Protein AF-A0A7X6YWR0-F1 (afdb_monomer_lite)

Sequence (730 aa):
GVQENVLQISALLGLGELLVSGHAAADTFVFDRAGDTIVHRQIATKSVRLEAGEGSIEEREVTTNEAGQAAITDQEVRQLARAGAELEALFGGPQDIEWAMDRDRRLVILQCRPLGVAIKPAEPVPEPQTAPLLRGGLCASQGMGAGSVHPVDERTALATVPDHAVVVARTAAPRYAEIMGRISGLITEVGSTTCHLASVAREFGVPMAVNLAGAIEALAPGEEVTLFVQEHPAVYPGILIDHHPVKRRIMDSSVHRTLRAVLDRVSPLQLTDPNDPSFQPENCASLHDIIRFAHEQSVREMFSLSAGAEEAAATVRLATHLPLVLNLIDLGGGLKSGLSTCDRVTADDFTSAPIQALWRGFTHPGINWSGTVQFDGSRFLTRLAASATSEFGPEPGGDSYALIGTDYLNLSAKFGYHFATLDTFCGDDPDHNYLSLHFSGGAGSLFGKTLRLQFLSKVLGELGCGVQIQGDLLEASLNRHSRADMLARLDQIGRLLASSRLLDMAIADQEDVDTLTSEFLAGNYDLLNRKDRIPLPGFYTHLGHWQHIEDQGAVCWLADGSRSLGTLSTGVSQLMSMTLGRSYQEMLDTIGAYYSFPLAIDKNGAVGDATLSLKVKPMSGCIDQAGGLVFGLRDTGNYWVLRINALEDNAVLFAFVDNKRVERARADLPITRGQWYTLEVAIKADTAACRVNGVTLFEHRAASSYHGHVGLWTKADSVTLFTGLTIENG

Secondary structure (DSSP, 8-state):
--GGGEEEEEE-SS-THHHHTT-S--EEEEEETTTTEEEEEE-----EEEEE-SSSEEEEEPPHHHHTS-SS-HHHHHHHHHHHHHHHHHHTS-EEEEEEE-TT--EEEEEEEE----------PPPPSSPPSEE-SEEEE-EEEEEEEEEE-TTS-GGGSPTT-EEEEEE--GGGGGGTTT-SEEEEEE--TTSHHHHHHHHHT--EEES-TTHHHHS-TT-EEEEEESSS-EEEES--S-------TTTT-HHHHHHHHHHHHHS------TTSTT-SGGG--SHHHHHHHHHHHHHHHHHHHHHHTTSSS--EEE--SSS--EEEEEEESSBSTT-TTSSEE-GGGB--HHHHHHHHHHT-TT----------HHHHHHHHHHHTTS---SPS---EEEEEESSEEEEEEEETTEEEEEEEE--S-GGG-EEEEEEEE-SS-HHHHHHHHHHHHHHHHHTT-EEEEETTEEEEEEES--HHHHHHHHHHHHHHHHHTTTHHHH--SHHHHHHHHHHHHTT----SSTTT----TTEEEESSEEEEEEETTEEEEEEEGGGG--S--HHHHHHHTTT-SSTHHHHHTT-TTTT---EEEETT--BSSEEEEEEEEEEE-SS--EEEEEEEEEETTEEEEEEEETTTTEEEEEEEETTEEEEEEEEE----TT--EEEEEEEETTEEEEEETTEEEEEEE-SS---BEEEEE--TT-EEEEEEEEEEE-

pLDDT: mean 79.75, std 17.45, range [24.31, 98.25]

Foldseek 3Di:
DPDPQKDKDWADAADCPCAQQFNWATWIWIAGNVVRDGPDTDFAQTQWYWYDDDVDIDIDGDDPVCRRDHRDDSVVVSVVVVVQVVLCVVVVHHKDWDWDQDPVRDIDTDDIDHPPDPPPPPDDDDDDPADFLFKAFAWLAADKAKDFEDEDDPPDDLVPDAFQYAYEYAGLGPVCLVCLQGYQAYEYLTGDSSYPSSSSNNLQRHTYGHNRHCCVVSHDGRFIWMWGGDGMTTIHGHDPDDHDNRPPPPPPDPVNVVVVVQCQQAPDAPLDDCPDPCLDPVNNRHVVSVVVSVVVVVVVVVVVCVVVPPDDAQWEWEDDLAPATETEGEPEQQFDPPRNNPNYDYLVGGRALLVVLLVCLQQPALFDRPPPPPPPVVVVVVVVVVCVPDDDDDAFDDHKYWYGYNQWIWTFTRPGFKTKTKTWGQDQFLQPTKIKIKIFGDDADLVLLVLLLVLVVLLLVVLVWDWDDDRRIIMTMDGRDGSVSSSNSSSLVSNSVRLSPCSSHQQDDNVLSVVLSVCSVVVNRNSRCVVVDDDDPQWNKDDFDWDWDADPNDTKIKGALQVVDDDPDPVVLVVVVPDDPPCVVVVVVPRPLQLTKIWIWGPPFFAFFKKKKKKKAQADDDNWRKKWKWFLDSHPQFTWIFMDTQVQQKTWIWTRDSNDTDTDDIDRHHDDHGDIKMWIWGFDWQKIFTDIPNHTPDIDGHPGTRGGTMTMIDGRRIIMIMDDTDIGHD

Structure (mmCIF, N/CA/C/O backbone):
data_AF-A0A7X6YWR0-F1
#
_entry.id   AF-A0A7X6YWR0-F1
#
loop_
_atom_site.group_PDB
_atom_site.id
_atom_site.type_symbol
_atom_site.label_atom_id
_atom_site.label_alt_id
_atom_site.label_comp_id
_atom_site.label_asym_id
_atom_site.label_entity_id
_atom_site.label_seq_id
_atom_site.pdbx_PDB_ins_code
_atom_site.Cartn_x
_atom_site.Cartn_y
_atom_site.Cartn_z
_atom_site.occupancy
_atom_site.B_iso_or_equiv
_atom_site.auth_seq_id
_atom_site.auth_comp_id
_atom_site.auth_asym_id
_atom_site.auth_atom_id
_atom_site.pdbx_PDB_model_num
ATOM 1 N N . GLY A 1 1 ? 43.210 -17.371 -53.431 1.00 28.88 1 GLY A N 1
ATOM 2 C CA . GLY A 1 1 ? 43.256 -17.050 -54.870 1.00 28.88 1 GLY A CA 1
ATOM 3 C C . GLY A 1 1 ? 42.926 -15.588 -55.036 1.00 28.88 1 GLY A C 1
ATOM 4 O O . GLY A 1 1 ? 41.933 -15.188 -54.461 1.00 28.88 1 GLY A O 1
ATOM 5 N N . VAL A 1 2 ? 43.785 -14.831 -55.726 1.00 34.12 2 VAL A N 1
ATOM 6 C CA . VAL A 1 2 ? 43.659 -13.458 -56.284 1.00 34.12 2 VAL A CA 1
ATOM 7 C C . VAL A 1 2 ? 43.055 -12.316 -55.422 1.00 34.12 2 VAL A C 1
ATOM 9 O O . VAL A 1 2 ? 43.563 -11.208 -55.506 1.00 34.12 2 VAL A O 1
ATOM 12 N N . GLN A 1 3 ? 42.060 -12.519 -54.554 1.00 48.38 3 GLN A N 1
ATOM 13 C CA . GLN A 1 3 ? 41.314 -11.439 -53.885 1.00 48.38 3 GLN A CA 1
ATOM 14 C C . GLN A 1 3 ? 41.963 -10.810 -52.632 1.00 48.38 3 GLN A C 1
ATOM 16 O O . GLN A 1 3 ? 41.531 -9.735 -52.236 1.00 48.38 3 GLN A O 1
ATOM 21 N N . GLU A 1 4 ? 43.001 -11.392 -52.017 1.00 55.00 4 GLU A N 1
ATOM 22 C CA . GLU A 1 4 ? 43.630 -10.809 -50.802 1.00 55.00 4 GLU A CA 1
ATOM 23 C C . GLU A 1 4 ? 44.585 -9.629 -51.095 1.00 55.00 4 GLU A C 1
ATOM 25 O O . GLU A 1 4 ? 44.851 -8.799 -50.226 1.00 55.00 4 GLU A O 1
ATOM 30 N N . ASN A 1 5 ? 45.080 -9.499 -52.331 1.00 69.94 5 ASN A N 1
ATOM 31 C CA . ASN A 1 5 ? 46.092 -8.494 -52.696 1.00 69.94 5 ASN A CA 1
ATOM 32 C C . ASN A 1 5 ? 45.565 -7.347 -53.560 1.00 69.94 5 ASN A C 1
ATOM 34 O O . ASN A 1 5 ? 46.352 -6.548 -54.065 1.00 69.94 5 ASN A O 1
ATOM 38 N N . VAL A 1 6 ? 44.252 -7.228 -53.707 1.00 80.75 6 VAL A N 1
ATOM 39 C CA . VAL A 1 6 ? 43.644 -6.295 -54.651 1.00 80.75 6 VAL A CA 1
ATOM 40 C C . VAL A 1 6 ? 42.995 -5.124 -53.921 1.00 80.75 6 VAL A C 1
ATOM 42 O O . VAL A 1 6 ? 42.237 -5.321 -52.976 1.00 80.75 6 VAL A O 1
ATOM 45 N N . LEU A 1 7 ? 43.266 -3.904 -54.386 1.00 84.44 7 LEU A N 1
ATOM 46 C CA . LEU A 1 7 ? 42.570 -2.695 -53.956 1.00 84.44 7 LEU A CA 1
ATOM 47 C C . LEU A 1 7 ? 41.601 -2.241 -55.047 1.00 84.44 7 LEU A C 1
ATOM 49 O O . LEU A 1 7 ? 41.994 -2.067 -56.201 1.00 84.44 7 LEU A O 1
ATOM 53 N N . GLN A 1 8 ? 40.348 -2.001 -54.673 1.00 86.75 8 GLN A N 1
ATOM 54 C CA . GLN A 1 8 ? 39.364 -1.397 -55.562 1.00 86.75 8 GLN A CA 1
ATOM 55 C C . GLN A 1 8 ? 39.228 0.100 -55.263 1.00 86.75 8 GLN A C 1
ATOM 57 O O . GLN A 1 8 ? 38.969 0.492 -54.129 1.00 86.75 8 GLN A O 1
ATOM 62 N N . ILE A 1 9 ? 39.371 0.933 -56.292 1.00 90.19 9 ILE A N 1
ATOM 63 C CA . ILE A 1 9 ? 39.263 2.392 -56.216 1.00 90.19 9 ILE A CA 1
ATOM 64 C C . ILE A 1 9 ? 38.104 2.836 -57.103 1.00 90.19 9 ILE A C 1
ATOM 66 O O . ILE A 1 9 ? 38.067 2.499 -58.288 1.00 90.19 9 ILE A O 1
ATOM 70 N N . SER A 1 10 ? 37.181 3.611 -56.530 1.00 89.25 10 SER A N 1
ATOM 71 C CA . SER A 1 10 ? 36.079 4.240 -57.265 1.00 89.25 10 SER A CA 1
ATOM 72 C C . SER A 1 10 ? 36.277 5.755 -57.321 1.00 89.25 10 SER A C 1
ATOM 74 O O . SER A 1 10 ? 36.621 6.348 -56.300 1.00 89.25 10 SER A O 1
ATOM 76 N N . ALA A 1 11 ? 36.082 6.380 -58.486 1.00 89.94 11 ALA A N 1
ATOM 77 C CA . ALA A 1 11 ? 36.324 7.813 -58.686 1.00 89.94 11 ALA A CA 1
ATOM 78 C C . ALA A 1 11 ? 35.251 8.486 -59.561 1.00 89.94 11 ALA A C 1
ATOM 80 O O . ALA A 1 11 ? 34.803 7.927 -60.561 1.00 89.94 11 ALA A O 1
ATOM 81 N N . LEU A 1 12 ? 34.878 9.720 -59.214 1.00 89.06 12 LEU A N 1
ATOM 82 C CA . LEU A 1 12 ? 34.001 10.583 -60.012 1.00 89.06 12 LEU A CA 1
ATOM 83 C C . LEU A 1 12 ? 34.554 12.012 -60.085 1.00 89.06 12 LEU A C 1
ATOM 85 O O . LEU A 1 12 ? 35.507 12.349 -59.384 1.00 89.06 12 LEU A O 1
ATOM 89 N N . LEU A 1 13 ? 33.974 12.842 -60.953 1.00 86.88 13 LEU A N 1
ATOM 90 C CA . LEU A 1 13 ? 34.300 14.268 -61.037 1.00 86.88 13 LEU A CA 1
ATOM 91 C C . LEU A 1 13 ? 33.439 15.050 -60.034 1.00 86.88 13 LEU A C 1
ATOM 93 O O . LEU A 1 13 ? 32.227 14.863 -60.004 1.00 86.88 13 LEU A O 1
ATOM 97 N N . GLY A 1 14 ? 34.045 15.956 -59.264 1.00 87.56 14 GLY A N 1
ATOM 98 C CA . GLY A 1 14 ? 33.342 16.759 -58.255 1.00 87.56 14 GLY A CA 1
ATOM 99 C C . GLY A 1 14 ? 33.298 16.112 -56.866 1.00 87.56 14 GLY A C 1
ATOM 100 O O . GLY A 1 14 ? 34.103 15.237 -56.552 1.00 87.56 14 GLY A O 1
ATOM 101 N N . LEU A 1 15 ? 32.390 16.583 -56.006 1.00 86.75 15 LEU A N 1
ATOM 102 C CA . LEU A 1 15 ? 32.237 16.086 -54.633 1.00 86.75 15 LEU A CA 1
ATOM 103 C C . LEU A 1 15 ? 31.672 14.655 -54.607 1.00 86.75 15 LEU A C 1
ATOM 105 O O . LEU A 1 15 ? 30.738 14.326 -55.336 1.00 86.75 15 LEU A O 1
ATOM 109 N N . GLY A 1 16 ? 32.215 13.815 -53.720 1.00 81.69 16 GLY A N 1
ATOM 110 C CA . GLY A 1 16 ? 31.952 12.369 -53.663 1.00 81.69 16 GLY A CA 1
ATOM 111 C C . GLY A 1 16 ? 30.562 11.939 -53.173 1.00 81.69 16 GLY A C 1
ATOM 112 O O . GLY A 1 16 ? 30.272 10.744 -53.169 1.00 81.69 16 GLY A O 1
ATOM 113 N N . GLU A 1 17 ? 29.682 12.866 -52.789 1.00 81.00 17 GLU A N 1
ATOM 114 C CA . GLU A 1 17 ? 28.353 12.564 -52.234 1.00 81.00 17 GLU A CA 1
ATOM 115 C C . GLU A 1 17 ? 27.483 11.719 -53.185 1.00 81.00 17 GLU A C 1
ATOM 117 O O . GLU A 1 17 ? 26.789 10.794 -52.751 1.00 81.00 17 GLU A O 1
ATOM 122 N N . LEU A 1 18 ? 27.580 11.946 -54.500 1.00 77.00 18 LEU A N 1
ATOM 123 C CA . LEU A 1 18 ? 26.864 11.141 -55.500 1.00 77.00 18 LEU A CA 1
ATOM 124 C C . LEU A 1 18 ? 27.373 9.692 -55.590 1.00 77.00 18 LEU A C 1
ATOM 126 O O . LEU A 1 18 ? 26.611 8.800 -55.970 1.00 77.00 18 LEU A O 1
ATOM 130 N N . LEU A 1 19 ? 28.635 9.441 -55.218 1.00 76.31 19 LEU A N 1
ATOM 131 C CA . LEU A 1 19 ? 29.218 8.095 -55.163 1.00 76.31 19 LEU A CA 1
ATOM 132 C C . LEU A 1 19 ? 28.678 7.328 -53.957 1.00 76.31 19 LEU A C 1
ATOM 134 O O . LEU A 1 19 ? 28.256 6.178 -54.082 1.00 76.31 19 LEU A O 1
ATOM 138 N N . VAL A 1 20 ? 28.675 7.987 -52.795 1.00 68.31 20 VAL A N 1
ATOM 139 C CA . VAL A 1 20 ? 28.231 7.412 -51.517 1.00 68.31 20 VAL A CA 1
ATOM 140 C C . VAL A 1 20 ? 26.730 7.127 -51.543 1.00 68.31 20 VAL A C 1
ATOM 142 O O . VAL A 1 20 ? 26.290 6.058 -51.112 1.00 68.31 20 VAL A O 1
ATOM 145 N N . SER A 1 21 ? 25.949 8.053 -52.106 1.00 63.56 21 SER A N 1
ATOM 146 C CA . SER A 1 21 ? 24.496 7.925 -52.249 1.00 63.56 21 SER A CA 1
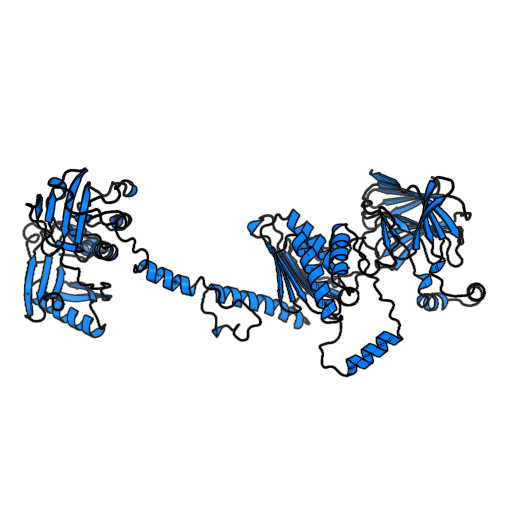ATOM 147 C C . SER A 1 21 ? 24.058 7.010 -53.402 1.00 63.56 21 SER A C 1
ATOM 149 O O . SER A 1 21 ? 22.885 6.652 -53.464 1.00 63.56 21 SER A O 1
ATOM 151 N N . GLY A 1 22 ? 24.977 6.613 -54.295 1.00 63.22 22 GLY A N 1
ATOM 152 C CA . GLY A 1 22 ? 24.704 5.691 -55.402 1.00 63.22 22 GLY A CA 1
ATOM 153 C C . GLY A 1 22 ? 23.950 6.300 -56.592 1.00 63.22 22 GLY A C 1
ATOM 154 O O . GLY A 1 22 ? 23.360 5.552 -57.374 1.00 63.22 22 GLY A O 1
ATOM 155 N N . HIS A 1 23 ? 23.957 7.630 -56.731 1.00 67.06 23 HIS A N 1
ATOM 156 C CA . HIS A 1 23 ? 23.238 8.365 -57.783 1.00 67.06 23 HIS A CA 1
ATOM 157 C C . HIS A 1 23 ? 24.081 8.652 -59.035 1.00 67.06 23 HIS A C 1
ATOM 159 O O . HIS A 1 23 ? 23.516 9.012 -60.065 1.00 67.06 23 HIS A O 1
ATOM 165 N N . ALA A 1 24 ? 25.405 8.462 -58.989 1.00 73.62 24 ALA A N 1
ATOM 166 C CA . ALA A 1 24 ? 26.287 8.640 -60.145 1.00 73.62 24 ALA A CA 1
ATOM 167 C C . ALA A 1 24 ? 27.085 7.373 -60.474 1.00 73.62 24 ALA A C 1
ATOM 169 O O . ALA A 1 24 ? 27.531 6.641 -59.588 1.00 73.62 24 ALA A O 1
ATOM 170 N N . ALA A 1 25 ? 27.307 7.148 -61.770 1.00 72.62 25 ALA A N 1
ATOM 171 C CA . ALA A 1 25 ? 28.220 6.121 -62.248 1.00 72.62 25 ALA A CA 1
ATOM 172 C C . ALA A 1 25 ? 29.673 6.594 -62.059 1.00 72.62 25 ALA A C 1
ATOM 174 O O . ALA A 1 25 ? 30.029 7.711 -62.442 1.00 72.62 25 ALA A O 1
ATOM 175 N N . ALA A 1 26 ? 30.508 5.745 -61.461 1.00 83.06 26 ALA A N 1
ATOM 176 C CA . ALA A 1 26 ? 31.891 6.060 -61.117 1.00 83.06 26 ALA A CA 1
ATOM 177 C C . ALA A 1 26 ? 32.875 5.192 -61.906 1.00 83.06 26 ALA A C 1
ATOM 179 O O . ALA A 1 26 ? 32.591 4.037 -62.232 1.00 83.06 26 ALA A O 1
ATOM 180 N N . ASP A 1 27 ? 34.060 5.737 -62.170 1.00 88.12 27 ASP A N 1
ATOM 181 C CA . ASP A 1 27 ? 35.167 4.944 -62.688 1.00 88.12 27 ASP A CA 1
ATOM 182 C C . ASP A 1 27 ? 35.602 3.939 -61.640 1.00 88.12 27 ASP A C 1
ATOM 184 O O . ASP A 1 27 ? 35.696 4.275 -60.462 1.00 88.12 27 ASP A O 1
ATOM 188 N N . THR A 1 28 ? 35.897 2.721 -62.077 1.00 84.56 28 THR A N 1
ATOM 189 C CA . THR A 1 28 ? 36.378 1.651 -61.208 1.00 84.56 28 THR A CA 1
ATOM 190 C C . THR A 1 28 ? 37.747 1.184 -61.675 1.00 84.56 28 THR A C 1
ATOM 192 O O . THR A 1 28 ? 37.921 0.755 -62.820 1.00 84.56 28 THR A O 1
ATOM 195 N N . PHE A 1 29 ? 38.711 1.225 -60.762 1.00 86.94 29 PHE A N 1
ATOM 196 C CA . PHE A 1 29 ? 40.059 0.707 -60.948 1.00 86.94 29 PHE A CA 1
ATOM 197 C C . PHE A 1 29 ? 40.298 -0.421 -59.955 1.00 86.94 29 PHE A C 1
ATOM 199 O O . PHE A 1 29 ? 40.045 -0.275 -58.761 1.00 86.94 29 PHE A O 1
ATOM 206 N N . VAL A 1 30 ? 40.802 -1.542 -60.451 1.00 86.12 30 VAL A N 1
ATOM 207 C CA . VAL A 1 30 ? 41.215 -2.682 -59.635 1.00 86.12 30 VAL A CA 1
ATOM 208 C C . VAL A 1 30 ? 42.729 -2.766 -59.728 1.00 86.12 30 VAL A C 1
ATOM 210 O O . VAL A 1 30 ? 43.280 -2.957 -60.814 1.00 86.12 30 VAL A O 1
ATOM 213 N N . PHE A 1 31 ? 43.395 -2.561 -58.601 1.00 88.25 31 PHE A N 1
ATOM 214 C CA . PHE A 1 31 ? 44.842 -2.476 -58.502 1.00 88.25 31 PHE A CA 1
ATOM 215 C C . PHE A 1 31 ? 45.393 -3.707 -57.785 1.00 88.25 31 PHE A C 1
ATOM 217 O O . PHE A 1 31 ? 45.058 -3.947 -56.626 1.00 88.25 31 PHE A O 1
ATOM 224 N N . ASP A 1 32 ? 46.235 -4.482 -58.465 1.00 86.88 32 ASP A N 1
ATOM 225 C CA . ASP A 1 32 ? 46.983 -5.571 -57.843 1.00 86.88 32 ASP A CA 1
ATOM 226 C C . ASP A 1 32 ? 48.220 -5.002 -57.146 1.00 86.88 32 ASP A C 1
ATOM 228 O O . ASP A 1 32 ? 49.147 -4.500 -57.789 1.00 86.88 32 ASP A O 1
ATOM 232 N N . ARG A 1 33 ? 48.236 -5.098 -55.813 1.00 79.81 33 ARG A N 1
ATOM 233 C CA . ARG A 1 33 ? 49.341 -4.610 -54.982 1.00 79.81 33 ARG A CA 1
ATOM 234 C C . ARG A 1 33 ? 50.609 -5.437 -55.155 1.00 79.81 33 ARG A C 1
ATOM 236 O O . ARG A 1 33 ? 51.695 -4.892 -54.996 1.00 79.81 33 ARG A O 1
ATOM 243 N N . ALA A 1 34 ? 50.490 -6.729 -55.470 1.00 79.38 34 ALA A N 1
ATOM 244 C CA . ALA A 1 34 ? 51.652 -7.594 -55.660 1.00 79.38 34 ALA A CA 1
ATOM 245 C C . ALA A 1 34 ? 52.348 -7.305 -56.995 1.00 79.38 34 ALA A C 1
ATOM 247 O O . ALA A 1 34 ? 53.577 -7.293 -57.065 1.00 79.38 34 ALA A O 1
ATOM 248 N N . GLY A 1 35 ? 51.560 -7.050 -58.041 1.00 78.31 35 GLY A N 1
ATOM 249 C CA . GLY A 1 35 ? 52.051 -6.704 -59.371 1.00 78.31 35 GLY A CA 1
ATOM 250 C C . GLY A 1 35 ? 52.312 -5.213 -59.614 1.00 78.31 35 GLY A C 1
ATOM 251 O O . GLY A 1 35 ? 52.810 -4.891 -60.686 1.00 78.31 35 GLY A O 1
ATOM 252 N N . ASP A 1 36 ? 51.953 -4.312 -58.688 1.00 83.62 36 ASP A N 1
ATOM 253 C CA . ASP A 1 36 ? 51.975 -2.838 -58.852 1.00 83.62 36 ASP A CA 1
ATOM 254 C C . ASP A 1 36 ? 51.279 -2.362 -60.151 1.00 83.62 36 ASP A C 1
ATOM 256 O O . ASP A 1 36 ? 51.721 -1.437 -60.844 1.00 83.62 36 ASP A O 1
ATOM 260 N N . THR A 1 37 ? 50.181 -3.029 -60.525 1.00 88.75 37 THR A N 1
ATOM 261 C CA . THR A 1 37 ? 49.508 -2.842 -61.821 1.00 88.75 37 THR A CA 1
ATOM 262 C C . THR A 1 37 ? 47.993 -2.724 -61.690 1.00 88.75 37 THR A C 1
ATOM 264 O O . THR A 1 37 ? 47.361 -3.303 -60.810 1.00 88.75 37 THR A O 1
ATOM 267 N N . ILE A 1 38 ? 47.386 -1.965 -62.608 1.00 88.12 38 ILE A N 1
ATOM 268 C CA . ILE A 1 38 ? 45.928 -1.905 -62.759 1.00 88.12 38 ILE A CA 1
ATOM 269 C C . ILE A 1 38 ? 45.506 -3.120 -63.586 1.00 88.12 38 ILE A C 1
ATOM 271 O O . ILE A 1 38 ? 45.791 -3.177 -64.781 1.00 88.12 38 ILE A O 1
ATOM 275 N N . VAL A 1 39 ? 44.832 -4.078 -62.953 1.00 85.56 39 VAL A N 1
ATOM 276 C CA . VAL A 1 39 ? 44.393 -5.333 -63.588 1.00 85.56 39 VAL A CA 1
ATOM 277 C C . VAL A 1 39 ? 43.013 -5.217 -64.230 1.00 85.56 39 VAL A C 1
ATOM 279 O O . VAL A 1 39 ? 42.701 -5.959 -65.156 1.00 85.56 39 VAL A O 1
ATOM 282 N N . HIS A 1 40 ? 42.196 -4.261 -63.783 1.00 82.81 40 HIS A N 1
ATOM 283 C CA . HIS A 1 40 ? 40.913 -3.953 -64.406 1.00 82.81 40 HIS A CA 1
ATOM 284 C C . HIS A 1 40 ? 40.616 -2.453 -64.335 1.00 82.81 40 HIS A C 1
ATOM 286 O O . HIS A 1 40 ? 40.852 -1.801 -63.314 1.00 82.81 40 HIS A O 1
ATOM 292 N N . ARG A 1 41 ? 40.085 -1.910 -65.435 1.00 86.50 41 ARG A N 1
ATOM 293 C CA . ARG A 1 41 ? 39.654 -0.516 -65.565 1.00 86.50 41 ARG A CA 1
ATOM 294 C C . ARG A 1 41 ? 38.298 -0.476 -66.248 1.00 86.50 41 ARG A C 1
ATOM 296 O O . ARG A 1 41 ? 38.163 -0.953 -67.370 1.00 86.50 41 ARG A O 1
ATOM 303 N N . GLN A 1 42 ? 37.346 0.185 -65.608 1.00 82.88 42 GLN A N 1
ATOM 304 C CA . GLN A 1 42 ? 36.064 0.528 -66.204 1.00 82.88 42 GLN A CA 1
ATOM 305 C C . GLN A 1 42 ? 35.841 2.027 -66.060 1.00 82.88 42 GLN A C 1
ATOM 307 O O . GLN A 1 42 ? 35.797 2.541 -64.944 1.00 82.88 42 GLN A O 1
ATOM 312 N N . ILE A 1 43 ? 35.723 2.716 -67.194 1.00 86.25 43 ILE A N 1
ATOM 313 C CA . ILE A 1 43 ? 35.438 4.149 -67.230 1.00 86.25 43 ILE A CA 1
ATOM 314 C C . ILE A 1 43 ? 33.943 4.327 -67.450 1.00 86.25 43 ILE A C 1
ATOM 316 O O . ILE A 1 43 ? 33.407 3.897 -68.471 1.00 86.25 43 ILE A O 1
ATOM 320 N N . ALA A 1 44 ? 33.278 4.919 -66.466 1.00 80.19 44 ALA A N 1
ATOM 321 C CA . ALA A 1 44 ? 31.855 5.192 -66.528 1.00 80.19 44 ALA A CA 1
ATOM 322 C C . ALA A 1 44 ? 31.598 6.535 -67.216 1.00 80.19 44 ALA A C 1
ATOM 324 O O . ALA A 1 44 ? 32.360 7.494 -67.048 1.00 80.19 44 ALA A O 1
ATOM 325 N N . THR A 1 45 ? 30.493 6.616 -67.957 1.00 80.56 45 THR A N 1
ATOM 326 C CA . THR A 1 45 ? 29.997 7.886 -68.488 1.00 80.56 45 THR A CA 1
ATOM 327 C C . THR A 1 45 ? 29.420 8.716 -67.347 1.00 80.56 45 THR A C 1
ATOM 329 O O . THR A 1 45 ? 28.395 8.362 -66.768 1.00 80.56 45 THR A O 1
ATOM 332 N N . LYS A 1 46 ? 30.088 9.820 -67.015 1.00 84.81 46 LYS A N 1
ATOM 333 C CA . LYS A 1 46 ? 29.690 10.724 -65.928 1.00 84.81 46 LYS A CA 1
ATOM 334 C C . LYS A 1 46 ? 28.778 11.796 -66.506 1.00 84.81 46 LYS A C 1
ATOM 336 O O . LYS A 1 46 ? 29.240 12.598 -67.309 1.00 84.81 46 LYS A O 1
ATOM 341 N N . SER A 1 47 ? 27.500 11.794 -66.141 1.00 78.19 47 SER A N 1
ATOM 342 C CA . SER A 1 47 ? 26.520 12.779 -66.623 1.00 78.19 47 SER A CA 1
ATOM 343 C C . SER A 1 47 ? 26.502 14.058 -65.785 1.00 78.19 47 SER A C 1
ATOM 345 O O . SER A 1 47 ? 26.269 15.137 -66.322 1.00 78.19 47 SER A O 1
ATOM 347 N N . VAL A 1 48 ? 26.776 13.946 -64.484 1.00 81.81 48 VAL A N 1
ATOM 348 C CA . VAL A 1 48 ? 26.655 15.034 -63.505 1.00 81.81 48 VAL A CA 1
ATOM 349 C C . VAL A 1 48 ? 27.857 15.070 -62.561 1.00 81.81 48 VAL A C 1
ATOM 351 O O . VAL A 1 48 ? 28.493 14.043 -62.307 1.00 81.81 48 VAL A O 1
ATOM 354 N N . ARG A 1 49 ? 28.174 16.260 -62.048 1.00 86.31 49 ARG A N 1
ATOM 355 C CA . ARG A 1 49 ? 29.166 16.487 -60.991 1.00 86.31 49 ARG A CA 1
ATOM 356 C C . ARG A 1 49 ? 28.651 17.500 -59.976 1.00 86.31 49 ARG A C 1
ATOM 358 O O . ARG A 1 49 ? 27.985 18.460 -60.353 1.00 86.31 49 ARG A O 1
ATOM 365 N N . LEU A 1 50 ? 29.003 17.311 -58.706 1.00 87.88 50 LEU A N 1
ATOM 366 C CA . LEU A 1 50 ? 28.729 18.288 -57.652 1.00 87.88 50 LEU A CA 1
ATOM 367 C C . LEU A 1 50 ? 29.918 19.232 -57.477 1.00 87.88 50 LEU A C 1
ATOM 369 O O . LEU A 1 50 ? 31.054 18.783 -57.301 1.00 87.88 50 LEU A O 1
ATOM 373 N N . GLU A 1 51 ? 29.655 20.533 -57.486 1.00 86.06 51 GLU A N 1
ATOM 374 C CA . GLU A 1 51 ? 30.642 21.583 -57.246 1.00 86.06 51 GLU A CA 1
ATOM 375 C C . GLU A 1 51 ? 30.256 22.416 -56.021 1.00 86.06 51 GLU A C 1
ATOM 377 O O . GLU A 1 51 ? 29.090 22.738 -55.805 1.00 86.06 51 GLU A O 1
ATOM 382 N N . ALA A 1 52 ? 31.249 22.796 -55.216 1.00 79.50 52 ALA A N 1
ATOM 383 C CA . ALA A 1 52 ? 31.046 23.750 -54.131 1.00 79.50 52 ALA A CA 1
ATOM 384 C C . ALA A 1 52 ? 30.982 25.185 -54.692 1.00 79.50 52 ALA A C 1
ATOM 386 O O . ALA A 1 52 ? 31.962 25.664 -55.273 1.00 79.50 52 ALA A O 1
ATOM 387 N N . GLY A 1 53 ? 29.844 25.856 -54.504 1.00 75.88 53 GLY A N 1
ATOM 388 C CA . GLY A 1 53 ? 29.624 27.282 -54.763 1.00 75.88 53 GLY A CA 1
ATOM 389 C C . GLY A 1 53 ? 29.787 28.146 -53.503 1.00 75.88 53 GLY A C 1
ATOM 390 O O . GLY A 1 53 ? 30.228 27.671 -52.455 1.00 75.88 53 GLY A O 1
ATOM 391 N N . GLU A 1 54 ? 29.423 29.432 -53.577 1.00 69.38 54 GLU A N 1
ATOM 392 C CA . GLU A 1 54 ? 29.407 30.326 -52.406 1.00 69.38 54 GLU A CA 1
ATOM 393 C C . GLU A 1 54 ? 28.279 29.923 -51.439 1.00 69.38 54 GLU A C 1
ATOM 395 O O . GLU A 1 54 ? 27.144 30.379 -51.540 1.00 69.38 54 GLU A O 1
ATOM 400 N N . GLY A 1 55 ? 28.593 29.022 -50.505 1.00 67.12 55 GLY A N 1
ATOM 401 C CA . GLY A 1 55 ? 27.676 28.585 -49.447 1.00 67.12 55 GLY A CA 1
ATOM 402 C C . GLY A 1 55 ? 26.636 27.540 -49.866 1.00 67.12 55 GLY A C 1
ATOM 403 O O . GLY A 1 55 ? 25.732 27.252 -49.087 1.00 67.12 55 GLY A O 1
ATOM 404 N N . SER A 1 56 ? 26.754 26.955 -51.061 1.00 77.19 56 SER A N 1
ATOM 405 C CA . SER A 1 56 ? 25.882 25.871 -51.531 1.00 77.19 56 SER A CA 1
ATOM 406 C C . SER A 1 56 ? 26.658 24.828 -52.338 1.00 77.19 56 SER A C 1
ATOM 408 O O . SER A 1 56 ? 27.782 25.076 -52.777 1.00 77.19 56 SER A O 1
ATOM 410 N N . ILE A 1 57 ? 26.070 23.644 -52.499 1.00 84.94 57 ILE A N 1
ATOM 411 C CA . ILE A 1 57 ? 26.552 22.608 -53.414 1.00 84.94 57 ILE A CA 1
ATOM 412 C C . ILE A 1 57 ? 25.633 22.641 -54.634 1.00 84.94 57 ILE A C 1
ATOM 414 O O . ILE A 1 57 ? 24.419 22.507 -54.494 1.00 84.94 57 ILE A O 1
ATOM 418 N N . GLU A 1 58 ? 26.208 22.847 -55.815 1.00 84.62 58 GLU A N 1
ATOM 419 C CA . GLU A 1 58 ? 25.479 22.896 -57.083 1.00 84.62 58 GLU A CA 1
ATOM 420 C C . GLU A 1 58 ? 25.767 21.639 -57.907 1.00 84.62 58 GLU A C 1
ATOM 422 O O . GLU A 1 58 ? 26.922 21.242 -58.080 1.00 84.62 58 GLU A O 1
ATOM 427 N N . GLU A 1 59 ? 24.718 21.036 -58.461 1.00 86.44 59 GLU A N 1
ATOM 428 C CA . GLU A 1 59 ? 24.842 19.976 -59.459 1.00 86.44 59 GLU A CA 1
ATOM 429 C C . GLU A 1 59 ? 25.008 20.583 -60.854 1.00 86.44 59 GLU A C 1
ATOM 431 O O . GLU A 1 59 ? 24.255 21.473 -61.254 1.00 86.44 59 GLU A O 1
ATOM 436 N N . ARG A 1 60 ? 26.011 20.115 -61.600 1.00 84.62 60 ARG A N 1
ATOM 437 C CA . ARG A 1 60 ? 26.301 20.571 -62.963 1.00 84.62 60 ARG A CA 1
ATOM 438 C C . ARG A 1 60 ? 26.452 19.398 -63.914 1.00 84.62 60 ARG A C 1
ATOM 440 O O . ARG A 1 60 ? 27.075 18.391 -63.579 1.00 84.62 60 ARG A O 1
ATOM 447 N N . GLU A 1 61 ? 25.933 19.562 -65.126 1.00 84.38 61 GLU A N 1
ATOM 448 C CA . GLU A 1 61 ? 26.145 18.603 -66.206 1.00 84.38 61 GLU A CA 1
ATOM 449 C C . GLU A 1 61 ? 27.623 18.567 -66.615 1.00 84.38 61 GLU A C 1
ATOM 451 O O . GLU A 1 61 ? 28.288 19.598 -66.757 1.00 84.38 61 GLU A O 1
ATOM 456 N N . VAL A 1 62 ? 28.146 17.360 -66.809 1.00 81.94 62 VAL A N 1
ATOM 457 C CA . VAL A 1 62 ? 29.515 17.148 -67.285 1.00 81.94 62 VAL A CA 1
ATOM 458 C C . VAL A 1 62 ? 29.531 17.278 -68.806 1.00 81.94 62 VAL A C 1
ATOM 460 O O . VAL A 1 62 ? 28.699 16.699 -69.504 1.00 81.94 62 VAL A O 1
ATOM 463 N N . THR A 1 63 ? 30.497 18.025 -69.345 1.00 77.56 63 THR A N 1
ATOM 464 C CA . THR A 1 63 ? 30.614 18.197 -70.798 1.00 77.56 63 THR A CA 1
ATOM 465 C C . THR A 1 63 ? 30.873 16.854 -71.492 1.00 77.56 63 THR A C 1
ATOM 467 O O . THR A 1 63 ? 31.575 15.990 -70.964 1.00 77.56 63 THR A O 1
ATOM 470 N N . THR A 1 64 ? 30.355 16.667 -72.710 1.00 68.25 64 THR A N 1
ATOM 471 C CA . THR A 1 64 ? 30.463 15.394 -73.455 1.00 68.25 64 THR A CA 1
ATOM 472 C C . THR A 1 64 ? 31.901 14.907 -73.650 1.00 68.25 64 THR A C 1
ATOM 474 O O . THR A 1 64 ? 32.130 13.705 -73.755 1.00 68.25 64 THR A O 1
ATOM 477 N N . ASN A 1 65 ? 32.877 15.819 -73.665 1.00 73.06 65 ASN A N 1
ATOM 478 C CA . ASN A 1 65 ? 34.292 15.485 -73.811 1.00 73.06 65 ASN A CA 1
ATOM 479 C C . ASN A 1 65 ? 34.923 14.965 -72.504 1.00 73.06 65 ASN A C 1
ATOM 481 O O . ASN A 1 65 ? 35.825 14.134 -72.549 1.00 73.06 65 ASN A O 1
ATOM 485 N N . GLU A 1 66 ? 34.448 15.427 -71.344 1.00 74.75 66 GLU A N 1
ATOM 486 C CA . GLU A 1 66 ? 34.918 15.002 -70.016 1.00 74.75 66 GLU A CA 1
ATOM 487 C C . GLU A 1 66 ? 34.172 13.755 -69.514 1.00 74.75 66 GLU A C 1
ATOM 489 O O . GLU A 1 66 ? 34.748 12.935 -68.800 1.00 74.75 66 GLU A O 1
ATOM 494 N N . ALA A 1 67 ? 32.913 13.572 -69.926 1.00 77.75 67 ALA A N 1
ATOM 495 C CA . ALA A 1 67 ? 32.037 12.497 -69.458 1.00 77.75 67 ALA A CA 1
ATOM 496 C C . ALA A 1 67 ? 32.622 11.088 -69.670 1.00 77.75 67 ALA A C 1
ATOM 498 O O . ALA A 1 67 ? 32.401 10.204 -68.844 1.00 77.75 67 ALA A O 1
ATOM 499 N N . GLY A 1 68 ? 33.372 10.881 -70.759 1.00 80.00 68 GLY A N 1
ATOM 500 C CA . GLY A 1 68 ? 34.016 9.607 -71.104 1.00 80.00 68 GLY A CA 1
ATOM 501 C C . GLY A 1 68 ? 35.479 9.475 -70.667 1.00 80.00 68 GLY A C 1
ATOM 502 O O . GLY A 1 68 ? 36.114 8.476 -71.000 1.00 80.00 68 GLY A O 1
ATOM 503 N N . GLN A 1 69 ? 36.041 10.465 -69.967 1.00 85.75 69 GLN A N 1
ATOM 504 C CA . GLN A 1 69 ? 37.432 10.430 -69.510 1.00 85.75 69 GLN A CA 1
ATOM 505 C C . GLN A 1 69 ? 37.544 9.865 -68.092 1.00 85.75 69 GLN A C 1
ATOM 507 O O . GLN A 1 69 ? 36.604 9.936 -67.297 1.00 85.75 69 GLN A O 1
ATOM 512 N N . ALA A 1 70 ? 38.714 9.308 -67.775 1.00 87.75 70 ALA A N 1
ATOM 513 C CA . ALA A 1 70 ? 39.029 8.845 -66.430 1.00 87.75 70 ALA A CA 1
ATOM 514 C C . ALA A 1 70 ? 39.116 10.033 -65.453 1.00 87.75 70 ALA A C 1
ATOM 516 O O . ALA A 1 70 ? 39.832 10.996 -65.720 1.00 87.75 70 ALA A O 1
ATOM 517 N N . ALA A 1 71 ? 38.427 9.951 -64.312 1.00 89.25 71 ALA A N 1
ATOM 518 C CA . ALA A 1 71 ? 38.435 10.979 -63.268 1.00 89.25 71 ALA A CA 1
ATOM 519 C C . ALA A 1 71 ? 39.817 11.146 -62.615 1.00 89.25 71 ALA A C 1
ATOM 521 O O . ALA A 1 71 ? 40.173 12.239 -62.177 1.00 89.25 71 ALA A O 1
ATOM 522 N N . ILE A 1 72 ? 40.598 10.065 -62.572 1.00 92.56 72 ILE A N 1
ATOM 523 C CA . ILE A 1 72 ? 41.954 10.035 -62.023 1.00 92.56 72 ILE A CA 1
ATOM 524 C C . ILE A 1 72 ? 42.923 9.337 -62.974 1.00 92.56 72 ILE A C 1
ATOM 526 O O . ILE A 1 72 ? 42.547 8.502 -63.797 1.00 92.56 72 ILE A O 1
ATOM 530 N N . THR A 1 73 ? 44.192 9.696 -62.842 1.00 92.81 73 THR A N 1
ATOM 531 C CA . THR A 1 73 ? 45.316 9.159 -63.605 1.00 92.81 73 THR A CA 1
ATOM 532 C C . THR A 1 73 ? 45.880 7.893 -62.965 1.00 92.81 73 THR A C 1
ATOM 534 O O . THR A 1 73 ? 45.761 7.656 -61.764 1.00 92.81 73 THR A O 1
ATOM 537 N N . ASP A 1 74 ? 46.607 7.104 -63.751 1.00 92.19 74 ASP A N 1
ATOM 538 C CA . ASP A 1 74 ? 47.296 5.899 -63.281 1.00 92.19 74 ASP A CA 1
ATOM 539 C C . ASP A 1 74 ? 48.312 6.175 -62.158 1.00 92.19 74 ASP A C 1
ATOM 541 O O . ASP A 1 74 ? 48.602 5.297 -61.344 1.00 92.19 74 ASP A O 1
ATOM 545 N N . GLN A 1 75 ? 48.894 7.376 -62.110 1.00 90.94 75 GLN A N 1
ATOM 546 C CA . GLN A 1 75 ? 49.798 7.771 -61.028 1.00 90.94 75 GLN A CA 1
ATOM 547 C C . GLN A 1 75 ? 49.032 7.979 -59.716 1.00 90.94 75 GLN A C 1
ATOM 549 O O . GLN A 1 75 ? 49.503 7.564 -58.659 1.00 90.94 75 GLN A O 1
ATOM 554 N N . GLU A 1 76 ? 47.839 8.562 -59.783 1.00 93.31 76 GLU A N 1
ATOM 555 C CA . GLU A 1 76 ? 46.982 8.788 -58.615 1.00 93.31 76 GLU A CA 1
ATOM 556 C C . GLU A 1 76 ? 46.364 7.492 -58.104 1.00 93.31 76 GLU A C 1
ATOM 558 O O . GLU A 1 76 ? 46.288 7.294 -56.896 1.00 93.31 76 GLU A O 1
ATOM 563 N N . VAL A 1 77 ? 46.018 6.562 -59.000 1.00 93.31 77 VAL A N 1
ATOM 564 C CA . VAL A 1 77 ? 45.613 5.200 -58.616 1.00 93.31 77 VAL A CA 1
ATOM 565 C C . VAL A 1 77 ? 46.713 4.527 -57.784 1.00 93.31 77 VAL A C 1
ATOM 567 O O . VAL A 1 77 ? 46.428 3.960 -56.732 1.00 93.31 77 VAL A O 1
ATOM 570 N N . ARG A 1 78 ? 47.987 4.650 -58.191 1.00 92.25 78 ARG A N 1
ATOM 571 C CA . ARG A 1 78 ? 49.124 4.133 -57.405 1.00 92.25 78 ARG A CA 1
ATOM 572 C C . ARG A 1 78 ? 49.315 4.873 -56.081 1.00 92.25 78 ARG A C 1
ATOM 574 O O . ARG A 1 78 ? 49.656 4.247 -55.081 1.00 92.25 78 ARG A O 1
ATOM 581 N N . GLN A 1 79 ? 49.111 6.190 -56.054 1.00 92.56 79 GLN A N 1
ATOM 582 C CA . GLN A 1 79 ? 49.194 6.982 -54.822 1.00 92.56 79 GLN A CA 1
ATOM 583 C C . GLN A 1 79 ? 48.134 6.541 -53.804 1.00 92.56 79 GLN A C 1
ATOM 585 O O . GLN A 1 79 ? 48.459 6.325 -52.637 1.00 92.56 79 GLN A O 1
ATOM 590 N N . LEU A 1 80 ? 46.896 6.339 -54.259 1.00 93.50 80 LEU A N 1
ATOM 591 C CA . LEU A 1 80 ? 45.799 5.798 -53.458 1.00 93.50 80 LEU A CA 1
ATOM 592 C C . LEU A 1 80 ? 46.091 4.376 -52.978 1.00 93.50 80 LEU A C 1
ATOM 594 O O . LEU A 1 80 ? 45.829 4.062 -51.821 1.00 93.50 80 LEU A O 1
ATOM 598 N N . ALA A 1 81 ? 46.696 3.538 -53.825 1.00 91.38 81 ALA A N 1
ATOM 599 C CA . ALA A 1 81 ? 47.087 2.185 -53.443 1.00 91.38 81 ALA A CA 1
ATOM 600 C C . ALA A 1 81 ? 48.107 2.146 -52.301 1.00 91.38 81 ALA A C 1
ATOM 602 O O . ALA A 1 81 ? 47.970 1.340 -51.379 1.00 91.38 81 ALA A O 1
ATOM 603 N N . ARG A 1 82 ? 49.092 3.051 -52.322 1.00 90.56 82 ARG A N 1
ATOM 604 C CA . ARG A 1 82 ? 50.068 3.195 -51.232 1.00 90.56 82 ARG A CA 1
ATOM 605 C C . ARG A 1 82 ? 49.407 3.681 -49.946 1.00 90.56 82 ARG A C 1
ATOM 607 O O . ARG A 1 82 ? 49.575 3.043 -48.913 1.00 90.56 82 ARG A O 1
ATOM 614 N N . ALA A 1 83 ? 48.596 4.737 -50.029 1.00 91.69 83 ALA A N 1
ATOM 615 C CA . ALA A 1 83 ? 47.875 5.268 -48.874 1.00 91.69 83 ALA A CA 1
ATOM 616 C C . ALA A 1 83 ? 46.933 4.221 -48.248 1.00 91.69 83 ALA A C 1
ATOM 618 O O . ALA A 1 83 ? 46.890 4.076 -47.029 1.00 91.69 83 ALA A O 1
ATOM 619 N N . GLY A 1 84 ? 46.224 3.442 -49.071 1.00 90.69 84 GLY A N 1
ATOM 620 C CA . GLY A 1 84 ? 45.358 2.360 -48.603 1.00 90.69 84 GLY A CA 1
ATOM 621 C C . GLY A 1 84 ? 46.120 1.254 -47.870 1.00 90.69 84 GLY A C 1
ATOM 622 O O . GLY A 1 84 ? 45.671 0.803 -46.820 1.00 90.69 84 GLY A O 1
ATOM 623 N N . ALA A 1 85 ? 47.295 0.860 -48.372 1.00 88.19 85 ALA A N 1
ATOM 624 C CA . ALA A 1 85 ? 48.143 -0.136 -47.716 1.00 88.19 85 ALA A CA 1
ATOM 625 C C . ALA A 1 85 ? 48.719 0.365 -46.379 1.00 88.19 85 ALA A C 1
ATOM 627 O O . ALA A 1 85 ? 48.783 -0.397 -45.415 1.00 88.19 85 ALA A O 1
ATOM 628 N N . GLU A 1 86 ? 49.108 1.641 -46.299 1.00 91.00 86 GLU A N 1
ATOM 629 C CA . GLU A 1 86 ? 49.564 2.266 -45.051 1.00 91.00 86 GLU A CA 1
ATOM 630 C C . GLU A 1 86 ? 48.446 2.307 -43.999 1.00 91.00 86 GLU A C 1
ATOM 632 O O . GLU A 1 86 ? 48.677 1.955 -42.842 1.00 91.00 86 GLU A O 1
ATOM 637 N N . LEU A 1 87 ? 47.225 2.675 -44.401 1.00 90.62 87 LEU A N 1
ATOM 638 C CA . LEU A 1 87 ? 46.059 2.702 -43.516 1.00 90.62 87 LEU A CA 1
ATOM 639 C C . LEU A 1 87 ? 45.658 1.293 -43.051 1.00 90.62 87 LEU A C 1
ATOM 641 O O . LEU A 1 87 ? 45.395 1.091 -41.868 1.00 90.62 87 LEU A O 1
ATOM 645 N N . GLU A 1 88 ? 45.667 0.300 -43.940 1.00 87.06 88 GLU A N 1
ATOM 646 C CA . GLU A 1 88 ? 45.421 -1.103 -43.579 1.00 87.06 88 GLU A CA 1
ATOM 647 C C . GLU A 1 88 ? 46.447 -1.626 -42.564 1.00 87.06 88 GLU A C 1
ATOM 649 O O . GLU A 1 88 ? 46.068 -2.243 -41.566 1.00 87.06 88 GLU A O 1
ATOM 654 N N . ALA A 1 89 ? 47.736 -1.337 -42.774 1.00 86.81 89 ALA A N 1
ATOM 655 C CA . ALA A 1 89 ? 48.797 -1.723 -41.848 1.00 86.81 89 ALA A CA 1
ATOM 656 C C . ALA A 1 89 ? 48.660 -1.027 -40.484 1.00 86.81 89 ALA A C 1
ATOM 658 O O . ALA A 1 89 ? 48.870 -1.658 -39.449 1.00 86.81 89 ALA A O 1
ATOM 659 N N . LEU A 1 90 ? 48.278 0.254 -40.478 1.00 90.19 90 LEU A N 1
ATOM 660 C CA . LEU A 1 90 ? 48.078 1.037 -39.259 1.00 90.19 90 LEU A CA 1
ATOM 661 C C . LEU A 1 90 ? 46.920 0.501 -38.405 1.00 90.19 90 LEU A C 1
ATOM 663 O O . LEU A 1 90 ? 47.038 0.438 -37.183 1.00 90.19 90 LEU A O 1
ATOM 667 N N . PHE A 1 91 ? 45.810 0.117 -39.039 1.00 85.94 91 PHE A N 1
ATOM 668 C CA . PHE A 1 91 ? 44.593 -0.324 -38.349 1.00 85.94 91 PHE A CA 1
ATOM 669 C C . PHE A 1 91 ? 44.466 -1.850 -38.210 1.00 85.94 91 PHE A C 1
ATOM 671 O O . PHE A 1 91 ? 43.519 -2.330 -37.587 1.00 85.94 91 PHE A O 1
ATOM 678 N N . GLY A 1 92 ? 45.424 -2.617 -38.739 1.00 80.81 92 GLY A N 1
ATOM 679 C CA . GLY A 1 92 ? 45.531 -4.063 -38.529 1.00 80.81 92 GLY A CA 1
ATOM 680 C C . GLY A 1 92 ? 44.502 -4.904 -39.289 1.00 80.81 92 GLY A C 1
ATOM 681 O O . GLY A 1 92 ? 44.215 -6.028 -38.877 1.00 80.81 92 GLY A O 1
ATOM 682 N N . GLY A 1 93 ? 43.932 -4.383 -40.378 1.00 80.31 93 GLY A N 1
ATOM 683 C CA . GLY A 1 93 ? 42.961 -5.106 -41.204 1.00 80.31 93 GLY A CA 1
ATOM 684 C C . GLY A 1 93 ? 42.356 -4.256 -42.327 1.00 80.31 93 GLY A C 1
ATOM 685 O O . GLY A 1 93 ? 42.614 -3.051 -42.374 1.00 80.31 93 GLY A O 1
ATOM 686 N N . PRO A 1 94 ? 41.536 -4.849 -43.217 1.00 82.12 94 PRO A N 1
ATOM 687 C CA . PRO A 1 94 ? 41.000 -4.169 -44.397 1.00 82.12 94 PRO A CA 1
ATOM 688 C C . PRO A 1 94 ? 40.202 -2.906 -44.047 1.00 82.12 94 PRO A C 1
ATOM 690 O O . PRO A 1 94 ? 39.428 -2.904 -43.087 1.00 82.12 94 PRO A O 1
ATOM 693 N N . GLN A 1 95 ? 40.368 -1.838 -44.833 1.00 86.31 95 GLN A N 1
ATOM 694 C CA . GLN A 1 95 ? 39.756 -0.526 -44.583 1.00 86.31 95 GLN A CA 1
ATOM 695 C C . GLN A 1 95 ? 38.812 -0.097 -45.714 1.00 86.31 95 GLN A C 1
ATOM 697 O O . GLN A 1 95 ? 39.059 -0.371 -46.887 1.00 86.31 95 GLN A O 1
ATOM 702 N N . ASP A 1 96 ? 37.746 0.607 -45.341 1.00 85.19 96 ASP A N 1
ATOM 703 C CA . ASP A 1 96 ? 36.877 1.399 -46.213 1.00 85.19 96 ASP A CA 1
ATOM 704 C C . ASP A 1 96 ? 37.304 2.874 -46.099 1.00 85.19 96 ASP A C 1
ATOM 706 O O . ASP A 1 96 ? 37.295 3.437 -44.998 1.00 85.19 96 ASP A O 1
ATOM 710 N N . ILE A 1 97 ? 37.754 3.469 -47.211 1.00 89.38 97 ILE A N 1
ATOM 711 C CA . ILE A 1 97 ? 38.454 4.764 -47.235 1.00 89.38 97 ILE A CA 1
ATOM 712 C C . ILE A 1 97 ? 37.745 5.729 -48.186 1.00 89.38 97 ILE A C 1
ATOM 714 O O . ILE A 1 97 ? 37.659 5.484 -49.391 1.00 89.38 97 ILE A O 1
ATOM 718 N N . GLU A 1 98 ? 37.323 6.873 -47.652 1.00 91.44 98 GLU A N 1
ATOM 719 C CA . GLU A 1 98 ? 36.836 8.006 -48.437 1.00 91.44 98 GLU A CA 1
ATOM 720 C C . GLU A 1 98 ? 37.958 9.023 -48.625 1.00 91.44 98 GLU A C 1
ATOM 722 O O . GLU A 1 98 ? 38.673 9.385 -47.684 1.00 91.44 98 GLU A O 1
ATOM 727 N N . TRP A 1 99 ? 38.112 9.500 -49.854 1.00 93.75 99 TRP A N 1
ATOM 728 C CA . TRP A 1 99 ? 39.204 10.374 -50.247 1.00 93.75 99 TRP A CA 1
ATOM 729 C C . TRP A 1 99 ? 38.722 11.440 -51.227 1.00 93.75 99 TRP A C 1
ATOM 731 O O . TRP A 1 99 ? 37.715 11.274 -51.916 1.00 93.75 99 TRP A O 1
ATOM 741 N N . ALA A 1 100 ? 39.471 12.532 -51.301 1.00 92.50 100 ALA A N 1
ATOM 742 C CA . ALA A 1 100 ? 39.309 13.560 -52.313 1.00 92.50 100 ALA A CA 1
ATOM 743 C C . ALA A 1 100 ? 40.663 13.936 -52.911 1.00 92.50 100 ALA A C 1
ATOM 745 O O . ALA A 1 100 ? 41.708 13.821 -52.268 1.00 92.50 100 ALA A O 1
ATOM 746 N N . MET A 1 101 ? 40.620 14.405 -54.153 1.00 91.88 101 MET A N 1
ATOM 747 C CA . MET A 1 101 ? 41.743 15.058 -54.806 1.00 91.88 101 MET A CA 1
ATOM 748 C C . MET A 1 101 ? 41.442 16.554 -54.860 1.00 91.88 101 MET A C 1
ATOM 750 O O . MET A 1 101 ? 40.420 16.953 -55.422 1.00 91.88 101 MET A O 1
ATOM 754 N N . ASP A 1 102 ? 42.285 17.380 -54.240 1.00 88.50 102 ASP A N 1
ATOM 755 C CA . ASP A 1 102 ? 42.096 18.832 -54.288 1.00 88.50 102 ASP A CA 1
ATOM 756 C C . ASP A 1 102 ? 42.461 19.415 -55.671 1.00 88.50 102 ASP A C 1
ATOM 758 O O . ASP A 1 102 ? 42.917 18.714 -56.579 1.00 88.50 102 ASP A O 1
ATOM 762 N N . ARG A 1 103 ? 42.261 20.728 -55.850 1.00 85.00 103 ARG A N 1
ATOM 763 C CA . ARG A 1 103 ? 42.569 21.419 -57.118 1.00 85.00 103 ARG A CA 1
ATOM 764 C C . ARG A 1 103 ? 44.059 21.380 -57.485 1.00 85.00 103 ARG A C 1
ATOM 766 O O . ARG A 1 103 ? 44.380 21.480 -58.666 1.00 85.00 103 ARG A O 1
ATOM 773 N N . ASP A 1 104 ? 44.939 21.196 -56.502 1.00 88.50 104 ASP A N 1
ATOM 774 C CA . ASP A 1 104 ? 46.391 21.078 -56.676 1.00 88.50 104 ASP A CA 1
ATOM 775 C C . ASP A 1 104 ? 46.831 19.618 -56.918 1.00 88.50 104 ASP A C 1
ATOM 777 O O . ASP A 1 104 ? 48.026 19.319 -56.938 1.00 88.50 104 ASP A O 1
ATOM 781 N N . ARG A 1 105 ? 45.874 18.697 -57.103 1.00 88.06 105 ARG A N 1
ATOM 782 C CA . ARG A 1 105 ? 46.084 17.247 -57.221 1.00 88.06 105 ARG A CA 1
ATOM 783 C C . ARG A 1 105 ? 46.797 16.630 -56.016 1.00 88.06 105 ARG A C 1
ATOM 785 O O . ARG A 1 105 ? 47.614 15.718 -56.156 1.00 88.06 105 ARG A O 1
ATOM 792 N N . ARG A 1 106 ? 46.476 17.110 -54.813 1.00 91.50 106 ARG A N 1
ATOM 793 C CA . ARG A 1 106 ? 46.886 16.476 -53.556 1.00 91.50 106 ARG A CA 1
ATOM 794 C C . ARG A 1 106 ? 45.790 15.554 -53.043 1.00 91.50 106 ARG A C 1
ATOM 796 O O . ARG A 1 106 ? 44.629 15.947 -52.922 1.00 91.50 106 ARG A O 1
ATOM 803 N N . LEU A 1 107 ? 46.200 14.336 -52.696 1.00 92.81 107 LEU A N 1
ATOM 804 C CA . LEU A 1 107 ? 45.344 13.346 -52.059 1.00 92.81 107 LEU A CA 1
ATOM 805 C C . LEU A 1 107 ? 45.041 13.760 -50.615 1.00 92.81 107 LEU A C 1
ATOM 807 O O . LEU A 1 107 ? 45.958 13.946 -49.815 1.00 92.81 107 LEU A O 1
ATOM 811 N N . VAL A 1 108 ? 43.757 13.840 -50.281 1.00 93.38 108 VAL A N 1
ATOM 812 C CA . VAL A 1 108 ? 43.249 14.075 -48.929 1.00 93.38 108 VAL A CA 1
ATOM 813 C C . VAL A 1 108 ? 42.396 12.880 -48.517 1.00 93.38 108 VAL A C 1
ATOM 815 O O . VAL A 1 108 ? 41.449 12.522 -49.216 1.00 93.38 108 VAL A O 1
ATOM 818 N N . ILE A 1 109 ? 42.721 12.266 -47.379 1.00 94.06 109 ILE A N 1
ATOM 819 C CA . ILE A 1 109 ? 41.883 11.229 -46.767 1.00 94.06 109 ILE A CA 1
ATOM 820 C C . ILE A 1 109 ? 40.814 11.924 -45.927 1.00 94.06 109 ILE A C 1
ATOM 822 O O . ILE A 1 109 ? 41.140 12.711 -45.041 1.00 94.06 109 ILE A O 1
ATOM 826 N N . LEU A 1 110 ? 39.549 11.652 -46.230 1.00 91.00 110 LEU A N 1
ATOM 827 C CA . LEU A 1 110 ? 38.399 12.266 -45.569 1.00 91.00 110 LEU A CA 1
ATOM 828 C C . LEU A 1 110 ? 37.891 11.391 -44.422 1.00 91.00 110 LEU A C 1
ATOM 830 O O . LEU A 1 110 ? 37.612 11.891 -43.336 1.00 91.00 110 LEU A O 1
ATOM 834 N N . GLN A 1 111 ? 37.808 10.080 -44.657 1.00 89.12 111 GLN A N 1
ATOM 835 C CA . GLN A 1 111 ? 37.329 9.106 -43.682 1.00 89.12 111 GLN A CA 1
ATOM 836 C C . GLN A 1 111 ? 38.041 7.766 -43.880 1.00 89.12 111 GLN A C 1
ATOM 838 O O . GLN A 1 111 ? 38.342 7.374 -45.005 1.00 89.12 111 GLN A O 1
ATOM 843 N N . CYS A 1 112 ? 38.284 7.047 -42.788 1.00 87.31 112 CYS A N 1
ATOM 844 C CA . CYS A 1 112 ? 38.812 5.685 -42.800 1.00 87.31 112 CYS A CA 1
ATOM 845 C C . CYS A 1 112 ? 38.117 4.886 -41.696 1.00 87.31 112 CYS A C 1
ATOM 847 O O . CYS A 1 112 ? 38.025 5.360 -40.561 1.00 87.31 112 CYS A O 1
ATOM 849 N N . ARG A 1 113 ? 37.603 3.698 -42.020 1.00 84.62 113 ARG A N 1
ATOM 850 C CA . ARG A 1 113 ? 36.967 2.799 -41.046 1.00 84.62 113 ARG A CA 1
ATOM 851 C C . ARG A 1 113 ? 37.217 1.328 -41.397 1.00 84.62 113 ARG A C 1
ATOM 853 O O . ARG A 1 113 ? 37.379 1.022 -42.578 1.00 84.62 113 ARG A O 1
ATOM 860 N N . PRO A 1 114 ? 37.169 0.401 -40.419 1.00 78.44 114 PRO A N 1
ATOM 861 C CA . PRO A 1 114 ? 37.297 -1.025 -40.699 1.00 78.44 114 PRO A CA 1
ATOM 862 C C . PRO A 1 114 ? 36.243 -1.498 -41.704 1.00 78.44 114 PRO A C 1
ATOM 864 O O . PRO A 1 114 ? 35.044 -1.263 -41.527 1.00 78.44 114 PRO A O 1
ATOM 867 N N . LEU A 1 115 ? 36.685 -2.202 -42.742 1.00 72.56 115 LEU A N 1
ATOM 868 C CA . LEU A 1 115 ? 35.806 -2.831 -43.717 1.00 72.56 115 LEU A CA 1
ATOM 869 C C . LEU A 1 115 ? 35.121 -4.024 -43.029 1.00 72.56 115 LEU A C 1
ATOM 871 O O . LEU A 1 115 ? 35.721 -5.078 -42.840 1.00 72.56 115 LEU A O 1
ATOM 875 N N . GLY A 1 116 ? 33.863 -3.848 -42.614 1.00 56.09 116 GLY A N 1
ATOM 876 C CA . GLY A 1 116 ? 33.074 -4.811 -41.826 1.00 56.09 116 GLY A CA 1
ATOM 877 C C . GLY A 1 116 ? 32.660 -6.096 -42.558 1.00 56.09 116 GLY A C 1
ATOM 878 O O . GLY A 1 116 ? 31.592 -6.643 -42.286 1.00 56.09 116 GLY A O 1
ATOM 879 N N . VAL A 1 117 ? 33.470 -6.574 -43.501 1.00 55.03 117 VAL A N 1
ATOM 880 C CA . VAL A 1 117 ? 33.206 -7.779 -44.282 1.00 55.03 117 VAL A CA 1
ATOM 881 C C . VAL A 1 117 ? 33.804 -8.968 -43.537 1.00 55.03 117 VAL A C 1
ATOM 883 O O . VAL A 1 117 ? 35.013 -9.180 -43.531 1.00 55.03 117 VAL A O 1
ATOM 886 N N . ALA A 1 118 ? 32.950 -9.790 -42.929 1.00 41.88 118 ALA A N 1
ATOM 887 C CA . ALA A 1 118 ? 33.331 -11.166 -42.649 1.00 41.88 118 ALA A CA 1
ATOM 888 C C . ALA A 1 118 ? 33.491 -11.865 -44.007 1.00 41.88 118 ALA A C 1
ATOM 890 O O . ALA A 1 118 ? 32.502 -12.307 -44.594 1.00 41.88 118 ALA A O 1
ATOM 891 N N . ILE A 1 119 ? 34.718 -11.925 -44.531 1.00 43.16 119 ILE A N 1
ATOM 892 C CA . ILE A 1 119 ? 35.039 -12.705 -45.729 1.00 43.16 119 ILE A CA 1
ATOM 893 C C . ILE A 1 119 ? 34.927 -14.179 -45.328 1.00 43.16 119 ILE A C 1
ATOM 895 O O . ILE A 1 119 ? 35.905 -14.837 -44.987 1.00 43.16 119 ILE A O 1
ATOM 899 N N . LYS A 1 120 ? 33.706 -14.716 -45.317 1.00 38.16 120 LYS A N 1
ATOM 900 C CA . LYS A 1 120 ? 33.543 -16.144 -45.566 1.00 38.16 120 LYS A CA 1
ATOM 901 C C . LYS A 1 120 ? 33.738 -16.313 -47.069 1.00 38.16 120 LYS A C 1
ATOM 903 O O . LYS A 1 120 ? 32.964 -15.701 -47.804 1.00 38.16 120 LYS A O 1
ATOM 908 N N . PRO A 1 121 ? 34.727 -17.092 -47.540 1.00 39.94 121 PRO A N 1
ATOM 909 C CA . PRO A 1 121 ? 34.752 -17.477 -48.942 1.00 39.94 121 PRO A CA 1
ATOM 910 C C . PRO A 1 121 ? 33.406 -18.138 -49.240 1.00 39.94 121 PRO A C 1
ATOM 912 O O . PRO A 1 121 ? 33.045 -19.134 -48.607 1.00 39.94 121 PRO A O 1
ATOM 915 N N . ALA A 1 122 ? 32.614 -17.510 -50.109 1.00 48.47 122 ALA A N 1
ATOM 916 C CA . ALA A 1 122 ? 31.392 -18.119 -50.594 1.00 48.47 122 ALA A CA 1
ATOM 917 C C . ALA A 1 122 ? 31.788 -19.412 -51.313 1.00 48.47 122 ALA A C 1
ATOM 919 O O . ALA A 1 122 ? 32.761 -19.428 -52.071 1.00 48.47 122 ALA A O 1
ATOM 920 N N . GLU A 1 123 ? 31.068 -20.505 -51.057 1.00 48.66 123 GLU A N 1
ATOM 921 C CA . GLU A 1 123 ? 31.193 -21.676 -51.919 1.00 48.66 123 GLU A CA 1
ATOM 922 C C . GLU A 1 123 ? 30.861 -21.228 -53.350 1.00 48.66 123 GLU A C 1
ATOM 924 O O . GLU A 1 123 ? 29.853 -20.539 -53.542 1.00 48.66 123 GLU A O 1
ATOM 929 N N . PRO A 1 124 ? 31.714 -21.535 -54.344 1.00 55.16 124 PRO A N 1
ATOM 930 C CA . PRO A 1 124 ? 31.488 -21.103 -55.712 1.00 55.16 124 PRO A CA 1
ATOM 931 C C . PRO A 1 124 ? 30.174 -21.701 -56.201 1.00 55.16 124 PRO A C 1
ATOM 933 O O . PRO A 1 124 ? 30.048 -22.907 -56.411 1.00 55.16 124 PRO A O 1
ATOM 936 N N . VAL A 1 125 ? 29.181 -20.832 -56.355 1.00 64.50 125 VAL A N 1
ATOM 937 C CA . VAL A 1 125 ? 27.897 -21.190 -56.938 1.00 64.50 125 VAL A CA 1
ATOM 938 C C . VAL A 1 125 ? 28.133 -21.423 -58.433 1.00 64.50 125 VAL A C 1
ATOM 940 O O . VAL A 1 125 ? 28.634 -20.511 -59.096 1.00 64.50 125 VAL A O 1
ATOM 943 N N . PRO A 1 126 ? 27.822 -22.610 -58.978 1.00 75.38 126 PRO A N 1
ATOM 944 C CA . PRO A 1 126 ? 28.012 -22.870 -60.397 1.00 75.38 126 PRO A CA 1
ATOM 945 C C . PRO A 1 126 ? 27.105 -21.953 -61.222 1.00 75.38 126 PRO A C 1
ATOM 947 O O . PRO A 1 126 ? 25.912 -21.832 -60.945 1.00 75.38 126 PRO A O 1
ATOM 950 N N . GLU A 1 127 ? 27.683 -21.306 -62.233 1.00 80.75 127 GLU A N 1
ATOM 951 C CA . GLU A 1 127 ? 26.926 -20.474 -63.163 1.00 80.75 127 GLU A CA 1
ATOM 952 C C . GLU A 1 127 ? 25.919 -21.338 -63.947 1.00 80.75 127 GLU A C 1
ATOM 954 O O . GLU A 1 127 ? 26.267 -22.444 -64.386 1.00 80.75 127 GLU A O 1
ATOM 959 N N . PRO A 1 128 ? 24.675 -20.867 -64.142 1.00 84.31 128 PRO A N 1
ATOM 960 C CA . PRO A 1 128 ? 23.709 -21.574 -64.969 1.00 84.31 128 PRO A CA 1
ATOM 961 C C . PRO A 1 128 ? 24.213 -21.816 -66.399 1.00 84.31 128 PRO A C 1
ATOM 963 O O . PRO A 1 128 ? 24.786 -20.935 -67.030 1.00 84.31 128 PRO A O 1
ATOM 966 N N . GLN A 1 129 ? 23.937 -23.003 -66.950 1.00 81.81 129 GLN A N 1
ATOM 967 C CA . GLN A 1 129 ? 24.322 -23.373 -68.325 1.00 81.81 129 GLN A CA 1
ATOM 968 C C . GLN A 1 129 ? 23.376 -22.812 -69.409 1.00 81.81 129 GLN A C 1
ATOM 970 O O . GLN A 1 129 ? 23.558 -23.079 -70.597 1.00 81.81 129 GLN A O 1
ATOM 975 N N . THR A 1 130 ? 22.351 -22.057 -69.014 1.00 85.38 130 THR A N 1
ATOM 976 C CA . THR A 1 130 ? 21.373 -21.421 -69.912 1.00 85.38 130 THR A CA 1
ATOM 977 C C . THR A 1 130 ? 21.929 -20.106 -70.468 1.00 85.38 130 THR A C 1
ATOM 979 O O . THR A 1 130 ? 22.804 -19.498 -69.866 1.00 85.38 130 THR A O 1
ATOM 982 N N . ALA A 1 131 ? 21.429 -19.623 -71.609 1.00 89.50 131 ALA A N 1
ATOM 983 C CA . ALA A 1 131 ? 21.796 -18.294 -72.104 1.00 89.50 131 ALA A CA 1
ATOM 984 C C . ALA A 1 131 ? 21.184 -17.181 -71.216 1.00 89.50 131 ALA A C 1
ATOM 986 O O . ALA A 1 131 ? 19.997 -17.267 -70.892 1.00 89.50 131 ALA A O 1
ATOM 987 N N . PRO A 1 132 ? 21.949 -16.143 -70.820 1.00 92.25 132 PRO A N 1
ATOM 988 C CA . PRO A 1 132 ? 21.424 -15.037 -70.020 1.00 92.25 132 PRO A CA 1
ATOM 989 C C . PRO A 1 132 ? 20.564 -14.079 -70.861 1.00 92.25 132 PRO A C 1
ATOM 991 O O . PRO A 1 132 ? 20.872 -13.827 -72.025 1.00 92.25 132 PRO A O 1
ATOM 994 N N . LEU A 1 133 ? 19.527 -13.505 -70.243 1.00 91.81 133 LEU A N 1
ATOM 995 C CA . LEU A 1 133 ? 18.740 -12.382 -70.771 1.00 91.81 133 LEU A CA 1
ATOM 996 C C . LEU A 1 133 ? 19.579 -11.105 -70.842 1.00 91.81 133 LEU A C 1
ATOM 998 O O . LEU A 1 133 ? 19.507 -10.350 -71.807 1.00 91.81 133 LEU A O 1
ATOM 1002 N N . LEU A 1 134 ? 20.388 -10.876 -69.807 1.00 92.69 134 LEU A N 1
ATOM 1003 C CA . LEU A 1 134 ? 21.239 -9.702 -69.680 1.00 92.69 134 LEU A CA 1
ATOM 1004 C C . LEU A 1 134 ? 22.537 -10.087 -68.973 1.00 92.69 134 LEU A C 1
ATOM 1006 O O . LEU A 1 134 ? 22.525 -10.887 -68.038 1.00 92.69 134 LEU A O 1
ATOM 1010 N N . ARG A 1 135 ? 23.661 -9.518 -69.409 1.00 91.62 135 ARG A N 1
ATOM 1011 C CA . ARG A 1 135 ? 24.973 -9.707 -68.781 1.00 91.62 135 ARG A CA 1
ATOM 1012 C C . ARG A 1 135 ? 25.737 -8.393 -68.779 1.00 91.62 135 ARG A C 1
ATOM 1014 O O . ARG A 1 135 ? 25.737 -7.681 -69.779 1.00 91.62 135 ARG A O 1
ATOM 1021 N N . GLY A 1 136 ? 26.417 -8.104 -67.676 1.00 84.88 136 GLY A N 1
ATOM 1022 C CA . GLY A 1 136 ? 27.230 -6.903 -67.521 1.00 84.88 136 GLY A CA 1
ATOM 1023 C C . GLY A 1 136 ? 27.201 -6.382 -66.090 1.00 84.88 136 GLY A C 1
ATOM 1024 O O . GLY A 1 136 ? 26.870 -7.109 -65.158 1.00 84.88 136 GLY A O 1
ATOM 1025 N N . GLY A 1 137 ? 27.532 -5.106 -65.920 1.00 86.38 137 GLY A N 1
ATOM 1026 C CA . GLY A 1 137 ? 27.557 -4.470 -64.607 1.00 86.38 137 GLY A CA 1
ATOM 1027 C C . GLY A 1 137 ? 28.654 -4.995 -63.682 1.00 86.38 137 GLY A C 1
ATOM 1028 O O . GLY A 1 137 ? 29.621 -5.625 -64.106 1.00 86.38 137 GLY A O 1
ATOM 1029 N N . LEU A 1 138 ? 28.507 -4.672 -62.403 1.00 83.06 138 LEU A N 1
ATOM 1030 C CA . LEU A 1 138 ? 29.472 -4.914 -61.342 1.00 83.06 138 LEU A CA 1
ATOM 1031 C C . LEU A 1 138 ? 28.819 -5.657 -60.177 1.00 83.06 138 LEU A C 1
ATOM 1033 O O . LEU A 1 138 ? 27.667 -5.410 -59.811 1.00 83.06 138 LEU A O 1
ATOM 1037 N N . CYS A 1 139 ? 29.595 -6.538 -59.552 1.00 85.94 139 CYS A N 1
ATOM 1038 C CA . CYS A 1 139 ? 29.191 -7.255 -58.352 1.00 85.94 139 CYS A CA 1
ATOM 1039 C C . CYS A 1 139 ? 29.278 -6.358 -57.115 1.00 85.94 139 CYS A C 1
ATOM 1041 O O . CYS A 1 139 ? 30.368 -6.079 -56.614 1.00 85.94 139 CYS A O 1
ATOM 1043 N N . ALA A 1 140 ? 28.128 -5.958 -56.575 1.00 85.69 140 ALA A N 1
ATOM 1044 C CA . ALA A 1 140 ? 28.061 -5.297 -55.276 1.00 85.69 140 ALA A CA 1
ATOM 1045 C C . ALA A 1 140 ? 27.971 -6.322 -54.134 1.00 85.69 140 ALA A C 1
ATOM 1047 O O . ALA A 1 140 ? 28.707 -6.204 -53.154 1.00 85.69 140 ALA A O 1
ATOM 1048 N N . SER A 1 141 ? 27.139 -7.356 -54.281 1.00 87.25 141 SER A N 1
ATOM 1049 C CA . SER A 1 141 ? 26.985 -8.453 -53.317 1.00 87.25 141 SER A CA 1
ATOM 1050 C C . SER A 1 141 ? 26.844 -9.779 -54.061 1.00 87.25 141 SER A C 1
ATOM 1052 O O . SER A 1 141 ? 25.976 -9.908 -54.923 1.00 87.25 141 SER A O 1
ATOM 1054 N N . GLN A 1 142 ? 27.723 -10.737 -53.761 1.00 87.31 142 GLN A N 1
ATOM 1055 C CA . GLN A 1 142 ? 27.774 -12.023 -54.456 1.00 87.31 142 GLN A CA 1
ATOM 1056 C C . GLN A 1 142 ? 26.607 -12.926 -54.059 1.00 87.31 142 GLN A C 1
ATOM 1058 O O . GLN A 1 142 ? 26.162 -12.918 -52.912 1.00 87.31 142 GLN A O 1
ATOM 1063 N N . GLY A 1 143 ? 26.172 -13.768 -54.992 1.00 87.50 143 GLY A N 1
ATOM 1064 C CA . GLY A 1 143 ? 25.209 -14.828 -54.726 1.00 87.50 143 GLY A CA 1
ATOM 1065 C C . GLY A 1 143 ? 24.294 -15.095 -55.909 1.00 87.50 143 GLY A C 1
ATOM 1066 O O . GLY A 1 143 ? 24.509 -14.603 -57.016 1.00 87.50 143 GLY A O 1
ATOM 1067 N N . MET A 1 144 ? 23.260 -15.889 -55.663 1.00 88.94 144 MET A N 1
ATOM 1068 C CA . MET A 1 144 ? 22.254 -16.228 -56.657 1.00 88.94 144 MET A CA 1
ATOM 1069 C C . MET A 1 144 ? 20.871 -16.135 -56.023 1.00 88.94 144 MET A C 1
ATOM 1071 O O . MET A 1 144 ? 20.677 -16.596 -54.898 1.00 88.94 144 MET A O 1
ATOM 1075 N N . GLY A 1 145 ? 19.937 -15.500 -56.720 1.00 90.44 145 GLY A N 1
ATOM 1076 C CA . GLY A 1 145 ? 18.605 -15.196 -56.215 1.00 90.44 145 GLY A CA 1
ATOM 1077 C C . GLY A 1 145 ? 17.574 -15.282 -57.326 1.00 90.44 145 GLY A C 1
ATOM 1078 O O . GLY A 1 145 ? 17.852 -14.857 -58.443 1.00 90.44 145 GLY A O 1
ATOM 1079 N N . ALA A 1 146 ? 16.396 -15.830 -57.039 1.00 92.12 146 ALA A N 1
ATOM 1080 C CA . ALA A 1 146 ? 15.336 -15.979 -58.029 1.00 92.12 146 ALA A CA 1
ATOM 1081 C C . ALA A 1 146 ? 13.987 -15.486 -57.511 1.00 92.12 146 ALA A C 1
ATOM 1083 O O . ALA A 1 146 ? 13.668 -15.626 -56.324 1.00 92.12 146 ALA A O 1
ATOM 1084 N N . GLY A 1 147 ? 13.204 -14.917 -58.424 1.00 93.12 147 GLY A N 1
ATOM 1085 C CA . GLY A 1 147 ? 11.883 -14.375 -58.142 1.00 93.12 147 GLY A CA 1
ATOM 1086 C C . GLY A 1 147 ? 11.323 -13.546 -59.290 1.00 93.12 147 GLY A C 1
ATOM 1087 O O . GLY A 1 147 ? 11.972 -13.358 -60.319 1.00 93.12 147 GLY A O 1
ATOM 1088 N N . SER A 1 148 ? 10.109 -13.034 -59.095 1.00 94.75 148 SER A N 1
ATOM 1089 C CA . SER A 1 148 ? 9.459 -12.146 -60.058 1.00 94.75 148 SER A CA 1
ATOM 1090 C C . SER A 1 148 ? 10.142 -10.777 -60.091 1.00 94.75 148 SER A C 1
ATOM 1092 O O . SER A 1 148 ? 10.355 -10.170 -59.035 1.00 94.75 148 SER A O 1
ATOM 1094 N N . VAL A 1 149 ? 10.421 -10.266 -61.287 1.00 96.50 149 VAL A N 1
ATOM 1095 C CA . VAL A 1 149 ? 10.946 -8.918 -61.519 1.00 96.50 149 VAL A CA 1
ATOM 1096 C C . VAL A 1 149 ? 9.952 -7.883 -61.005 1.00 96.50 149 VAL A C 1
ATOM 1098 O O . VAL A 1 149 ? 8.787 -7.867 -61.402 1.00 96.50 149 VAL A O 1
ATOM 1101 N N . HIS A 1 150 ? 10.412 -6.991 -60.135 1.00 96.44 150 HIS A N 1
ATOM 1102 C CA . HIS A 1 150 ? 9.600 -5.897 -59.615 1.00 96.44 150 HIS A CA 1
ATOM 1103 C C . HIS A 1 150 ? 10.343 -4.567 -59.782 1.00 96.44 150 HIS A C 1
ATOM 1105 O O . HIS A 1 150 ? 11.232 -4.255 -58.980 1.00 96.44 150 HIS A O 1
ATOM 1111 N N . PRO A 1 151 ? 10.025 -3.784 -60.829 1.00 94.56 151 PRO A N 1
ATOM 1112 C CA . PRO A 1 151 ? 10.636 -2.480 -61.026 1.00 94.56 151 PRO A CA 1
ATOM 1113 C C . PRO A 1 151 ? 10.192 -1.502 -59.941 1.00 94.56 151 PRO A C 1
ATOM 1115 O O . PRO A 1 151 ? 9.010 -1.435 -59.607 1.00 94.56 151 PRO A O 1
ATOM 1118 N N . VAL A 1 152 ? 11.133 -0.729 -59.409 1.00 93.25 152 VAL A N 1
ATOM 1119 C CA . VAL A 1 152 ? 10.869 0.298 -58.400 1.00 93.25 152 VAL A CA 1
ATOM 1120 C C . VAL A 1 152 ? 11.486 1.630 -58.813 1.00 93.25 152 VAL A C 1
ATOM 1122 O O . VAL A 1 152 ? 12.600 1.704 -59.336 1.00 93.25 152 VAL A O 1
ATOM 1125 N N . ASP A 1 153 ? 10.757 2.703 -58.535 1.00 87.94 153 ASP A N 1
ATOM 1126 C CA . ASP A 1 153 ? 11.194 4.091 -58.684 1.00 87.94 153 ASP A CA 1
ATOM 1127 C C . ASP A 1 153 ? 11.010 4.859 -57.366 1.00 87.94 153 ASP A C 1
ATOM 1129 O O . ASP A 1 153 ? 10.553 4.294 -56.369 1.00 87.94 153 ASP A O 1
ATOM 1133 N N . GLU A 1 154 ? 11.351 6.149 -57.335 1.00 77.38 154 GLU A N 1
ATOM 1134 C CA . GLU A 1 154 ? 11.225 7.028 -56.156 1.00 77.38 154 GLU A CA 1
ATOM 1135 C C . GLU A 1 154 ? 9.803 7.125 -55.581 1.00 77.38 154 GLU A C 1
ATOM 1137 O O . GLU A 1 154 ? 9.644 7.384 -54.390 1.00 77.38 154 GLU A O 1
ATOM 1142 N N . ARG A 1 155 ? 8.769 6.889 -56.395 1.00 83.69 155 ARG A N 1
ATOM 1143 C CA . ARG A 1 155 ? 7.355 7.016 -56.004 1.00 83.69 155 ARG A CA 1
ATOM 1144 C C . ARG A 1 155 ? 6.748 5.693 -55.549 1.00 83.69 155 ARG A C 1
ATOM 1146 O O . ARG A 1 155 ? 5.668 5.680 -54.963 1.00 83.69 155 ARG A O 1
ATOM 1153 N N . THR A 1 156 ? 7.427 4.584 -55.816 1.00 87.00 156 THR A N 1
ATOM 1154 C CA . THR A 1 156 ? 6.943 3.245 -55.493 1.00 87.00 156 THR A CA 1
ATOM 1155 C C . THR A 1 156 ? 6.859 3.050 -53.976 1.00 87.00 156 THR A C 1
ATOM 1157 O O . THR A 1 156 ? 7.846 3.195 -53.251 1.00 87.00 156 THR A O 1
ATOM 1160 N N . ALA A 1 157 ? 5.683 2.685 -53.466 1.00 89.56 157 ALA A N 1
ATOM 1161 C CA . ALA A 1 157 ? 5.521 2.343 -52.057 1.00 89.56 157 ALA A CA 1
ATOM 1162 C C . ALA A 1 157 ? 6.213 1.000 -51.769 1.00 89.56 157 ALA A C 1
ATOM 1164 O O . ALA A 1 157 ? 5.713 -0.051 -52.163 1.00 89.56 157 ALA A O 1
ATOM 1165 N N . LEU A 1 158 ? 7.349 1.018 -51.065 1.00 89.00 158 LEU A N 1
ATOM 1166 C CA . LEU A 1 158 ? 8.188 -0.174 -50.849 1.00 89.00 158 LEU A CA 1
ATOM 1167 C C . LEU A 1 158 ? 7.463 -1.320 -50.123 1.00 89.00 158 LEU A C 1
ATOM 1169 O O . LEU A 1 158 ? 7.785 -2.488 -50.327 1.00 89.00 158 LEU A O 1
ATOM 1173 N N . ALA A 1 159 ? 6.430 -1.009 -49.338 1.00 87.06 159 ALA A N 1
ATOM 1174 C CA . ALA A 1 159 ? 5.566 -2.006 -48.709 1.00 87.06 159 ALA A CA 1
ATOM 1175 C C . ALA A 1 159 ? 4.846 -2.922 -49.720 1.00 87.06 159 ALA A C 1
ATOM 1177 O O . ALA A 1 159 ? 4.502 -4.048 -49.370 1.00 87.06 159 ALA A O 1
ATOM 1178 N N . THR A 1 160 ? 4.638 -2.459 -50.958 1.00 88.81 160 THR A N 1
ATOM 1179 C CA . THR A 1 160 ? 3.951 -3.210 -52.025 1.00 88.81 160 THR A CA 1
ATOM 1180 C C . THR A 1 160 ? 4.848 -4.207 -52.756 1.00 88.81 160 THR A C 1
ATOM 1182 O O . THR A 1 160 ? 4.335 -5.043 -53.497 1.00 88.81 160 THR A O 1
ATOM 1185 N N . VAL A 1 161 ? 6.166 -4.154 -52.531 1.00 92.25 161 VAL A N 1
ATOM 1186 C CA . VAL A 1 161 ? 7.113 -5.096 -53.133 1.00 92.25 161 VAL A CA 1
ATOM 1187 C C . VAL A 1 161 ? 6.832 -6.504 -52.582 1.00 92.25 161 VAL A C 1
ATOM 1189 O O . VAL A 1 161 ? 6.832 -6.678 -51.355 1.00 92.25 161 VAL A O 1
ATOM 1192 N N . PRO A 1 162 ? 6.580 -7.502 -53.452 1.00 89.38 162 PRO A N 1
ATOM 1193 C CA . PRO A 1 162 ? 6.367 -8.880 -53.030 1.00 89.38 162 PRO A CA 1
ATOM 1194 C C . PRO A 1 162 ? 7.604 -9.469 -52.351 1.00 89.38 162 PRO A C 1
ATOM 1196 O O . PRO A 1 162 ? 8.743 -9.165 -52.718 1.00 89.38 162 PRO A O 1
ATOM 1199 N N . ASP A 1 163 ? 7.376 -10.359 -51.389 1.00 89.06 163 ASP A N 1
ATOM 1200 C CA . ASP A 1 163 ? 8.455 -11.157 -50.813 1.00 89.06 163 ASP A CA 1
ATOM 1201 C C . ASP A 1 163 ? 9.096 -12.022 -51.910 1.00 89.06 163 ASP A C 1
ATOM 1203 O O . ASP A 1 163 ? 8.429 -12.492 -52.831 1.00 89.06 163 ASP A O 1
ATOM 1207 N N . HIS A 1 164 ? 10.407 -12.214 -51.808 1.00 89.50 164 HIS A N 1
ATOM 1208 C CA . HIS A 1 164 ? 11.245 -12.956 -52.746 1.00 89.50 164 HIS A CA 1
ATOM 1209 C C . HIS A 1 164 ? 11.336 -12.374 -54.168 1.00 89.50 164 HIS A C 1
ATOM 1211 O O . HIS A 1 164 ? 11.864 -13.040 -55.054 1.00 89.50 164 HIS A O 1
ATOM 1217 N N . ALA A 1 165 ? 10.893 -11.135 -54.403 1.00 93.69 165 ALA A N 1
ATOM 1218 C CA . ALA A 1 165 ? 11.042 -10.472 -55.699 1.00 93.69 165 ALA A CA 1
ATOM 1219 C C . ALA A 1 165 ? 12.514 -10.194 -56.066 1.00 93.69 165 ALA A C 1
ATOM 1221 O O . ALA A 1 165 ? 13.370 -10.026 -55.191 1.00 93.69 165 ALA A O 1
ATOM 1222 N N . VAL A 1 166 ? 12.793 -10.089 -57.369 1.00 95.62 166 VAL A N 1
ATOM 1223 C CA . VAL A 1 166 ? 14.036 -9.506 -57.897 1.00 95.62 166 VAL A CA 1
ATOM 1224 C C . VAL A 1 166 ? 13.747 -8.050 -58.236 1.00 95.62 166 VAL A C 1
ATOM 1226 O O . VAL A 1 166 ? 13.028 -7.745 -59.186 1.00 95.62 166 VAL A O 1
ATOM 1229 N N . VAL A 1 167 ? 14.260 -7.138 -57.417 1.00 96.62 167 VAL A N 1
ATOM 1230 C CA . VAL A 1 167 ? 13.976 -5.708 -57.548 1.00 96.62 167 VAL A CA 1
ATOM 1231 C C . VAL A 1 167 ? 14.885 -5.088 -58.598 1.00 96.62 167 VAL A C 1
ATOM 1233 O O . VAL A 1 167 ? 16.095 -5.305 -58.574 1.00 96.62 167 VAL A O 1
ATOM 1236 N N . VAL A 1 168 ? 14.309 -4.285 -59.492 1.00 96.44 168 VAL A N 1
ATOM 1237 C CA . VAL A 1 168 ? 15.050 -3.556 -60.532 1.00 96.44 168 VAL A CA 1
ATOM 1238 C C . VAL A 1 168 ? 14.827 -2.061 -60.342 1.00 96.44 168 VAL A C 1
ATOM 1240 O O . VAL A 1 168 ? 13.689 -1.602 -60.316 1.00 96.44 168 VAL A O 1
ATOM 1243 N N . ALA A 1 169 ? 15.897 -1.288 -60.192 1.00 94.00 169 ALA A N 1
ATOM 1244 C CA . ALA A 1 169 ? 15.825 0.151 -59.953 1.00 94.00 169 ALA A CA 1
ATOM 1245 C C . ALA A 1 169 ? 16.791 0.924 -60.856 1.00 94.00 169 ALA A C 1
ATOM 1247 O O . ALA A 1 169 ? 17.788 0.390 -61.339 1.00 94.00 169 ALA A O 1
ATOM 1248 N N . ARG A 1 170 ? 16.536 2.221 -61.058 1.00 88.38 170 ARG A N 1
ATOM 1249 C CA . ARG A 1 170 ? 17.462 3.075 -61.822 1.00 88.38 170 ARG A CA 1
ATOM 1250 C C . ARG A 1 170 ? 18.752 3.344 -61.046 1.00 88.38 170 ARG A C 1
ATOM 1252 O O . ARG A 1 170 ? 19.832 3.128 -61.579 1.00 88.38 170 ARG A O 1
ATOM 1259 N N . THR A 1 171 ? 18.638 3.791 -59.799 1.00 85.81 171 THR A N 1
ATOM 1260 C CA . THR A 1 171 ? 19.764 4.165 -58.925 1.00 85.81 171 THR A CA 1
ATOM 1261 C C . THR A 1 171 ? 19.799 3.296 -57.669 1.00 85.81 171 THR A C 1
ATOM 1263 O O . THR A 1 171 ? 18.790 2.704 -57.289 1.00 85.81 171 THR A O 1
ATOM 1266 N N . ALA A 1 172 ? 20.944 3.229 -56.987 1.00 83.25 172 ALA A N 1
ATOM 1267 C CA . ALA A 1 172 ? 21.102 2.497 -55.726 1.00 83.25 172 ALA A CA 1
ATOM 1268 C C . ALA A 1 172 ? 20.668 3.328 -54.497 1.00 83.25 172 ALA A C 1
ATOM 1270 O O . ALA A 1 172 ? 21.449 3.540 -53.571 1.00 83.25 172 ALA A O 1
ATOM 1271 N N . ALA A 1 173 ? 19.418 3.806 -54.486 1.00 82.81 173 ALA A N 1
ATOM 1272 C CA . ALA A 1 173 ? 18.912 4.716 -53.455 1.00 82.81 173 ALA A CA 1
ATOM 1273 C C . ALA A 1 173 ? 18.859 4.076 -52.040 1.00 82.81 173 ALA A C 1
ATOM 1275 O O . ALA A 1 173 ? 18.390 2.940 -51.900 1.00 82.81 173 ALA A O 1
ATOM 1276 N N . PRO A 1 174 ? 19.224 4.806 -50.961 1.00 76.69 174 PRO A N 1
ATOM 1277 C CA . PRO A 1 174 ? 19.277 4.265 -49.594 1.00 76.69 174 PRO A CA 1
ATOM 1278 C C . PRO A 1 174 ? 17.976 3.635 -49.078 1.00 76.69 174 PRO A C 1
ATOM 1280 O O . PRO A 1 174 ? 18.026 2.678 -48.308 1.00 76.69 174 PRO A O 1
ATOM 1283 N N . ARG A 1 175 ? 16.811 4.123 -49.529 1.00 83.25 175 ARG A N 1
ATOM 1284 C CA . ARG A 1 175 ? 15.488 3.623 -49.106 1.00 83.25 175 ARG A CA 1
ATOM 1285 C C . ARG A 1 175 ? 15.267 2.135 -49.377 1.00 83.25 175 ARG A C 1
ATOM 1287 O O . ARG A 1 175 ? 14.522 1.485 -48.654 1.00 83.25 175 ARG A O 1
ATOM 1294 N N . TYR A 1 176 ? 15.946 1.556 -50.368 1.00 89.00 176 TYR A N 1
ATOM 1295 C CA . TYR A 1 176 ? 15.813 0.126 -50.662 1.00 89.00 176 TYR A CA 1
ATOM 1296 C C . TYR A 1 176 ? 16.376 -0.777 -49.551 1.00 89.00 176 TYR A C 1
ATOM 1298 O O . TYR A 1 176 ? 16.091 -1.973 -49.539 1.00 89.00 176 TYR A O 1
ATOM 1306 N N . ALA A 1 177 ? 17.103 -0.223 -48.573 1.00 85.06 177 ALA A N 1
ATOM 1307 C CA . ALA A 1 177 ? 17.506 -0.951 -47.373 1.00 85.06 177 ALA A CA 1
ATOM 1308 C C . ALA A 1 177 ? 16.302 -1.508 -46.582 1.00 85.06 177 ALA A C 1
ATOM 1310 O O . ALA A 1 177 ? 16.414 -2.583 -45.996 1.00 85.06 177 ALA A O 1
ATOM 1311 N N . GLU A 1 178 ? 15.141 -0.840 -46.615 1.00 84.06 178 GLU A N 1
ATOM 1312 C CA . GLU A 1 178 ? 13.921 -1.258 -45.899 1.00 84.06 178 GLU A CA 1
ATOM 1313 C C . GLU A 1 178 ? 13.387 -2.626 -46.349 1.00 84.06 178 GLU A C 1
ATOM 1315 O O . GLU A 1 178 ? 12.793 -3.363 -45.561 1.00 84.06 178 GLU A O 1
ATOM 1320 N N . ILE A 1 179 ? 13.608 -2.983 -47.618 1.00 87.62 179 ILE A N 1
ATOM 1321 C CA . ILE A 1 179 ? 13.102 -4.223 -48.224 1.00 87.62 179 ILE A CA 1
ATOM 1322 C C . ILE A 1 179 ? 14.173 -5.306 -48.364 1.00 87.62 179 ILE A C 1
ATOM 1324 O O . ILE A 1 179 ? 13.854 -6.420 -48.777 1.00 87.62 179 ILE A O 1
ATOM 1328 N N . MET A 1 180 ? 15.425 -5.031 -47.979 1.00 86.69 180 MET A N 1
ATOM 1329 C CA . MET A 1 180 ? 16.544 -5.956 -48.194 1.00 86.69 180 MET A CA 1
ATOM 1330 C C . MET A 1 180 ? 16.315 -7.319 -47.525 1.00 86.69 180 MET A C 1
ATOM 1332 O O . MET A 1 180 ? 16.642 -8.357 -48.082 1.00 86.69 180 MET A O 1
ATOM 1336 N N . GLY A 1 181 ? 15.667 -7.345 -46.357 1.00 82.31 181 GLY A N 1
ATOM 1337 C CA . GLY A 1 181 ? 15.341 -8.592 -45.657 1.00 82.31 181 GLY A CA 1
ATOM 1338 C C . GLY A 1 181 ? 14.213 -9.427 -46.276 1.00 82.31 181 GLY A C 1
ATOM 1339 O O . GLY A 1 181 ? 13.876 -10.468 -45.712 1.00 82.31 181 GLY A O 1
ATOM 1340 N N . ARG A 1 182 ? 13.595 -8.964 -47.369 1.00 85.44 182 ARG A N 1
ATOM 1341 C CA . ARG A 1 182 ? 12.412 -9.579 -47.994 1.00 85.44 182 ARG A CA 1
ATOM 1342 C C . ARG A 1 182 ? 12.623 -9.968 -49.457 1.00 85.44 182 ARG A C 1
ATOM 1344 O O . ARG A 1 182 ? 11.875 -10.804 -49.943 1.00 85.44 182 ARG A O 1
ATOM 1351 N N . ILE A 1 183 ? 13.600 -9.393 -50.154 1.00 91.88 183 ILE A N 1
ATOM 1352 C CA . ILE A 1 183 ? 13.811 -9.590 -51.599 1.00 91.88 183 ILE A CA 1
ATOM 1353 C C . ILE A 1 183 ? 14.864 -10.664 -51.891 1.00 91.88 183 ILE A C 1
ATOM 1355 O O . ILE A 1 183 ? 15.760 -10.895 -51.086 1.00 91.88 183 ILE A O 1
ATOM 1359 N N . SER A 1 184 ? 14.789 -11.291 -53.064 1.00 91.88 184 SER A N 1
ATOM 1360 C CA . SER A 1 184 ? 15.750 -12.320 -53.492 1.00 91.88 184 SER A CA 1
ATOM 1361 C C . SER A 1 184 ? 16.940 -11.752 -54.264 1.00 91.88 184 SER A C 1
ATOM 1363 O O . SER A 1 184 ? 17.935 -12.448 -54.435 1.00 91.88 184 SER A O 1
ATOM 1365 N N . GLY A 1 185 ? 16.867 -10.510 -54.742 1.00 93.69 185 GLY A N 1
ATOM 1366 C CA . GLY A 1 185 ? 17.961 -9.868 -55.464 1.00 93.69 185 GLY A CA 1
ATOM 1367 C C . GLY A 1 185 ? 17.665 -8.412 -55.791 1.00 93.69 185 GLY A C 1
ATOM 1368 O O . GLY A 1 185 ? 16.503 -8.008 -55.835 1.00 93.69 185 GLY A O 1
ATOM 1369 N N . LEU A 1 186 ? 18.720 -7.634 -56.028 1.00 95.50 186 LEU A N 1
ATOM 1370 C CA . LEU A 1 186 ? 18.627 -6.225 -56.405 1.00 95.50 186 LEU A CA 1
ATOM 1371 C C . LEU A 1 186 ? 19.501 -5.925 -57.628 1.00 95.50 186 LEU A C 1
ATOM 1373 O O . LEU A 1 186 ? 20.691 -6.237 -57.652 1.00 95.50 186 LEU A O 1
ATOM 1377 N N . ILE A 1 187 ? 18.912 -5.281 -58.629 1.00 96.12 187 ILE A N 1
ATOM 1378 C CA . ILE A 1 187 ? 19.569 -4.855 -59.864 1.00 96.12 187 ILE A CA 1
ATOM 1379 C C . ILE A 1 187 ? 19.433 -3.339 -59.983 1.00 96.12 187 ILE A C 1
ATOM 1381 O O . ILE A 1 187 ? 18.319 -2.818 -59.903 1.00 96.12 187 ILE A O 1
ATOM 1385 N N . THR A 1 188 ? 20.542 -2.630 -60.207 1.00 93.81 188 THR A N 1
ATOM 1386 C CA . THR A 1 188 ? 20.509 -1.197 -60.525 1.00 93.81 188 THR A CA 1
ATOM 1387 C C . THR A 1 188 ? 21.251 -0.854 -61.814 1.00 93.81 188 THR A C 1
ATOM 1389 O O . THR A 1 188 ? 22.315 -1.410 -62.104 1.00 93.81 188 THR A O 1
ATOM 1392 N N . GLU A 1 189 ? 20.704 0.084 -62.594 1.00 87.38 189 GLU A N 1
ATOM 1393 C CA . GLU A 1 189 ? 21.356 0.593 -63.814 1.00 87.38 189 GLU A CA 1
ATOM 1394 C C . GLU A 1 189 ? 22.499 1.566 -63.507 1.00 87.38 189 GLU A C 1
ATOM 1396 O O . GLU A 1 189 ? 23.451 1.660 -64.276 1.00 87.38 189 GLU A O 1
ATOM 1401 N N . VAL A 1 190 ? 22.413 2.275 -62.379 1.00 81.50 190 VAL A N 1
ATOM 1402 C CA . VAL A 1 190 ? 23.415 3.219 -61.879 1.00 81.50 190 VAL A CA 1
ATOM 1403 C C . VAL A 1 190 ? 23.711 2.898 -60.415 1.00 81.50 190 VAL A C 1
ATOM 1405 O O . VAL A 1 190 ? 22.800 2.691 -59.607 1.00 81.50 190 VAL A O 1
ATOM 1408 N N . GLY A 1 191 ? 24.991 2.830 -60.061 1.00 78.69 191 GLY A N 1
ATOM 1409 C CA . GLY A 1 191 ? 25.426 2.672 -58.678 1.00 78.69 191 GLY A CA 1
ATOM 1410 C C . GLY A 1 191 ? 26.917 2.378 -58.531 1.00 78.69 191 GLY A C 1
ATOM 1411 O O . GLY A 1 191 ? 27.655 2.222 -59.502 1.00 78.69 191 GLY A O 1
ATOM 1412 N N . SER A 1 192 ? 27.359 2.274 -57.279 1.00 74.00 192 SER A N 1
ATOM 1413 C CA . SER A 1 192 ? 28.724 1.883 -56.919 1.00 74.00 192 SER A CA 1
ATOM 1414 C C . SER A 1 192 ? 28.706 0.616 -56.066 1.00 74.00 192 SER A C 1
ATOM 1416 O O . SER A 1 192 ? 27.815 0.430 -55.235 1.00 74.00 192 SER A O 1
ATOM 1418 N N . THR A 1 193 ? 29.721 -0.238 -56.199 1.00 74.25 193 THR A N 1
ATOM 1419 C CA . THR A 1 193 ? 29.912 -1.405 -55.319 1.00 74.25 193 THR A CA 1
ATOM 1420 C C . THR A 1 193 ? 30.327 -1.010 -53.897 1.00 74.25 193 THR A C 1
ATOM 1422 O O . THR A 1 193 ? 30.368 -1.866 -53.012 1.00 74.25 193 THR A O 1
ATOM 1425 N N . THR A 1 194 ? 30.652 0.265 -53.668 1.00 66.62 194 THR A N 1
ATOM 1426 C CA . THR A 1 194 ? 31.052 0.823 -52.366 1.00 66.62 194 THR A CA 1
ATOM 1427 C C . THR A 1 194 ? 29.953 1.643 -51.687 1.00 66.62 194 THR A C 1
ATOM 1429 O O . THR A 1 194 ? 30.169 2.152 -50.592 1.00 66.62 194 THR A O 1
ATOM 1432 N N . CYS A 1 195 ? 28.770 1.785 -52.297 1.00 70.44 195 CYS A N 1
ATOM 1433 C CA . CYS A 1 195 ? 27.675 2.537 -51.678 1.00 70.44 195 CYS A CA 1
ATOM 1434 C C . CYS A 1 195 ? 27.140 1.842 -50.410 1.00 70.44 195 CYS A C 1
ATOM 1436 O O . CYS A 1 195 ? 27.281 0.628 -50.236 1.00 70.44 195 CYS A O 1
ATOM 1438 N N . HIS A 1 196 ? 26.457 2.599 -49.542 1.00 74.00 196 HIS A N 1
ATOM 1439 C CA . HIS A 1 196 ? 25.870 2.060 -48.307 1.00 74.00 196 HIS A CA 1
ATOM 1440 C C . HIS A 1 196 ? 24.958 0.849 -48.573 1.00 74.00 196 HIS A C 1
ATOM 1442 O O . HIS A 1 196 ? 25.024 -0.155 -47.865 1.00 74.00 196 HIS A O 1
ATOM 1448 N N . LEU A 1 197 ? 24.162 0.905 -49.645 1.00 81.25 197 LEU A N 1
ATOM 1449 C CA . LEU A 1 197 ? 23.242 -0.167 -50.019 1.00 81.25 197 LEU A CA 1
ATOM 1450 C C . LEU A 1 197 ? 23.965 -1.476 -50.385 1.00 81.25 197 LEU A C 1
ATOM 1452 O O . LEU A 1 197 ? 23.457 -2.549 -50.070 1.00 81.25 197 LEU A O 1
ATOM 1456 N N . ALA A 1 198 ? 25.167 -1.404 -50.971 1.00 81.75 198 ALA A N 1
ATOM 1457 C CA . ALA A 1 198 ? 25.987 -2.578 -51.272 1.00 81.75 198 ALA A CA 1
ATOM 1458 C C . ALA A 1 198 ? 26.448 -3.295 -49.994 1.00 81.75 198 ALA A C 1
ATOM 1460 O O . ALA A 1 198 ? 26.429 -4.524 -49.925 1.00 81.75 198 ALA A O 1
ATOM 1461 N N . SER A 1 199 ? 26.814 -2.536 -48.958 1.00 75.81 199 SER A N 1
ATOM 1462 C CA . SER A 1 199 ? 27.158 -3.090 -47.643 1.00 75.81 199 SER A CA 1
ATOM 1463 C C . SER A 1 199 ? 25.954 -3.756 -46.977 1.00 75.81 199 SER A C 1
ATOM 1465 O O . SER A 1 199 ? 26.081 -4.875 -46.480 1.00 75.81 199 SER A O 1
ATOM 1467 N N . VAL A 1 200 ? 24.778 -3.123 -47.043 1.00 78.44 200 VAL A N 1
ATOM 1468 C CA . VAL A 1 200 ? 23.525 -3.705 -46.535 1.00 78.44 200 VAL A CA 1
ATOM 1469 C C . VAL A 1 200 ? 23.187 -4.997 -47.290 1.00 78.44 200 VAL A C 1
ATOM 1471 O O . VAL A 1 200 ? 22.905 -6.016 -46.669 1.00 78.44 200 VAL A O 1
ATOM 1474 N N . ALA A 1 201 ? 23.295 -5.024 -48.619 1.00 84.12 201 ALA A N 1
ATOM 1475 C CA . ALA A 1 201 ? 23.047 -6.238 -49.398 1.00 84.12 201 ALA A CA 1
ATOM 1476 C C . ALA A 1 201 ? 23.966 -7.405 -48.982 1.00 84.12 201 ALA A C 1
ATOM 1478 O O . ALA A 1 201 ? 23.488 -8.526 -48.800 1.00 84.12 201 ALA A O 1
ATOM 1479 N N . ARG A 1 202 ? 25.261 -7.146 -48.740 1.00 80.69 202 ARG A N 1
ATOM 1480 C CA . ARG A 1 202 ? 26.212 -8.161 -48.240 1.00 80.69 202 ARG A CA 1
ATOM 1481 C C . ARG A 1 202 ? 25.845 -8.675 -46.852 1.00 80.69 202 ARG A C 1
ATOM 1483 O O . ARG A 1 202 ? 25.960 -9.869 -46.591 1.00 80.69 202 ARG A O 1
ATOM 1490 N N . GLU A 1 203 ? 25.402 -7.787 -45.965 1.00 72.50 203 GLU A N 1
ATOM 1491 C CA . GLU A 1 203 ? 25.000 -8.130 -44.598 1.00 72.50 203 GLU A CA 1
ATOM 1492 C C . GLU A 1 203 ? 23.782 -9.063 -44.575 1.00 72.50 203 GLU A C 1
ATOM 1494 O O . GLU A 1 203 ? 23.762 -10.056 -43.841 1.00 72.50 203 GLU A O 1
ATOM 1499 N N . PHE A 1 204 ? 22.805 -8.790 -45.440 1.00 75.06 204 PHE A N 1
ATOM 1500 C CA . PHE A 1 204 ? 21.612 -9.618 -45.608 1.00 75.06 204 PHE A CA 1
ATOM 1501 C C . PHE A 1 204 ? 21.842 -10.843 -46.510 1.00 75.06 204 PHE A C 1
ATOM 1503 O O . PHE A 1 204 ? 20.981 -11.719 -46.583 1.00 75.06 204 PHE A O 1
ATOM 1510 N N . GLY A 1 205 ? 23.004 -10.943 -47.166 1.00 78.75 205 GLY A N 1
ATOM 1511 C CA . GLY A 1 205 ? 23.312 -12.008 -48.121 1.00 78.75 205 GLY A CA 1
ATOM 1512 C C . GLY A 1 205 ? 22.447 -11.959 -49.383 1.00 78.75 205 GLY A C 1
ATOM 1513 O O . GLY A 1 205 ? 22.207 -12.999 -49.992 1.00 78.75 205 GLY A O 1
ATOM 1514 N N . VAL A 1 206 ? 21.952 -10.775 -49.750 1.00 89.19 206 VAL A N 1
ATOM 1515 C CA . VAL A 1 206 ? 21.151 -10.562 -50.959 1.00 89.19 206 VAL A CA 1
ATOM 1516 C C . VAL A 1 206 ? 22.090 -10.304 -52.140 1.00 89.19 206 VAL A C 1
ATOM 1518 O O . VAL A 1 206 ? 22.926 -9.399 -52.048 1.00 89.19 206 VAL A O 1
ATOM 1521 N N . PRO A 1 207 ? 21.974 -11.050 -53.253 1.00 91.75 207 PRO A N 1
ATOM 1522 C CA . PRO A 1 207 ? 22.728 -10.788 -54.474 1.00 91.75 207 PRO A CA 1
ATOM 1523 C C . PRO A 1 207 ? 22.381 -9.413 -55.049 1.00 91.75 207 PRO A C 1
ATOM 1525 O O . PRO A 1 207 ? 21.207 -9.086 -55.236 1.00 91.75 207 PRO A O 1
ATOM 1528 N N . MET A 1 208 ? 23.401 -8.608 -55.345 1.00 93.62 208 MET A N 1
ATOM 1529 C CA . MET A 1 208 ? 23.217 -7.246 -55.845 1.00 93.62 208 MET A CA 1
ATOM 1530 C C . MET A 1 208 ? 24.148 -6.944 -57.017 1.00 93.62 208 MET A C 1
ATOM 1532 O O . MET A 1 208 ? 25.373 -6.958 -56.859 1.00 93.62 208 MET A O 1
ATOM 1536 N N . ALA A 1 209 ? 23.558 -6.616 -58.167 1.00 93.56 209 ALA A N 1
ATOM 1537 C CA . ALA A 1 209 ? 24.254 -6.144 -59.361 1.00 93.56 209 ALA A CA 1
ATOM 1538 C C . ALA A 1 209 ? 24.019 -4.638 -59.546 1.00 93.56 209 ALA A C 1
ATOM 1540 O O . ALA A 1 209 ? 22.882 -4.174 -59.484 1.00 93.56 209 ALA A O 1
ATOM 1541 N N . VAL A 1 210 ? 25.086 -3.880 -59.791 1.00 90.69 210 VAL A N 1
ATOM 1542 C CA . VAL A 1 210 ? 25.020 -2.435 -60.082 1.00 90.69 210 VAL A CA 1
ATOM 1543 C C . VAL A 1 210 ? 25.614 -2.145 -61.453 1.00 90.69 210 VAL A C 1
ATOM 1545 O O . VAL A 1 210 ? 26.414 -2.929 -61.957 1.00 90.69 210 VAL A O 1
ATOM 1548 N N . ASN A 1 211 ? 25.261 -1.016 -62.063 1.00 84.44 211 ASN A N 1
ATOM 1549 C CA . ASN A 1 211 ? 25.699 -0.643 -63.414 1.00 84.44 211 ASN A CA 1
ATOM 1550 C C . ASN A 1 211 ? 25.318 -1.667 -64.500 1.00 84.44 211 ASN A C 1
ATOM 1552 O O . ASN A 1 211 ? 26.015 -1.801 -65.509 1.00 84.44 211 ASN A O 1
ATOM 1556 N N . LEU A 1 212 ? 24.216 -2.399 -64.305 1.00 88.00 212 LEU A N 1
ATOM 1557 C CA . LEU A 1 212 ? 23.672 -3.310 -65.311 1.00 88.00 212 LEU A CA 1
ATOM 1558 C C . LEU A 1 212 ? 22.754 -2.522 -66.256 1.00 88.00 212 LEU A C 1
ATOM 1560 O O . LEU A 1 212 ? 21.537 -2.494 -66.091 1.00 88.00 212 LEU A O 1
ATOM 1564 N N . ALA A 1 213 ? 23.364 -1.812 -67.204 1.00 82.94 213 ALA A N 1
ATOM 1565 C CA . ALA A 1 213 ? 22.652 -0.926 -68.121 1.00 82.94 213 ALA A CA 1
ATOM 1566 C C . ALA A 1 213 ? 21.603 -1.678 -68.962 1.00 82.94 213 ALA A C 1
ATOM 1568 O O . ALA A 1 213 ? 21.879 -2.760 -69.483 1.00 82.94 213 ALA A O 1
ATOM 1569 N N . GLY A 1 214 ? 20.415 -1.084 -69.111 1.00 84.25 214 GLY A N 1
ATOM 1570 C CA . GLY A 1 214 ? 19.307 -1.650 -69.883 1.00 84.25 214 GLY A CA 1
ATOM 1571 C C . GLY A 1 214 ? 18.460 -2.665 -69.113 1.00 84.25 214 GLY A C 1
ATOM 1572 O O . GLY A 1 214 ? 17.556 -3.255 -69.696 1.00 84.25 214 GLY A O 1
ATOM 1573 N N . ALA A 1 215 ? 18.715 -2.878 -67.817 1.00 89.81 215 ALA A N 1
ATOM 1574 C CA . ALA A 1 215 ? 17.961 -3.831 -67.006 1.00 89.81 215 ALA A CA 1
ATOM 1575 C C . ALA A 1 215 ? 16.477 -3.472 -66.867 1.00 89.81 215 ALA A C 1
ATOM 1577 O O . ALA A 1 215 ? 15.645 -4.373 -66.840 1.00 89.81 215 ALA A O 1
ATOM 1578 N N . ILE A 1 216 ? 16.134 -2.181 -66.797 1.00 91.00 216 ILE A N 1
ATOM 1579 C CA . ILE A 1 216 ? 14.732 -1.752 -66.659 1.00 91.00 216 ILE A CA 1
ATOM 1580 C C . ILE A 1 216 ? 13.943 -2.029 -67.943 1.00 91.00 216 ILE A C 1
ATOM 1582 O O . ILE A 1 216 ? 12.767 -2.372 -67.883 1.00 91.00 216 ILE A O 1
ATOM 1586 N N . GLU A 1 217 ? 14.583 -1.871 -69.101 1.00 89.12 217 GLU A N 1
ATOM 1587 C CA . GLU A 1 217 ? 13.945 -2.076 -70.405 1.00 89.12 217 GLU A CA 1
ATOM 1588 C C . GLU A 1 217 ? 13.924 -3.554 -70.813 1.00 89.12 217 GLU A C 1
ATOM 1590 O O . GLU A 1 217 ? 12.976 -3.999 -71.458 1.00 89.12 217 GLU A O 1
ATOM 1595 N N . ALA A 1 218 ? 14.959 -4.313 -70.443 1.00 89.50 218 ALA A N 1
ATOM 1596 C CA . ALA A 1 218 ? 15.122 -5.709 -70.837 1.00 89.50 218 ALA A CA 1
ATOM 1597 C C . ALA A 1 218 ? 14.311 -6.701 -69.987 1.00 89.50 218 ALA A C 1
ATOM 1599 O O . ALA A 1 218 ? 14.049 -7.801 -70.465 1.00 89.50 218 ALA A O 1
ATOM 1600 N N . LEU A 1 219 ? 13.947 -6.347 -68.749 1.00 93.81 219 LEU A N 1
ATOM 1601 C CA . LEU A 1 219 ? 13.269 -7.244 -67.806 1.00 93.81 219 LEU A CA 1
ATOM 1602 C C . LEU A 1 219 ? 11.814 -6.813 -67.598 1.00 93.81 219 LEU A C 1
ATOM 1604 O O . LEU A 1 219 ? 11.546 -5.710 -67.115 1.00 93.81 219 LEU A O 1
ATOM 1608 N N . ALA A 1 220 ? 10.860 -7.682 -67.936 1.00 92.25 220 ALA A N 1
ATOM 1609 C CA . ALA A 1 220 ? 9.445 -7.335 -67.855 1.00 92.25 220 ALA A CA 1
ATOM 1610 C C . ALA A 1 220 ? 8.910 -7.432 -66.408 1.00 92.25 220 ALA A C 1
ATOM 1612 O O . ALA A 1 220 ? 9.246 -8.374 -65.690 1.00 92.25 220 ALA A O 1
ATOM 1613 N N . PRO A 1 221 ? 8.029 -6.516 -65.950 1.00 94.56 221 PRO A N 1
ATOM 1614 C CA . PRO A 1 221 ? 7.404 -6.629 -64.632 1.00 94.56 221 PRO A CA 1
ATOM 1615 C C . PRO A 1 221 ? 6.670 -7.968 -64.461 1.00 94.56 221 PRO A C 1
ATOM 1617 O O . PRO A 1 221 ? 5.845 -8.341 -65.294 1.00 94.56 221 PRO A O 1
ATOM 1620 N N . GLY A 1 222 ? 6.941 -8.672 -63.363 1.00 92.12 222 GLY A N 1
ATOM 1621 C CA . GLY A 1 222 ? 6.372 -9.986 -63.063 1.00 92.12 222 GLY A CA 1
ATOM 1622 C C . GLY A 1 222 ? 7.076 -11.163 -63.743 1.00 92.12 222 GLY A C 1
ATOM 1623 O O . GLY A 1 222 ? 6.745 -12.303 -63.428 1.00 92.12 222 GLY A O 1
ATOM 1624 N N . GLU A 1 223 ? 8.046 -10.920 -64.630 1.00 94.75 223 GLU A N 1
ATOM 1625 C CA . GLU A 1 223 ? 8.844 -11.978 -65.253 1.00 94.75 223 GLU A CA 1
ATOM 1626 C C . GLU A 1 223 ? 9.649 -12.731 -64.195 1.00 94.75 223 GLU A C 1
ATOM 1628 O O . GLU A 1 223 ? 10.303 -12.129 -63.346 1.00 94.75 223 GLU A O 1
ATOM 1633 N N . GLU A 1 224 ? 9.600 -14.057 -64.223 1.00 95.38 224 GLU A N 1
ATOM 1634 C CA . GLU A 1 224 ? 10.420 -14.873 -63.339 1.00 95.38 224 GLU A CA 1
ATOM 1635 C C . GLU A 1 224 ? 11.850 -14.938 -63.865 1.00 95.38 224 GLU A C 1
ATOM 1637 O O . GLU A 1 224 ? 12.091 -15.391 -64.986 1.00 95.38 224 GLU A O 1
ATOM 1642 N N . VAL A 1 225 ? 12.804 -14.508 -63.041 1.00 95.56 225 VAL A N 1
ATOM 1643 C CA . VAL A 1 225 ? 14.221 -14.484 -63.405 1.00 95.56 225 VAL A CA 1
ATOM 1644 C C . VAL A 1 225 ? 15.092 -15.037 -62.290 1.00 95.56 225 VAL A C 1
ATOM 1646 O O . VAL A 1 225 ? 14.729 -15.018 -61.111 1.00 95.56 225 VAL A O 1
ATOM 1649 N N . THR A 1 226 ? 16.289 -15.473 -62.672 1.00 94.38 226 THR A N 1
ATOM 1650 C CA . THR A 1 226 ? 17.367 -15.815 -61.746 1.00 94.38 226 THR A CA 1
ATOM 1651 C C . THR A 1 226 ? 18.517 -14.837 -61.932 1.00 94.38 226 THR A C 1
ATOM 1653 O O . THR A 1 226 ? 19.159 -14.801 -62.981 1.00 94.38 226 THR A O 1
ATOM 1656 N N . LEU A 1 227 ? 18.786 -14.042 -60.904 1.00 94.50 227 LEU A N 1
ATOM 1657 C CA . LEU A 1 227 ? 19.942 -13.165 -60.813 1.00 94.50 227 LEU A CA 1
ATOM 1658 C C . LEU A 1 227 ? 21.141 -13.962 -60.290 1.00 94.50 227 LEU A C 1
ATOM 1660 O O . LEU A 1 227 ? 21.100 -14.509 -59.190 1.00 94.50 227 LEU A O 1
ATOM 1664 N N . PHE A 1 228 ? 22.225 -13.982 -61.057 1.00 92.50 228 PHE A N 1
ATOM 1665 C CA . PHE A 1 228 ? 23.510 -14.553 -60.674 1.00 92.50 228 PHE A CA 1
ATOM 1666 C C . PHE A 1 228 ? 24.549 -13.436 -60.588 1.00 92.50 228 PHE A C 1
ATOM 1668 O O . PHE A 1 228 ? 24.816 -12.750 -61.576 1.00 92.50 228 PHE A O 1
ATOM 1675 N N . VAL A 1 229 ? 25.138 -13.242 -59.410 1.00 90.25 229 VAL A N 1
ATOM 1676 C CA . VAL A 1 229 ? 26.116 -12.180 -59.154 1.00 90.25 229 VAL A CA 1
ATOM 1677 C C . VAL A 1 229 ? 27.432 -12.792 -58.682 1.00 90.25 229 VAL A C 1
ATOM 1679 O O . VAL A 1 229 ? 27.579 -13.194 -57.528 1.00 90.25 229 VAL A O 1
ATOM 1682 N N . GLN A 1 230 ? 28.401 -12.830 -59.595 1.00 85.12 230 GLN A N 1
ATOM 1683 C CA . GLN A 1 230 ? 29.824 -13.076 -59.336 1.00 85.12 230 GLN A CA 1
ATOM 1684 C C . GLN A 1 230 ? 30.650 -12.061 -60.143 1.00 85.12 230 GLN A C 1
ATOM 1686 O O . GLN A 1 230 ? 30.194 -10.941 -60.331 1.00 85.12 230 GLN A O 1
ATOM 1691 N N . GLU A 1 231 ? 31.838 -12.416 -60.644 1.00 77.00 231 GLU A N 1
ATOM 1692 C CA . GLU A 1 231 ? 32.700 -11.511 -61.426 1.00 77.00 231 GLU A CA 1
ATOM 1693 C C . GLU A 1 231 ? 31.969 -10.845 -62.606 1.00 77.00 231 GLU A C 1
ATOM 1695 O O . GLU A 1 231 ? 32.198 -9.670 -62.891 1.00 77.00 231 GLU A O 1
ATOM 1700 N N . HIS A 1 232 ? 31.036 -11.562 -63.241 1.00 82.88 232 HIS A N 1
ATOM 1701 C CA . HIS A 1 232 ? 30.210 -11.054 -64.335 1.00 82.88 232 HIS A CA 1
ATOM 1702 C C . HIS A 1 232 ? 28.725 -11.276 -64.039 1.00 82.88 232 HIS A C 1
ATOM 1704 O O . HIS A 1 232 ? 28.205 -12.351 -64.354 1.00 82.88 232 HIS A O 1
ATOM 1710 N N . PRO A 1 233 ? 28.031 -10.288 -63.443 1.00 91.38 233 PRO A N 1
ATOM 1711 C CA . PRO A 1 233 ? 26.614 -10.413 -63.151 1.00 91.38 233 PRO A CA 1
ATOM 1712 C C . PRO A 1 233 ? 25.794 -10.713 -64.407 1.00 91.38 233 PRO A C 1
ATOM 1714 O O . PRO A 1 233 ? 26.017 -10.148 -65.485 1.00 91.38 233 PRO A O 1
ATOM 1717 N N . ALA A 1 234 ? 24.843 -11.626 -64.260 1.00 94.00 234 ALA A N 1
ATOM 1718 C CA . ALA A 1 234 ? 23.968 -12.055 -65.333 1.00 94.00 234 ALA A CA 1
ATOM 1719 C C . ALA A 1 234 ? 22.566 -12.356 -64.802 1.00 94.00 234 ALA A C 1
ATOM 1721 O O . ALA A 1 234 ? 22.389 -12.816 -63.673 1.00 94.00 234 ALA A O 1
ATOM 1722 N N . VAL A 1 235 ? 21.569 -12.101 -65.641 1.00 95.19 235 VAL A N 1
ATOM 1723 C CA . VAL A 1 235 ? 20.163 -12.406 -65.377 1.00 95.19 235 VAL A CA 1
ATOM 1724 C C . VAL A 1 235 ? 19.740 -13.501 -66.338 1.00 95.19 235 VAL A C 1
ATOM 1726 O O . VAL A 1 235 ? 19.936 -13.371 -67.544 1.00 95.19 235 VAL A O 1
ATOM 1729 N N . TYR A 1 236 ? 19.171 -14.577 -65.812 1.00 94.88 236 TYR A N 1
ATOM 1730 C CA . TYR A 1 236 ? 18.725 -15.739 -66.572 1.00 94.88 236 TYR A CA 1
ATOM 1731 C C . TYR A 1 236 ? 17.199 -15.837 -66.574 1.00 94.88 236 TYR A C 1
ATOM 1733 O O . TYR A 1 236 ? 16.573 -15.447 -65.585 1.00 94.88 236 TYR A O 1
ATOM 1741 N N . PRO A 1 237 ? 16.600 -16.381 -67.647 1.00 93.69 237 PRO A N 1
ATOM 1742 C CA . PRO A 1 237 ? 15.160 -16.584 -67.694 1.00 93.69 237 PRO A CA 1
ATOM 1743 C C . PRO A 1 237 ? 14.732 -17.716 -66.751 1.00 93.69 237 PRO A C 1
ATOM 1745 O O . PRO A 1 237 ? 15.377 -18.768 -66.699 1.00 93.69 237 PRO A O 1
ATOM 1748 N N . GLY A 1 238 ? 13.611 -17.515 -66.059 1.00 91.50 238 GLY A N 1
ATOM 1749 C CA . GLY A 1 238 ? 12.991 -18.486 -65.161 1.00 91.50 238 GLY A CA 1
ATOM 1750 C C . GLY A 1 238 ? 13.650 -18.594 -63.784 1.00 91.50 238 GLY A C 1
ATOM 1751 O O . GLY A 1 238 ? 14.690 -17.997 -63.496 1.00 91.50 238 GLY A O 1
ATOM 1752 N N . ILE A 1 239 ? 13.026 -19.399 -62.923 1.00 90.62 239 ILE A N 1
ATOM 1753 C CA . ILE A 1 239 ? 13.530 -19.764 -61.595 1.00 90.62 239 ILE A CA 1
ATOM 1754 C C . ILE A 1 239 ? 14.410 -21.010 -61.743 1.00 90.62 239 ILE A C 1
ATOM 1756 O O . ILE A 1 239 ? 13.912 -22.114 -61.946 1.00 90.62 239 ILE A O 1
ATOM 1760 N N . LEU A 1 240 ? 15.730 -20.833 -61.675 1.00 87.06 240 LEU A N 1
ATOM 1761 C CA . LEU A 1 240 ? 16.713 -21.914 -61.836 1.00 87.06 240 LEU A CA 1
ATOM 1762 C C . LEU A 1 240 ? 17.181 -22.493 -60.496 1.00 87.06 240 LEU A C 1
ATOM 1764 O O . LEU A 1 240 ? 18.003 -23.408 -60.471 1.00 87.06 240 LEU A O 1
ATOM 1768 N N . ILE A 1 241 ? 16.710 -21.918 -59.388 1.00 82.44 241 ILE A N 1
ATOM 1769 C CA . ILE A 1 241 ? 17.153 -22.221 -58.028 1.00 82.44 241 ILE A CA 1
ATOM 1770 C C . ILE A 1 241 ? 15.931 -22.268 -57.122 1.00 82.44 241 ILE A C 1
ATOM 1772 O O . ILE A 1 241 ? 15.005 -21.477 -57.302 1.00 82.44 241 ILE A O 1
ATOM 1776 N N . ASP A 1 242 ? 15.933 -23.149 -56.126 1.00 69.12 242 ASP A N 1
ATOM 1777 C CA . ASP A 1 242 ? 14.898 -23.106 -55.097 1.00 69.12 242 ASP A CA 1
ATOM 1778 C C . ASP A 1 242 ? 14.978 -21.766 -54.355 1.00 69.12 242 ASP A C 1
ATOM 1780 O O . ASP A 1 242 ? 16.074 -21.264 -54.080 1.00 69.12 242 ASP A O 1
ATOM 1784 N N . HIS A 1 243 ? 13.824 -21.175 -54.026 1.00 60.53 243 HIS A N 1
ATOM 1785 C CA . HIS A 1 243 ? 13.768 -19.944 -53.240 1.00 60.53 243 HIS A CA 1
ATOM 1786 C C . HIS A 1 243 ? 14.490 -20.160 -51.906 1.00 60.53 243 HIS A C 1
ATOM 1788 O O . HIS A 1 243 ? 13.944 -20.742 -50.967 1.00 60.53 243 HIS A O 1
ATOM 1794 N N . HIS A 1 244 ? 15.732 -19.693 -51.801 1.00 55.19 244 HIS A N 1
ATOM 1795 C CA . HIS A 1 244 ? 16.420 -19.698 -50.526 1.00 55.19 244 HIS A CA 1
ATOM 1796 C C . HIS A 1 244 ? 15.797 -18.611 -49.646 1.00 55.19 244 HIS A C 1
ATOM 1798 O O . HIS A 1 244 ? 15.790 -17.441 -50.040 1.00 55.19 244 HIS A O 1
ATOM 1804 N N . PRO A 1 245 ? 15.272 -18.950 -48.454 1.00 48.56 245 PRO A N 1
ATOM 1805 C CA . PRO A 1 245 ? 14.818 -17.930 -47.528 1.00 48.56 245 PRO A CA 1
ATOM 1806 C C . PRO A 1 245 ? 16.014 -17.039 -47.203 1.00 48.56 245 PRO A C 1
ATOM 1808 O O . PRO A 1 245 ? 17.036 -17.527 -46.706 1.00 48.56 245 PRO A O 1
ATOM 1811 N N . VAL A 1 246 ? 15.890 -15.739 -47.496 1.00 53.25 246 VAL A N 1
ATOM 1812 C CA . VAL A 1 246 ? 16.844 -14.723 -47.046 1.00 53.25 246 VAL A CA 1
ATOM 1813 C C . VAL A 1 246 ? 17.032 -14.964 -45.557 1.00 53.25 246 VAL A C 1
ATOM 1815 O O . VAL A 1 246 ? 16.070 -14.903 -44.783 1.00 53.25 246 VAL A O 1
ATOM 1818 N N . LYS A 1 247 ? 18.248 -15.332 -4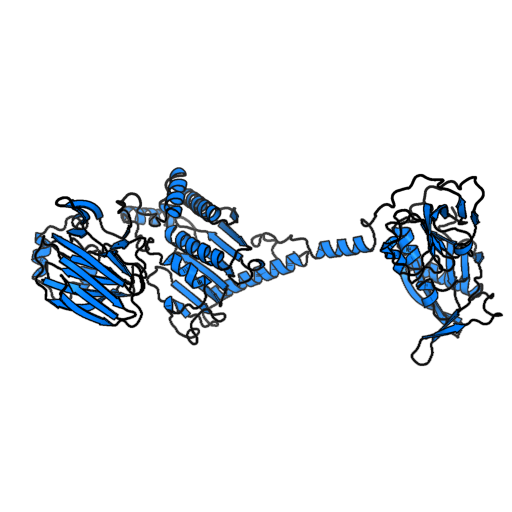5.139 1.00 51.03 247 LYS A N 1
ATOM 1819 C CA . LYS A 1 247 ? 18.526 -15.512 -43.715 1.00 51.03 247 LYS A CA 1
ATOM 1820 C C . LYS A 1 247 ? 18.235 -14.166 -43.071 1.00 51.03 247 LYS A C 1
ATOM 1822 O O . LYS A 1 247 ? 18.993 -13.225 -43.277 1.00 51.03 247 LYS A O 1
ATOM 1827 N N . ARG A 1 248 ? 17.158 -14.071 -42.280 1.00 50.94 248 ARG A N 1
ATOM 1828 C CA . ARG A 1 248 ? 16.914 -12.942 -41.375 1.00 50.94 248 ARG A CA 1
ATOM 1829 C C . ARG A 1 248 ? 18.032 -12.917 -40.335 1.00 50.94 248 ARG A C 1
ATOM 1831 O O . ARG A 1 248 ? 17.848 -13.308 -39.187 1.00 50.94 248 ARG A O 1
ATOM 1838 N N . ARG A 1 249 ? 19.211 -12.448 -40.727 1.00 52.00 249 ARG A N 1
ATOM 1839 C CA . ARG A 1 249 ? 20.284 -12.062 -39.820 1.00 52.00 249 ARG A CA 1
ATOM 1840 C C . ARG A 1 249 ? 19.996 -10.656 -39.314 1.00 52.00 249 ARG A C 1
ATOM 1842 O O . ARG A 1 249 ? 20.784 -9.741 -39.487 1.00 52.00 249 ARG A O 1
ATOM 1849 N N . ILE A 1 250 ? 18.834 -10.484 -38.676 1.00 52.34 250 ILE A N 1
ATOM 1850 C CA . ILE A 1 250 ? 18.728 -9.414 -37.680 1.00 52.34 250 ILE A CA 1
ATOM 1851 C C . ILE A 1 250 ? 19.736 -9.749 -36.583 1.00 52.34 250 ILE A C 1
ATOM 1853 O O . ILE A 1 250 ? 20.485 -8.887 -36.166 1.00 52.34 250 ILE A O 1
ATOM 1857 N N . MET A 1 251 ? 19.845 -11.023 -36.201 1.00 46.28 251 MET A N 1
ATOM 1858 C CA . MET A 1 251 ? 20.912 -11.492 -35.327 1.00 46.28 251 MET A CA 1
ATOM 1859 C C . MET A 1 251 ? 22.278 -11.415 -36.024 1.00 46.28 251 MET A C 1
ATOM 1861 O O . MET A 1 251 ? 22.452 -11.945 -37.120 1.00 46.28 251 MET A O 1
ATOM 1865 N N . ASP A 1 252 ? 23.217 -10.747 -35.351 1.00 49.69 252 ASP A N 1
ATOM 1866 C CA . ASP A 1 252 ? 24.616 -10.481 -35.735 1.00 49.69 252 ASP A CA 1
ATOM 1867 C C . ASP A 1 252 ? 24.868 -9.361 -36.762 1.00 49.69 252 ASP A C 1
ATOM 1869 O O . ASP A 1 252 ? 26.031 -9.088 -37.091 1.00 49.69 252 ASP A O 1
ATOM 1873 N N . SER A 1 253 ? 23.829 -8.632 -37.188 1.00 64.81 253 SER A N 1
ATOM 1874 C CA . SER A 1 253 ? 24.014 -7.389 -37.949 1.00 64.81 253 SER A CA 1
ATOM 1875 C C . SER A 1 253 ? 24.813 -6.357 -37.141 1.00 64.81 253 SER A C 1
ATOM 1877 O O . SER A 1 253 ? 24.872 -6.413 -35.911 1.00 64.81 253 SER A O 1
ATOM 1879 N N . SER A 1 254 ? 25.461 -5.411 -37.813 1.00 58.28 254 SER A N 1
ATOM 1880 C CA . SER A 1 254 ? 26.145 -4.272 -37.191 1.00 58.28 254 SER A CA 1
ATOM 1881 C C . SER A 1 254 ? 25.205 -3.511 -36.250 1.00 58.28 254 SER A C 1
ATOM 1883 O O . SER A 1 254 ? 25.555 -3.246 -35.103 1.00 58.28 254 SER A O 1
ATOM 1885 N N . VAL A 1 255 ? 23.968 -3.269 -36.689 1.00 65.12 255 VAL A N 1
ATOM 1886 C CA . VAL A 1 255 ? 22.923 -2.606 -35.901 1.00 65.12 255 VAL A CA 1
ATOM 1887 C C . VAL A 1 255 ? 22.493 -3.461 -34.712 1.00 65.12 255 VAL A C 1
ATOM 1889 O O . VAL A 1 255 ? 22.402 -2.946 -33.605 1.00 65.12 255 VAL A O 1
ATOM 1892 N N . HIS A 1 256 ? 22.284 -4.766 -34.886 1.00 69.69 256 HIS A N 1
ATOM 1893 C CA . HIS A 1 256 ? 21.926 -5.654 -33.780 1.00 69.69 256 HIS A CA 1
ATOM 1894 C C . HIS A 1 256 ? 23.062 -5.828 -32.779 1.00 69.69 256 HIS A C 1
ATOM 1896 O O . HIS A 1 256 ? 22.799 -5.890 -31.585 1.00 69.69 256 HIS A O 1
ATOM 1902 N N . ARG A 1 257 ? 24.320 -5.892 -33.225 1.00 71.12 257 ARG A N 1
ATOM 1903 C CA . ARG A 1 257 ? 25.483 -5.940 -32.329 1.00 71.12 257 ARG A CA 1
ATOM 1904 C C . ARG A 1 257 ? 25.600 -4.652 -31.524 1.00 71.12 257 ARG A C 1
ATOM 1906 O O . ARG A 1 257 ? 25.790 -4.734 -30.317 1.00 71.12 257 ARG A O 1
ATOM 1913 N N . THR A 1 258 ? 25.402 -3.495 -32.154 1.00 73.94 258 THR A N 1
ATOM 1914 C CA . THR A 1 258 ? 25.363 -2.203 -31.457 1.00 73.94 258 THR A CA 1
ATOM 1915 C C . THR A 1 258 ? 24.191 -2.129 -30.481 1.00 73.94 258 THR A C 1
ATOM 1917 O O . THR A 1 258 ? 24.394 -1.824 -29.313 1.00 73.94 258 THR A O 1
ATOM 1920 N N . LEU A 1 259 ? 22.975 -2.469 -30.915 1.00 74.50 259 LEU A N 1
ATOM 1921 C CA . LEU A 1 259 ? 21.787 -2.458 -30.059 1.00 74.50 259 LEU A CA 1
ATOM 1922 C C . LEU A 1 259 ? 21.899 -3.457 -28.910 1.00 74.50 259 LEU A C 1
ATOM 1924 O O . LEU A 1 259 ? 21.504 -3.128 -27.802 1.00 74.50 259 LEU A O 1
ATOM 1928 N N . ARG A 1 260 ? 22.460 -4.648 -29.141 1.00 75.81 260 ARG A N 1
ATOM 1929 C CA . ARG A 1 260 ? 22.712 -5.640 -28.091 1.00 75.81 260 ARG A CA 1
ATOM 1930 C C . ARG A 1 260 ? 23.772 -5.149 -27.111 1.00 75.81 260 ARG A C 1
ATOM 1932 O O . ARG A 1 260 ? 23.520 -5.192 -25.919 1.00 75.81 260 ARG A O 1
ATOM 1939 N N . ALA A 1 261 ? 24.883 -4.593 -27.593 1.00 79.94 261 ALA A N 1
ATOM 1940 C CA . ALA A 1 261 ? 25.908 -4.008 -26.730 1.00 79.94 261 ALA A CA 1
ATOM 1941 C C . ALA A 1 261 ? 25.367 -2.844 -25.882 1.00 79.94 261 ALA A C 1
ATOM 1943 O O . ALA A 1 261 ? 25.744 -2.704 -24.722 1.00 79.94 261 ALA A O 1
ATOM 1944 N N . VAL A 1 262 ? 24.466 -2.026 -26.436 1.00 84.31 262 VAL A N 1
ATOM 1945 C CA . VAL A 1 262 ? 23.767 -0.973 -25.686 1.00 84.31 262 VAL A CA 1
ATOM 1946 C C . VAL A 1 262 ? 22.777 -1.582 -24.694 1.00 84.31 262 VAL A C 1
ATOM 1948 O O . VAL A 1 262 ? 22.796 -1.216 -23.525 1.00 84.31 262 VAL A O 1
ATOM 1951 N N . LEU A 1 263 ? 21.948 -2.538 -25.121 1.00 80.75 263 LEU A N 1
ATOM 1952 C CA . LEU A 1 263 ? 20.972 -3.210 -24.260 1.00 80.75 263 LEU A CA 1
ATOM 1953 C C . LEU A 1 263 ? 21.641 -3.895 -23.069 1.00 80.75 263 LEU A C 1
ATOM 1955 O O . LEU A 1 263 ? 21.143 -3.740 -21.958 1.00 80.75 263 LEU A O 1
ATOM 1959 N N . ASP A 1 264 ? 22.787 -4.547 -23.264 1.00 81.19 264 ASP A N 1
ATOM 1960 C CA . ASP A 1 264 ? 23.575 -5.188 -22.203 1.00 81.19 264 ASP A CA 1
ATOM 1961 C C . ASP A 1 264 ? 24.094 -4.177 -21.162 1.00 81.19 264 ASP A C 1
ATOM 1963 O O . ASP A 1 264 ? 24.381 -4.549 -20.027 1.00 81.19 264 ASP A O 1
ATOM 1967 N N . ARG A 1 265 ? 24.188 -2.888 -21.515 1.00 86.38 265 ARG A N 1
ATOM 1968 C CA . ARG A 1 265 ? 24.558 -1.791 -20.602 1.00 86.38 265 ARG A CA 1
ATOM 1969 C C . ARG A 1 265 ? 23.369 -0.985 -20.094 1.00 86.38 265 ARG A C 1
ATOM 1971 O O . ARG A 1 265 ? 23.558 -0.087 -19.282 1.00 86.38 265 ARG A O 1
ATOM 1978 N N . VAL A 1 266 ? 22.154 -1.272 -20.551 1.00 82.12 266 VAL A N 1
ATOM 1979 C CA . VAL A 1 266 ? 20.953 -0.514 -20.178 1.00 82.12 266 VAL A CA 1
ATOM 1980 C C . VAL A 1 266 ? 19.996 -1.362 -19.355 1.00 82.12 266 VAL A C 1
ATOM 1982 O O . VAL A 1 266 ? 19.564 -0.911 -18.304 1.00 82.12 266 VAL A O 1
ATOM 1985 N N . SER A 1 267 ? 19.662 -2.568 -19.815 1.00 76.81 267 SER A N 1
ATOM 1986 C CA . SER A 1 267 ? 18.547 -3.358 -19.282 1.00 76.81 267 SER A CA 1
ATOM 1987 C C . SER A 1 267 ? 18.877 -4.308 -18.120 1.00 76.81 267 SER A C 1
ATOM 1989 O O . SER A 1 267 ? 17.993 -4.463 -17.270 1.00 76.81 267 SER A O 1
ATOM 1991 N N . PRO A 1 268 ? 20.036 -5.005 -18.076 1.00 80.81 268 PRO A N 1
ATOM 1992 C CA . PRO A 1 268 ? 20.295 -6.008 -17.043 1.00 80.81 268 PRO A CA 1
ATOM 1993 C C . PRO A 1 268 ? 20.239 -5.414 -15.640 1.00 80.81 268 PRO A C 1
ATOM 1995 O O . PRO A 1 268 ? 20.827 -4.369 -15.409 1.00 80.81 268 PRO A O 1
ATOM 1998 N N . LEU A 1 269 ? 19.564 -6.090 -14.713 1.00 76.69 269 LEU A N 1
ATOM 1999 C CA . LEU A 1 269 ? 19.554 -5.735 -13.296 1.00 76.69 269 LEU A CA 1
ATOM 2000 C C . LEU A 1 269 ? 20.381 -6.774 -12.538 1.00 76.69 269 LEU A C 1
ATOM 2002 O O . LEU A 1 269 ? 19.931 -7.904 -12.356 1.00 76.69 269 LEU A O 1
ATOM 2006 N N . GLN A 1 270 ? 21.603 -6.411 -12.171 1.00 77.25 270 GLN A N 1
ATOM 2007 C CA . GLN A 1 270 ? 22.540 -7.249 -11.422 1.00 77.25 270 GLN A CA 1
ATOM 2008 C C . GLN A 1 270 ? 22.554 -6.878 -9.936 1.00 77.25 270 GLN A C 1
ATOM 2010 O O . GLN A 1 270 ? 22.738 -7.746 -9.087 1.00 77.25 270 GLN A O 1
ATOM 2015 N N . LEU A 1 271 ? 22.291 -5.610 -9.614 1.00 76.88 271 LEU A N 1
ATOM 2016 C CA . LEU A 1 271 ? 22.162 -5.115 -8.246 1.00 76.88 271 LEU A CA 1
ATOM 2017 C C . LEU A 1 271 ? 20.747 -5.357 -7.709 1.00 76.88 271 LEU A C 1
ATOM 2019 O O . LEU A 1 271 ? 19.927 -4.444 -7.621 1.00 76.88 271 LEU A O 1
ATOM 2023 N N . THR A 1 272 ? 20.434 -6.610 -7.377 1.00 70.25 272 THR A N 1
ATOM 2024 C CA . THR A 1 272 ? 19.086 -7.000 -6.931 1.00 70.25 272 THR A CA 1
ATOM 2025 C C . THR A 1 272 ? 18.893 -6.918 -5.419 1.00 70.25 272 THR A C 1
ATOM 2027 O O . THR A 1 272 ? 17.829 -6.478 -4.987 1.00 70.25 272 THR A O 1
ATOM 2030 N N . ASP A 1 273 ? 19.902 -7.305 -4.630 1.00 70.12 273 ASP A N 1
ATOM 2031 C CA . ASP A 1 273 ? 19.848 -7.320 -3.161 1.00 70.12 273 ASP A CA 1
ATOM 2032 C C . ASP A 1 273 ? 20.636 -6.135 -2.572 1.00 70.12 273 ASP A C 1
ATOM 2034 O O . ASP A 1 273 ? 21.866 -6.116 -2.662 1.00 70.12 273 ASP A O 1
ATOM 2038 N N . PRO A 1 274 ? 19.961 -5.150 -1.954 1.00 63.91 274 PRO A N 1
ATOM 2039 C CA . PRO A 1 274 ? 20.609 -4.036 -1.271 1.00 63.91 274 PRO A CA 1
ATOM 2040 C C . PRO A 1 274 ? 21.590 -4.447 -0.170 1.00 63.91 274 PRO A C 1
ATOM 2042 O O . PRO A 1 274 ? 22.556 -3.730 0.093 1.00 63.91 274 PRO A O 1
ATOM 2045 N N . ASN A 1 275 ? 21.342 -5.563 0.513 1.00 64.44 275 ASN A N 1
ATOM 2046 C CA . ASN A 1 275 ? 22.136 -5.990 1.664 1.00 64.44 275 ASN A CA 1
ATOM 2047 C C . ASN A 1 275 ? 23.390 -6.776 1.262 1.00 64.44 275 ASN A C 1
ATOM 2049 O O . ASN A 1 275 ? 24.221 -7.082 2.122 1.00 64.44 275 ASN A O 1
ATOM 2053 N N . ASP A 1 276 ? 23.544 -7.098 -0.024 1.00 76.62 276 ASP A N 1
ATOM 2054 C CA . ASP A 1 276 ? 24.731 -7.773 -0.526 1.00 76.62 276 ASP A CA 1
ATOM 2055 C C . ASP A 1 276 ? 25.955 -6.835 -0.424 1.00 76.62 276 ASP A C 1
ATOM 2057 O O . ASP A 1 276 ? 25.876 -5.667 -0.814 1.00 76.62 276 ASP A O 1
ATOM 2061 N N . PRO A 1 277 ? 27.119 -7.308 0.063 1.00 75.56 277 PRO A N 1
ATOM 2062 C CA . PRO A 1 277 ? 28.348 -6.512 0.106 1.00 75.56 277 PRO A CA 1
ATOM 2063 C C . PRO A 1 277 ? 28.784 -5.953 -1.255 1.00 75.56 277 PRO A C 1
ATOM 2065 O O . PRO A 1 277 ? 29.541 -4.983 -1.302 1.00 75.56 277 PRO A O 1
ATOM 2068 N N . SER A 1 278 ? 28.332 -6.559 -2.354 1.00 78.44 278 SER A N 1
ATOM 2069 C CA . SER A 1 278 ? 28.543 -6.087 -3.719 1.00 78.44 278 SER A CA 1
ATOM 2070 C C . SER A 1 278 ? 27.603 -4.948 -4.134 1.00 78.44 278 SER A C 1
ATOM 2072 O O . SER A 1 278 ? 27.810 -4.378 -5.203 1.00 78.44 278 SER A O 1
ATOM 2074 N N . PHE A 1 279 ? 26.639 -4.535 -3.305 1.00 81.56 279 PHE A N 1
ATOM 2075 C CA . PHE A 1 279 ? 25.767 -3.389 -3.570 1.00 81.56 279 PHE A CA 1
ATOM 2076 C C . PHE A 1 279 ? 26.499 -2.051 -3.373 1.00 81.56 279 PHE A C 1
ATOM 2078 O O . PHE A 1 279 ? 26.268 -1.308 -2.419 1.00 81.56 279 PHE A O 1
ATOM 2085 N N . GLN A 1 280 ? 27.432 -1.759 -4.280 1.00 85.06 280 GLN A N 1
ATOM 2086 C CA . GLN A 1 280 ? 28.303 -0.584 -4.258 1.00 85.06 280 GLN A CA 1
ATOM 2087 C C . GLN A 1 280 ? 28.315 0.115 -5.629 1.00 85.06 280 GLN A C 1
ATOM 2089 O O . GLN A 1 280 ? 28.075 -0.549 -6.646 1.00 85.06 280 GLN A O 1
ATOM 2094 N N . PRO A 1 281 ? 28.605 1.432 -5.693 1.00 86.44 281 PRO A N 1
ATOM 2095 C CA . PRO A 1 281 ? 28.639 2.177 -6.953 1.00 86.44 281 PRO A CA 1
ATOM 2096 C C . PRO A 1 281 ? 29.551 1.534 -8.005 1.00 86.44 281 PRO A C 1
ATOM 2098 O O . PRO A 1 281 ? 29.237 1.534 -9.193 1.00 86.44 281 PRO A O 1
ATOM 2101 N N . GLU A 1 282 ? 30.665 0.947 -7.567 1.00 89.94 282 GLU A N 1
ATOM 2102 C CA . GLU A 1 282 ? 31.687 0.338 -8.420 1.00 89.94 282 GLU A CA 1
ATOM 2103 C C . GLU A 1 282 ? 31.188 -0.924 -9.134 1.00 89.94 282 GLU A C 1
ATOM 2105 O O . GLU A 1 282 ? 31.756 -1.318 -10.152 1.00 89.94 282 GLU A O 1
ATOM 2110 N N . ASN A 1 283 ? 30.110 -1.532 -8.631 1.00 89.31 283 ASN A N 1
ATOM 2111 C CA . ASN A 1 283 ? 29.514 -2.746 -9.181 1.00 89.31 283 ASN A CA 1
ATOM 2112 C C . ASN A 1 283 ? 28.276 -2.465 -10.052 1.00 89.31 283 ASN A C 1
ATOM 2114 O O . ASN A 1 283 ? 27.635 -3.402 -10.522 1.00 89.31 283 ASN A O 1
ATOM 2118 N N . CYS A 1 284 ? 27.941 -1.195 -10.311 1.00 89.56 284 CYS A N 1
ATOM 2119 C CA . CYS A 1 284 ? 26.891 -0.839 -11.265 1.00 89.56 284 CYS A CA 1
ATOM 2120 C C . CYS A 1 284 ? 27.352 -1.141 -12.701 1.00 89.56 284 CYS A C 1
ATOM 2122 O O . CYS A 1 284 ? 28.163 -0.407 -13.271 1.00 89.56 284 CYS A O 1
ATOM 2124 N N . ALA A 1 285 ? 26.824 -2.207 -13.308 1.00 87.06 285 ALA A N 1
ATOM 2125 C CA . ALA A 1 285 ? 27.219 -2.642 -14.650 1.00 87.06 285 ALA A CA 1
ATOM 2126 C C . ALA A 1 285 ? 26.288 -2.120 -15.761 1.00 87.06 285 ALA A C 1
ATOM 2128 O O . ALA A 1 285 ? 26.658 -2.140 -16.943 1.00 87.06 285 ALA A O 1
ATOM 2129 N N . SER A 1 286 ? 25.097 -1.638 -15.392 1.00 90.38 286 SER A N 1
ATOM 2130 C CA . SER A 1 286 ? 24.082 -1.138 -16.317 1.00 90.38 286 SER A CA 1
ATOM 2131 C C . SER A 1 286 ? 23.414 0.163 -15.851 1.00 90.38 286 SER A C 1
ATOM 2133 O O . SER A 1 286 ? 23.515 0.578 -14.698 1.00 90.38 286 SER A O 1
ATOM 2135 N N . LEU A 1 287 ? 22.667 0.805 -16.750 1.00 82.06 287 LEU A N 1
ATOM 2136 C CA . LEU A 1 287 ? 21.837 1.964 -16.424 1.00 82.06 287 LEU A CA 1
ATOM 2137 C C . LEU A 1 287 ? 20.711 1.611 -15.433 1.00 82.06 287 LEU A C 1
ATOM 2139 O O . LEU A 1 287 ? 20.381 2.418 -14.569 1.00 82.06 287 LEU A O 1
ATOM 2143 N N . HIS A 1 288 ? 20.153 0.400 -15.522 1.00 78.00 288 HIS A N 1
ATOM 2144 C CA . HIS A 1 288 ? 19.155 -0.107 -14.579 1.00 78.00 288 HIS A CA 1
ATOM 2145 C C . HIS A 1 288 ? 19.753 -0.329 -13.181 1.00 78.00 288 HIS A C 1
ATOM 2147 O O . HIS A 1 288 ? 19.114 0.021 -12.191 1.00 78.00 288 HIS A O 1
ATOM 2153 N N . ASP A 1 289 ? 21.000 -0.804 -13.101 1.00 86.69 289 ASP A N 1
ATOM 2154 C CA . ASP A 1 289 ? 21.761 -0.915 -11.852 1.00 86.69 289 ASP A CA 1
ATOM 2155 C C . ASP A 1 289 ? 22.018 0.459 -11.230 1.00 86.69 289 ASP A C 1
ATOM 2157 O O . ASP A 1 289 ? 21.813 0.629 -10.034 1.00 86.69 289 ASP A O 1
ATOM 2161 N N . ILE A 1 290 ? 22.389 1.463 -12.034 1.00 88.31 290 ILE A N 1
ATOM 2162 C CA . ILE A 1 290 ? 22.576 2.844 -11.558 1.00 88.31 290 ILE A CA 1
ATOM 2163 C C . ILE A 1 290 ? 21.267 3.403 -10.997 1.00 88.31 290 ILE A C 1
ATOM 2165 O O . ILE A 1 290 ? 21.268 3.995 -9.921 1.00 88.31 290 ILE A O 1
ATOM 2169 N N . ILE A 1 291 ? 20.146 3.212 -11.701 1.00 77.06 291 ILE A N 1
ATOM 2170 C CA . ILE A 1 291 ? 18.827 3.656 -11.228 1.00 77.06 291 ILE A CA 1
ATOM 2171 C C . ILE A 1 291 ? 18.465 2.942 -9.923 1.00 77.06 291 ILE A C 1
ATOM 2173 O O . ILE A 1 291 ? 18.044 3.597 -8.972 1.00 77.06 291 ILE A O 1
ATOM 2177 N N . ARG A 1 292 ? 18.659 1.619 -9.849 1.00 78.88 292 ARG A N 1
ATOM 2178 C CA . ARG A 1 292 ? 18.369 0.821 -8.652 1.00 78.88 292 ARG A CA 1
ATOM 2179 C C . ARG A 1 292 ? 19.251 1.220 -7.474 1.00 78.88 292 ARG A C 1
ATOM 2181 O O . ARG A 1 292 ? 18.737 1.384 -6.372 1.00 78.88 292 ARG A O 1
ATOM 2188 N N . PHE A 1 293 ? 20.545 1.417 -7.706 1.00 84.50 293 PHE A N 1
ATOM 2189 C CA . PHE A 1 293 ? 21.496 1.865 -6.699 1.00 84.50 293 PHE A CA 1
ATOM 2190 C C . PHE A 1 293 ? 21.159 3.275 -6.213 1.00 84.50 293 PHE A C 1
ATOM 2192 O O . PHE A 1 293 ? 21.064 3.491 -5.012 1.00 84.50 293 PHE A O 1
ATOM 2199 N N . ALA A 1 294 ? 20.914 4.226 -7.117 1.00 80.19 294 ALA A N 1
ATOM 2200 C CA . ALA A 1 294 ? 20.535 5.590 -6.756 1.00 80.19 294 ALA A CA 1
ATOM 2201 C C . ALA A 1 294 ? 19.203 5.638 -5.995 1.00 80.19 294 ALA A C 1
ATOM 2203 O O . ALA A 1 294 ? 19.083 6.380 -5.022 1.00 80.19 294 ALA A O 1
ATOM 2204 N N . HIS A 1 295 ? 18.222 4.828 -6.400 1.00 69.75 295 HIS A N 1
ATOM 2205 C CA . HIS A 1 295 ? 16.963 4.663 -5.679 1.00 69.75 295 HIS A CA 1
ATOM 2206 C C . HIS A 1 295 ? 17.207 4.133 -4.262 1.00 69.75 295 HIS A C 1
ATOM 2208 O O . HIS A 1 295 ? 16.777 4.760 -3.301 1.00 69.75 295 HIS A O 1
ATOM 2214 N N . GLU A 1 296 ? 17.972 3.050 -4.120 1.00 74.62 296 GLU A N 1
ATOM 2215 C CA . GLU A 1 296 ? 18.302 2.464 -2.819 1.00 74.62 296 GLU A CA 1
ATOM 2216 C C . GLU A 1 296 ? 19.115 3.421 -1.933 1.00 74.62 296 GLU A C 1
ATOM 2218 O O . GLU A 1 296 ? 18.831 3.537 -0.748 1.00 74.62 296 GLU A O 1
ATOM 2223 N N . GLN A 1 297 ? 20.084 4.164 -2.479 1.00 77.56 297 GLN A N 1
ATOM 2224 C CA . GLN A 1 297 ? 20.803 5.188 -1.714 1.00 77.56 297 GLN A CA 1
ATOM 2225 C C . GLN A 1 297 ? 19.895 6.352 -1.324 1.00 77.56 297 GLN A C 1
ATOM 2227 O O . GLN A 1 297 ? 20.034 6.872 -0.227 1.00 77.56 297 GLN A O 1
ATOM 2232 N N . SER A 1 298 ? 18.941 6.746 -2.171 1.00 67.44 298 SER A N 1
ATOM 2233 C CA . SER A 1 298 ? 17.961 7.785 -1.822 1.00 67.44 298 SER A CA 1
ATOM 2234 C C . SER A 1 298 ? 17.044 7.317 -0.695 1.00 67.44 298 SER A C 1
ATOM 2236 O O . SER A 1 298 ? 16.750 8.079 0.219 1.00 67.44 298 SER A O 1
ATOM 2238 N N . VAL A 1 299 ? 16.635 6.049 -0.732 1.00 54.75 299 VAL A N 1
ATOM 2239 C CA . VAL A 1 299 ? 15.851 5.377 0.311 1.00 54.75 299 VAL A CA 1
ATOM 2240 C C . VAL A 1 299 ? 16.660 5.284 1.611 1.00 54.75 299 VAL A C 1
ATOM 2242 O O . VAL A 1 299 ? 16.182 5.699 2.664 1.00 54.75 299 VAL A O 1
ATOM 2245 N N . ARG A 1 300 ? 17.921 4.842 1.550 1.00 61.06 300 ARG A N 1
ATOM 2246 C CA . ARG A 1 300 ? 18.837 4.807 2.703 1.00 61.06 300 ARG A CA 1
ATOM 2247 C C . ARG A 1 300 ? 19.124 6.179 3.270 1.00 61.06 300 ARG A C 1
ATOM 2249 O O . ARG A 1 300 ? 19.150 6.309 4.485 1.00 61.06 300 ARG A O 1
ATOM 2256 N N . GLU A 1 301 ? 19.326 7.184 2.429 1.00 61.84 301 GLU A N 1
ATOM 2257 C CA . GLU A 1 301 ? 19.584 8.550 2.870 1.00 61.84 301 GLU A CA 1
ATOM 2258 C C . GLU A 1 301 ? 18.324 9.167 3.474 1.00 61.84 301 GLU A C 1
ATOM 2260 O O . GLU A 1 301 ? 18.395 9.789 4.522 1.00 61.84 301 GLU A O 1
ATOM 2265 N N . MET A 1 302 ? 17.145 8.908 2.908 1.00 50.31 302 MET A N 1
ATOM 2266 C CA . MET A 1 302 ? 15.863 9.245 3.534 1.00 50.31 302 MET A CA 1
ATOM 2267 C C . MET A 1 302 ? 15.734 8.618 4.937 1.00 50.31 302 MET A C 1
ATOM 2269 O O . MET A 1 302 ? 15.245 9.269 5.861 1.00 50.31 302 MET A O 1
ATOM 2273 N N . PHE A 1 303 ? 16.238 7.394 5.133 1.00 47.22 303 PHE A N 1
ATOM 2274 C CA . PHE A 1 303 ? 16.301 6.746 6.448 1.00 47.22 303 PHE A CA 1
ATOM 2275 C C . PHE A 1 303 ? 17.457 7.258 7.339 1.00 47.22 303 PHE A C 1
ATOM 2277 O O . PHE A 1 303 ? 17.278 7.376 8.549 1.00 47.22 303 PHE A O 1
ATOM 2284 N N . SER A 1 304 ? 18.605 7.639 6.779 1.00 46.78 304 SER A N 1
ATOM 2285 C CA . SER A 1 304 ? 19.741 8.286 7.464 1.00 46.78 304 SER A CA 1
ATOM 2286 C C . SER A 1 304 ? 19.356 9.667 7.993 1.00 46.78 304 SER A C 1
ATOM 2288 O O . SER A 1 304 ? 19.605 9.988 9.153 1.00 46.78 304 SER A O 1
ATOM 2290 N N . LEU A 1 305 ? 18.626 10.441 7.189 1.00 46.38 305 LEU A N 1
ATOM 2291 C CA . LEU A 1 305 ? 18.012 11.704 7.577 1.00 46.38 305 LEU A CA 1
ATOM 2292 C C . LEU A 1 305 ? 17.069 11.507 8.765 1.00 46.38 305 LEU A C 1
ATOM 2294 O O . LEU A 1 305 ? 17.073 12.343 9.653 1.00 46.38 305 LEU A O 1
ATOM 2298 N N . SER A 1 306 ? 16.338 10.389 8.863 1.00 40.00 306 SER A N 1
ATOM 2299 C CA . SER A 1 306 ? 15.521 10.091 10.054 1.00 40.00 306 SER A CA 1
ATOM 2300 C C . SER A 1 306 ? 16.340 9.766 11.317 1.00 40.00 306 SER A C 1
ATOM 2302 O O . SER A 1 306 ? 15.839 9.937 12.424 1.00 40.00 306 SER A O 1
ATOM 2304 N N . ALA A 1 307 ? 17.603 9.345 11.170 1.00 40.94 307 ALA A N 1
ATOM 2305 C CA . ALA A 1 307 ? 18.540 9.114 12.275 1.00 40.94 307 ALA A CA 1
ATOM 2306 C C . ALA A 1 307 ? 19.382 10.359 12.633 1.00 40.94 307 ALA A C 1
ATOM 2308 O O . ALA A 1 307 ? 19.848 10.466 13.764 1.00 40.94 307 ALA A O 1
ATOM 2309 N N . GLY A 1 308 ? 19.566 11.292 11.690 1.00 43.38 308 GLY A N 1
ATOM 2310 C CA . GLY A 1 308 ? 20.259 12.577 11.865 1.00 43.38 308 GLY A CA 1
ATOM 2311 C C . GLY A 1 308 ? 19.337 13.794 12.035 1.00 43.38 308 GLY A C 1
ATOM 2312 O O . GLY A 1 308 ? 19.827 14.913 12.189 1.00 43.38 308 GLY A O 1
ATOM 2313 N N . ALA A 1 309 ? 18.012 13.610 12.008 1.00 43.97 309 ALA A N 1
ATOM 2314 C CA . ALA A 1 309 ? 17.003 14.665 12.152 1.00 43.97 309 ALA A CA 1
ATOM 2315 C C . ALA A 1 309 ? 16.833 15.139 13.604 1.00 43.97 309 ALA A C 1
ATOM 2317 O O . ALA A 1 309 ? 15.712 15.262 14.094 1.00 43.97 309 ALA A O 1
ATOM 2318 N N . GLU A 1 310 ? 17.934 15.457 14.283 1.00 43.06 310 GLU A N 1
ATOM 2319 C CA . GLU A 1 310 ? 17.859 16.327 15.456 1.00 43.06 310 GLU A CA 1
ATOM 2320 C C . GLU A 1 310 ? 17.791 17.820 15.063 1.00 43.06 310 GLU A C 1
ATOM 2322 O O . GLU A 1 310 ? 17.335 18.606 15.887 1.00 43.06 310 GLU A O 1
ATOM 2327 N N . GLU A 1 311 ? 18.138 18.248 13.827 1.00 41.84 311 GLU A N 1
ATOM 2328 C CA . GLU A 1 311 ? 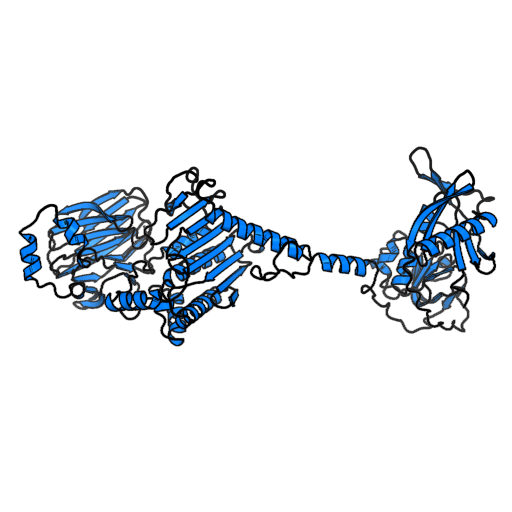18.293 19.704 13.566 1.00 41.84 311 GLU A CA 1
ATOM 2329 C C . GLU A 1 311 ? 17.813 20.336 12.229 1.00 41.84 311 GLU A C 1
ATOM 2331 O O . GLU A 1 311 ? 17.947 21.552 12.108 1.00 41.84 311 GLU A O 1
ATOM 2336 N N . ALA A 1 312 ? 17.219 19.648 11.233 1.00 41.41 312 ALA A N 1
ATOM 2337 C CA . ALA A 1 312 ? 16.994 20.312 9.918 1.00 41.41 312 ALA A CA 1
ATOM 2338 C C . ALA A 1 312 ? 15.627 20.183 9.210 1.00 41.41 312 ALA A C 1
ATOM 2340 O O . ALA A 1 312 ? 15.368 20.964 8.294 1.00 41.41 312 ALA A O 1
ATOM 2341 N N . ALA A 1 313 ? 14.725 19.281 9.607 1.00 49.59 313 ALA A N 1
ATOM 2342 C CA . ALA A 1 313 ? 13.364 19.235 9.057 1.00 49.59 313 ALA A CA 1
ATOM 2343 C C . ALA A 1 313 ? 12.361 19.625 10.148 1.00 49.59 313 ALA A C 1
ATOM 2345 O O . ALA A 1 313 ? 12.441 19.107 11.257 1.00 49.59 313 ALA A O 1
ATOM 2346 N N . ALA A 1 314 ? 11.419 20.527 9.853 1.00 60.97 314 ALA A N 1
ATOM 2347 C CA . ALA A 1 314 ? 10.318 20.831 10.764 1.00 60.97 314 ALA A CA 1
ATOM 2348 C C . ALA A 1 314 ? 9.412 19.593 10.878 1.00 60.97 314 ALA A C 1
ATOM 2350 O O . ALA A 1 314 ? 8.492 19.401 10.087 1.00 60.97 314 ALA A O 1
ATOM 2351 N N . THR A 1 315 ? 9.732 18.700 11.813 1.00 71.06 315 THR A N 1
ATOM 2352 C CA . THR A 1 315 ? 8.914 17.531 12.129 1.00 71.06 315 THR A CA 1
ATOM 2353 C C . THR A 1 315 ? 7.786 17.944 13.057 1.00 71.06 315 THR A C 1
ATOM 2355 O O . THR A 1 315 ? 8.025 18.608 14.066 1.00 71.06 315 THR A O 1
ATOM 2358 N N . VAL A 1 316 ? 6.572 17.495 12.766 1.00 83.06 316 VAL A N 1
ATOM 2359 C CA . VAL A 1 316 ? 5.394 17.770 13.589 1.00 83.06 316 VAL A CA 1
ATOM 2360 C C . VAL A 1 316 ? 4.988 16.502 14.328 1.00 83.06 316 VAL A C 1
ATOM 2362 O O . VAL A 1 316 ? 4.803 15.454 13.710 1.00 83.06 316 VAL A O 1
ATOM 2365 N N . ARG A 1 317 ? 4.815 16.563 15.651 1.00 84.00 317 ARG A N 1
ATOM 2366 C CA . ARG A 1 317 ? 4.462 15.369 16.430 1.00 84.00 317 ARG A CA 1
ATOM 2367 C C . ARG A 1 317 ? 2.960 15.096 16.394 1.00 84.00 317 ARG A C 1
ATOM 2369 O O . ARG A 1 317 ? 2.150 15.959 16.735 1.00 84.00 317 ARG A O 1
ATOM 2376 N N . LEU A 1 318 ? 2.566 13.868 16.071 1.00 85.50 318 LEU A N 1
ATOM 2377 C CA . LEU A 1 318 ? 1.167 13.461 16.139 1.00 85.50 318 LEU A CA 1
ATOM 2378 C C . LEU A 1 318 ? 0.741 13.243 17.597 1.00 85.50 318 LEU A C 1
ATOM 2380 O O . LEU A 1 318 ? 1.318 12.440 18.333 1.00 85.50 318 LEU A O 1
ATOM 2384 N N . ALA A 1 319 ? -0.294 13.958 18.025 1.00 81.62 319 ALA A N 1
ATOM 2385 C CA . ALA A 1 319 ? -0.995 13.690 19.268 1.00 81.62 319 ALA A CA 1
ATOM 2386 C C . ALA A 1 319 ? -1.953 12.511 19.057 1.00 81.62 319 ALA A C 1
ATOM 2388 O O . ALA A 1 319 ? -2.891 12.593 18.267 1.00 81.62 319 ALA A O 1
ATOM 2389 N N . THR A 1 320 ? -1.692 11.407 19.755 1.00 76.12 320 THR A N 1
ATOM 2390 C CA . THR A 1 320 ? -2.493 10.187 19.678 1.00 76.12 320 THR A CA 1
ATOM 2391 C C . THR A 1 320 ? -2.513 9.466 21.023 1.00 76.12 320 THR A C 1
ATOM 2393 O O . THR A 1 320 ? -1.555 9.542 21.794 1.00 76.12 320 THR A O 1
ATOM 2396 N N . HIS A 1 321 ? -3.610 8.760 21.292 1.00 69.19 321 HIS A N 1
ATOM 2397 C CA . HIS A 1 321 ? -3.767 7.860 22.433 1.00 69.19 321 HIS A CA 1
ATOM 2398 C C . HIS A 1 321 ? -3.143 6.476 22.181 1.00 69.19 321 HIS A C 1
ATOM 2400 O O . HIS A 1 321 ? -3.048 5.664 23.104 1.00 69.19 321 HIS A O 1
ATOM 2406 N N . LEU A 1 322 ? -2.743 6.191 20.937 1.00 75.06 322 LEU A N 1
ATOM 2407 C CA . LEU A 1 322 ? -2.065 4.953 20.582 1.00 75.06 322 LEU A CA 1
ATOM 2408 C C . LEU A 1 322 ? -0.673 4.913 21.234 1.00 75.06 322 LEU A C 1
ATOM 2410 O O . LEU A 1 322 ? -0.012 5.949 21.315 1.00 75.06 322 LEU A O 1
ATOM 2414 N N . PRO A 1 323 ? -0.180 3.735 21.658 1.00 71.00 323 PRO A N 1
ATOM 2415 C CA . PRO A 1 323 ? 1.175 3.559 22.181 1.00 71.00 323 PRO A CA 1
ATOM 2416 C C . PRO A 1 323 ? 2.220 3.596 21.045 1.00 71.00 323 PRO A C 1
ATOM 2418 O O . PRO A 1 323 ? 2.999 2.663 20.865 1.00 71.00 323 PRO A O 1
ATOM 2421 N N . LEU A 1 324 ? 2.196 4.664 20.248 1.00 74.81 324 LEU A N 1
ATOM 2422 C CA . LEU A 1 324 ? 3.035 4.915 19.083 1.00 74.81 324 LEU A CA 1
ATOM 2423 C C . LEU A 1 324 ? 3.444 6.390 19.097 1.00 74.81 324 LEU A C 1
ATOM 2425 O O . LEU A 1 324 ? 2.591 7.277 19.065 1.00 74.81 324 LEU A O 1
ATOM 2429 N N . VAL A 1 325 ? 4.749 6.658 19.114 1.00 77.50 325 VAL A N 1
ATOM 2430 C CA . VAL A 1 325 ? 5.273 8.010 18.891 1.00 77.50 325 VAL A CA 1
ATOM 2431 C C . VAL A 1 325 ? 5.495 8.181 17.397 1.00 77.50 325 VAL A C 1
ATOM 2433 O O . VAL A 1 325 ? 6.368 7.518 16.847 1.00 77.50 325 VAL A O 1
ATOM 2436 N N . LEU A 1 326 ? 4.701 9.041 16.754 1.00 83.06 326 LEU A N 1
ATOM 2437 C CA . LEU A 1 326 ? 4.782 9.305 15.318 1.00 83.06 326 LEU A CA 1
ATOM 2438 C C . LEU A 1 326 ? 5.073 10.786 15.048 1.00 83.06 326 LEU A C 1
ATOM 2440 O O . LEU A 1 326 ? 4.289 11.659 15.425 1.00 83.06 326 LEU A O 1
ATOM 2444 N N . ASN A 1 327 ? 6.188 11.048 14.375 1.00 85.12 327 ASN A N 1
ATOM 2445 C CA . ASN A 1 327 ? 6.583 12.355 13.867 1.00 85.12 327 ASN A CA 1
ATOM 2446 C C . ASN A 1 327 ? 6.271 12.434 12.367 1.00 85.12 327 ASN A C 1
ATOM 2448 O O . ASN A 1 327 ? 6.474 11.472 11.629 1.00 85.12 327 ASN A O 1
ATOM 2452 N N . LEU A 1 328 ? 5.762 13.572 11.909 1.00 87.19 328 LEU A N 1
ATOM 2453 C CA . LEU A 1 328 ? 5.281 13.772 10.546 1.00 87.19 328 LEU A CA 1
ATOM 2454 C C . LEU A 1 328 ? 6.147 14.792 9.812 1.00 87.19 328 LEU A C 1
ATOM 2456 O O . LEU A 1 328 ? 6.506 15.825 10.378 1.00 87.19 328 LEU A O 1
ATOM 2460 N N . ILE A 1 329 ? 6.426 14.514 8.543 1.00 85.69 329 ILE A N 1
ATOM 2461 C CA . ILE A 1 329 ? 7.084 15.422 7.603 1.00 85.69 329 ILE A CA 1
ATOM 2462 C C . ILE A 1 329 ? 6.124 15.624 6.428 1.00 85.69 329 ILE A C 1
ATOM 2464 O O . ILE A 1 329 ? 5.866 14.692 5.665 1.00 85.69 329 ILE A O 1
ATOM 2468 N N . ASP A 1 330 ? 5.566 16.828 6.298 1.00 83.94 330 ASP A N 1
ATOM 2469 C CA . ASP A 1 330 ? 4.635 17.162 5.215 1.00 83.94 330 ASP A CA 1
ATOM 2470 C C . ASP A 1 330 ? 5.396 17.636 3.969 1.00 83.94 330 ASP A C 1
ATOM 2472 O O . ASP A 1 330 ? 6.062 18.671 3.986 1.00 83.94 330 ASP A O 1
ATOM 2476 N N . LEU A 1 331 ? 5.281 16.871 2.884 1.00 80.69 331 LEU A N 1
ATOM 2477 C CA . LEU A 1 331 ? 5.840 17.174 1.564 1.00 80.69 331 LEU A CA 1
ATOM 2478 C C . LEU A 1 331 ? 4.942 18.122 0.750 1.00 80.69 331 LEU A C 1
ATOM 2480 O O . LEU A 1 331 ? 5.344 18.587 -0.316 1.00 80.69 331 LEU A O 1
ATOM 2484 N N . GLY A 1 332 ? 3.728 18.398 1.234 1.00 75.38 332 GLY A N 1
ATOM 2485 C CA . GLY A 1 332 ? 2.733 19.240 0.583 1.00 75.38 332 GLY A CA 1
ATOM 2486 C C . GLY A 1 332 ? 1.383 18.538 0.436 1.00 75.38 332 GLY A C 1
ATOM 2487 O O . GLY A 1 332 ? 1.252 17.493 -0.214 1.00 75.38 332 GLY A O 1
ATOM 2488 N N . GLY A 1 333 ? 0.349 19.154 1.014 1.00 81.62 333 GLY A N 1
ATOM 2489 C CA . GLY A 1 333 ? -1.025 18.647 0.982 1.00 81.62 333 GLY A CA 1
ATOM 2490 C C . GLY A 1 333 ? -1.257 17.417 1.868 1.00 81.62 333 GLY A C 1
ATOM 2491 O O . GLY A 1 333 ? -2.320 16.799 1.776 1.00 81.62 333 GLY A O 1
ATOM 2492 N N . GLY A 1 334 ? -0.295 17.063 2.729 1.00 85.50 334 GLY A N 1
ATOM 2493 C CA . GLY A 1 334 ? -0.437 16.032 3.752 1.00 85.50 334 GLY A CA 1
ATOM 2494 C C . GLY A 1 334 ? -1.276 16.481 4.948 1.00 85.50 334 GLY A C 1
ATOM 2495 O O . GLY A 1 334 ? -2.111 15.710 5.434 1.00 85.50 334 GLY A O 1
ATOM 2496 N N . LEU A 1 335 ? -1.085 17.731 5.382 1.00 89.06 335 LEU A N 1
ATOM 2497 C CA . LEU A 1 335 ? -1.803 18.375 6.483 1.00 89.06 335 LEU A CA 1
ATOM 2498 C C . LEU A 1 335 ? -2.618 19.586 6.007 1.00 89.06 335 LEU A C 1
ATOM 2500 O O . LEU A 1 335 ? -2.340 20.190 4.967 1.00 89.06 335 LEU A O 1
ATOM 2504 N N . LYS A 1 336 ? -3.602 20.006 6.816 1.00 88.50 336 LYS A N 1
ATOM 2505 C CA . LYS A 1 336 ? -4.291 21.291 6.604 1.00 88.50 336 LYS A CA 1
ATOM 2506 C C . LYS A 1 336 ? -3.282 22.449 6.574 1.00 88.50 336 LYS A C 1
ATOM 2508 O O . LYS A 1 336 ? -2.289 22.466 7.303 1.00 88.50 336 LYS A O 1
ATOM 2513 N N . SER A 1 337 ? -3.583 23.456 5.753 1.00 81.75 337 SER A N 1
ATOM 2514 C CA . SER A 1 337 ? -2.712 24.614 5.520 1.00 81.75 337 SER A CA 1
ATOM 2515 C C . SER A 1 337 ? -2.267 25.296 6.821 1.00 81.75 337 SER A C 1
ATOM 2517 O O . SER A 1 337 ? -3.101 25.685 7.637 1.00 81.75 337 SER A O 1
ATOM 2519 N N . GLY A 1 338 ? -0.955 25.505 6.967 1.00 75.19 338 GLY A N 1
ATOM 2520 C CA . GLY A 1 338 ? -0.343 26.202 8.104 1.00 75.19 338 GLY A CA 1
ATOM 2521 C C . GLY A 1 338 ? 0.012 25.321 9.307 1.00 75.19 338 GLY A C 1
ATOM 2522 O O . GLY A 1 338 ? 0.518 25.852 10.289 1.00 75.19 338 GLY A O 1
ATOM 2523 N N . LEU A 1 339 ? -0.223 24.004 9.243 1.00 81.06 339 LEU A N 1
ATOM 2524 C CA . LEU A 1 339 ? 0.069 23.074 10.345 1.00 81.06 339 LEU A CA 1
ATOM 2525 C C . LEU A 1 339 ? 1.410 22.336 10.222 1.00 81.06 339 LEU A C 1
ATOM 2527 O O . LEU A 1 339 ? 1.817 21.661 11.162 1.00 81.06 339 LEU A O 1
ATOM 2531 N N . SER A 1 340 ? 2.122 22.492 9.104 1.00 68.88 340 SER A N 1
ATOM 2532 C CA . SER A 1 340 ? 3.425 21.857 8.849 1.00 68.88 340 SER A CA 1
ATOM 2533 C C . SER A 1 340 ? 4.578 22.417 9.695 1.00 68.88 340 SER A C 1
ATOM 2535 O O . SER A 1 340 ? 5.672 21.866 9.676 1.00 68.88 340 SER A O 1
ATOM 2537 N N . THR A 1 341 ? 4.347 23.497 10.447 1.00 65.50 341 THR A N 1
ATOM 2538 C CA . THR A 1 341 ? 5.337 24.135 11.334 1.00 65.50 341 THR A CA 1
ATOM 2539 C C . THR A 1 341 ? 4.882 24.191 12.795 1.00 65.50 341 THR A C 1
ATOM 2541 O O . THR A 1 341 ? 5.462 24.928 13.588 1.00 65.50 341 THR A O 1
ATOM 2544 N N . CYS A 1 342 ? 3.799 23.497 13.151 1.00 72.25 342 CYS A N 1
ATOM 2545 C CA . CYS A 1 342 ? 3.301 23.442 14.525 1.00 72.25 342 CYS A CA 1
ATOM 2546 C C . CYS A 1 342 ? 4.023 22.353 15.329 1.00 72.25 342 CYS A C 1
ATOM 2548 O O . CYS A 1 342 ? 4.485 21.370 14.766 1.00 72.25 342 CYS A O 1
ATOM 2550 N N . ASP A 1 343 ? 4.055 22.467 16.659 1.00 72.25 343 ASP A N 1
ATOM 2551 C CA . ASP A 1 343 ? 4.696 21.440 17.497 1.00 72.25 343 ASP A CA 1
ATOM 2552 C C . ASP A 1 343 ? 3.913 20.117 17.499 1.00 72.25 343 ASP A C 1
ATOM 2554 O O . ASP A 1 343 ? 4.485 19.032 17.644 1.00 72.25 343 ASP A O 1
ATOM 2558 N N . ARG A 1 344 ? 2.577 20.200 17.392 1.00 81.31 344 ARG A N 1
ATOM 2559 C CA . ARG A 1 344 ? 1.670 19.050 17.485 1.00 81.31 344 ARG A CA 1
ATOM 2560 C C . ARG A 1 344 ? 0.464 19.175 16.560 1.00 81.31 344 ARG A C 1
ATOM 2562 O O . ARG A 1 344 ? -0.116 20.253 16.459 1.00 81.31 344 ARG A O 1
ATOM 2569 N N . VAL A 1 345 ? 0.043 18.051 15.980 1.00 87.44 345 VAL A N 1
ATOM 2570 C CA . VAL A 1 345 ? -1.201 17.910 15.189 1.00 87.44 345 VAL A CA 1
ATOM 2571 C C . VAL A 1 345 ? -2.007 16.698 15.634 1.00 87.44 345 VAL A C 1
ATOM 2573 O O . VAL A 1 345 ? -1.502 15.850 16.369 1.00 87.44 345 VAL A O 1
ATOM 2576 N N . THR A 1 346 ? -3.261 16.609 15.200 1.00 85.69 346 THR A N 1
ATOM 2577 C CA . THR A 1 346 ? -4.149 15.464 15.445 1.00 85.69 346 THR A CA 1
ATOM 2578 C C . THR A 1 346 ? -4.480 14.739 14.141 1.00 85.69 346 THR A C 1
ATOM 2580 O O . THR A 1 346 ? -4.240 15.257 13.053 1.00 85.69 346 THR A O 1
ATOM 2583 N N . ALA A 1 347 ? -5.065 13.543 14.225 1.00 85.44 347 ALA A N 1
ATOM 2584 C CA . ALA A 1 347 ? -5.483 12.806 13.030 1.00 85.44 347 ALA A CA 1
ATOM 2585 C C . ALA A 1 347 ? -6.569 13.536 12.212 1.00 85.44 347 ALA A C 1
ATOM 2587 O O . ALA A 1 347 ? -6.642 13.364 10.997 1.00 85.44 347 ALA A O 1
ATOM 2588 N N . ASP A 1 348 ? -7.365 14.403 12.852 1.00 84.44 348 ASP A N 1
ATOM 2589 C CA . ASP A 1 348 ? -8.358 15.249 12.175 1.00 84.44 348 ASP A CA 1
ATOM 2590 C C . ASP A 1 348 ? -7.704 16.284 11.240 1.00 84.44 348 ASP A C 1
ATOM 2592 O O . ASP A 1 348 ? -8.393 16.905 10.428 1.00 84.44 348 ASP A O 1
ATOM 2596 N N . ASP A 1 349 ? -6.394 16.512 11.365 1.00 89.31 349 ASP A N 1
ATOM 2597 C CA . ASP A 1 349 ? -5.634 17.489 10.582 1.00 89.31 349 ASP A CA 1
ATOM 2598 C C . ASP A 1 349 ? -5.027 16.916 9.304 1.00 89.31 349 ASP A C 1
ATOM 2600 O O . ASP A 1 349 ? -4.483 17.670 8.494 1.00 89.31 349 ASP A O 1
ATOM 2604 N N . PHE A 1 350 ? -5.163 15.608 9.085 1.00 93.06 350 PHE A N 1
ATOM 2605 C CA . PHE A 1 350 ? -4.743 14.961 7.852 1.00 93.06 350 PHE A CA 1
ATOM 2606 C C . PHE A 1 350 ? -5.632 15.385 6.686 1.00 93.06 350 PHE A C 1
ATOM 2608 O O . PHE A 1 350 ? -6.860 15.353 6.780 1.00 93.06 350 PHE A O 1
ATOM 2615 N N . THR A 1 351 ? -5.009 15.715 5.560 1.00 93.31 351 THR A N 1
ATOM 2616 C CA . THR A 1 351 ? -5.681 15.936 4.269 1.00 93.31 351 THR A CA 1
ATOM 2617 C C . THR A 1 351 ? -5.328 14.860 3.247 1.00 93.31 351 THR A C 1
ATOM 2619 O O . THR A 1 351 ? -6.115 14.608 2.339 1.00 93.31 351 THR A O 1
ATOM 2622 N N . SER A 1 352 ? -4.184 14.195 3.420 1.00 94.56 352 SER A N 1
ATOM 2623 C CA . SER A 1 352 ? -3.741 13.088 2.571 1.00 94.56 352 SER A CA 1
ATOM 2624 C C . SER A 1 352 ? -4.622 11.850 2.747 1.00 94.56 352 SER A C 1
ATOM 2626 O O . SER A 1 352 ? -4.796 11.336 3.857 1.00 94.56 352 SER A O 1
ATOM 2628 N N . ALA A 1 353 ? -5.170 11.349 1.639 1.00 95.88 353 ALA A N 1
ATOM 2629 C CA . ALA A 1 353 ? -6.048 10.182 1.658 1.00 95.88 353 ALA A CA 1
ATOM 2630 C C . ALA A 1 353 ? -5.332 8.892 2.123 1.00 95.88 353 ALA A C 1
ATOM 2632 O O . ALA A 1 353 ? -5.925 8.159 2.922 1.00 95.88 353 ALA A O 1
ATOM 2633 N N . PRO A 1 354 ? -4.076 8.605 1.711 1.00 97.00 354 PRO A N 1
ATOM 2634 C CA . PRO A 1 354 ? -3.329 7.449 2.208 1.00 97.00 354 PRO A CA 1
ATOM 2635 C C . PRO A 1 354 ? -3.197 7.381 3.733 1.00 97.00 354 PRO A C 1
ATOM 2637 O O . PRO A 1 354 ? -3.579 6.378 4.339 1.00 97.00 354 PRO A O 1
ATOM 2640 N N . ILE A 1 355 ? -2.706 8.443 4.387 1.00 95.75 355 ILE A N 1
ATOM 2641 C CA . ILE A 1 355 ? -2.527 8.409 5.848 1.00 95.75 355 ILE A CA 1
ATOM 2642 C C . ILE A 1 355 ? -3.868 8.319 6.572 1.00 95.75 355 ILE A C 1
ATOM 2644 O O . ILE A 1 355 ? -3.973 7.573 7.540 1.00 95.75 355 ILE A O 1
ATOM 2648 N N . GLN A 1 356 ? -4.917 8.984 6.076 1.00 95.44 356 GLN A N 1
ATOM 2649 C CA . GLN A 1 356 ? -6.265 8.830 6.624 1.00 95.44 356 GLN A CA 1
ATOM 2650 C C . GLN A 1 356 ? -6.742 7.376 6.539 1.00 95.44 356 GLN A C 1
ATOM 2652 O O . GLN A 1 356 ? -7.283 6.851 7.510 1.00 95.44 356 GLN A O 1
ATOM 2657 N N . ALA A 1 357 ? -6.535 6.710 5.400 1.00 96.44 357 ALA A N 1
ATOM 2658 C CA . ALA A 1 357 ? -6.928 5.319 5.222 1.00 96.44 357 ALA A CA 1
ATOM 2659 C C . ALA A 1 357 ? -6.181 4.382 6.173 1.00 96.44 357 ALA A C 1
ATOM 2661 O O . ALA A 1 357 ? -6.826 3.596 6.865 1.00 96.44 357 ALA A O 1
ATOM 2662 N N . LEU A 1 358 ? -4.857 4.516 6.272 1.00 95.44 358 LEU A N 1
ATOM 2663 C CA . LEU A 1 358 ? -4.062 3.728 7.211 1.00 95.44 358 LEU A CA 1
ATOM 2664 C C . LEU A 1 358 ? -4.486 3.982 8.664 1.00 95.44 358 LEU A C 1
ATOM 2666 O O . LEU A 1 358 ? -4.632 3.045 9.451 1.00 95.44 358 LEU A O 1
ATOM 2670 N N . TRP A 1 359 ? -4.710 5.251 9.014 1.00 93.00 359 TRP A N 1
ATOM 2671 C CA . TRP A 1 359 ? -5.068 5.656 10.367 1.00 93.00 359 TRP A CA 1
ATOM 2672 C C . TRP A 1 359 ? -6.442 5.130 10.781 1.00 93.00 359 TRP A C 1
ATOM 2674 O O . TRP A 1 359 ? -6.570 4.627 11.894 1.00 93.00 359 TRP A O 1
ATOM 2684 N N . ARG A 1 360 ? -7.433 5.128 9.872 1.00 91.56 360 ARG A N 1
ATOM 2685 C CA . ARG A 1 360 ? -8.726 4.443 10.085 1.00 91.56 360 ARG A CA 1
ATOM 2686 C C . ARG A 1 360 ? -8.535 2.974 10.457 1.00 91.56 360 ARG A C 1
ATOM 2688 O O . ARG A 1 360 ? -9.260 2.470 11.311 1.00 91.56 360 ARG A O 1
ATOM 2695 N N . GLY A 1 361 ? -7.549 2.316 9.850 1.00 91.38 361 GLY A N 1
ATOM 2696 C CA . GLY A 1 361 ? -7.185 0.947 10.181 1.00 91.38 361 GLY A CA 1
ATOM 2697 C C . GLY A 1 361 ? -6.605 0.813 11.587 1.00 91.38 361 GLY A C 1
ATOM 2698 O O . GLY A 1 361 ? -7.053 -0.038 12.347 1.00 91.38 361 GLY A O 1
ATOM 2699 N N . PHE A 1 362 ? -5.659 1.676 11.974 1.00 87.94 362 PHE A N 1
ATOM 2700 C CA . PHE A 1 362 ? -5.077 1.684 13.327 1.00 87.94 362 PHE A CA 1
ATOM 2701 C C . PHE A 1 362 ? -6.098 1.977 14.427 1.00 87.94 362 PHE A C 1
ATOM 2703 O O . PHE A 1 362 ? -6.036 1.377 15.501 1.00 87.94 362 PHE A O 1
ATOM 2710 N N . THR A 1 363 ? -7.035 2.887 14.175 1.00 86.50 363 THR A N 1
ATOM 2711 C CA . THR A 1 363 ? -8.046 3.308 15.151 1.00 86.50 363 THR A CA 1
ATOM 2712 C C . THR A 1 363 ? -9.370 2.569 14.997 1.00 86.50 363 THR A C 1
ATOM 2714 O O . THR A 1 363 ? -10.368 2.979 15.587 1.00 86.50 363 THR A O 1
ATOM 2717 N N . HIS A 1 364 ? -9.410 1.492 14.207 1.00 89.50 364 HIS A N 1
ATOM 2718 C CA . HIS A 1 364 ? -10.641 0.754 13.966 1.00 89.50 364 HIS A CA 1
ATOM 2719 C C . HIS A 1 364 ? -11.257 0.281 15.300 1.00 89.50 364 HIS A C 1
ATOM 2721 O O . HIS A 1 364 ? -10.554 -0.315 16.120 1.00 89.50 364 HIS A O 1
ATOM 2727 N N . PRO A 1 365 ? -12.574 0.459 15.529 1.00 83.56 365 PRO A N 1
ATOM 2728 C CA . PRO A 1 365 ? -13.214 0.190 16.819 1.00 83.56 365 PRO A CA 1
ATOM 2729 C C . PRO A 1 365 ? -13.189 -1.279 17.236 1.00 83.56 365 PRO A C 1
ATOM 2731 O O . PRO A 1 365 ? -13.544 -1.586 18.359 1.00 83.56 365 PRO A O 1
ATOM 2734 N N . GLY A 1 366 ? -12.819 -2.211 16.361 1.00 82.12 366 GLY A N 1
ATOM 2735 C CA . GLY A 1 366 ? -12.609 -3.613 16.732 1.00 82.12 366 GLY A CA 1
ATOM 2736 C C . GLY A 1 366 ? -11.225 -3.917 17.313 1.00 82.12 366 GLY A C 1
ATOM 2737 O O . GLY A 1 366 ? -10.993 -5.051 17.722 1.00 82.12 366 GLY A O 1
ATOM 2738 N N . ILE A 1 367 ? -10.303 -2.950 17.315 1.00 81.44 367 ILE A N 1
ATOM 2739 C CA . ILE A 1 367 ? -8.903 -3.135 17.708 1.00 81.44 367 ILE A CA 1
ATOM 2740 C C . ILE A 1 367 ? -8.689 -2.634 19.127 1.00 81.44 367 ILE A C 1
ATOM 2742 O O . ILE A 1 367 ? -9.106 -1.534 19.481 1.00 81.44 367 ILE A O 1
ATOM 2746 N N . ASN A 1 368 ? -7.998 -3.441 19.928 1.00 72.31 368 ASN A N 1
ATOM 2747 C CA . ASN A 1 368 ? -7.682 -3.105 21.304 1.00 72.31 368 ASN A CA 1
ATOM 2748 C C . ASN A 1 368 ? -6.176 -2.858 21.492 1.00 72.31 368 ASN A C 1
ATOM 2750 O O . ASN A 1 368 ? -5.350 -3.768 21.401 1.00 72.31 368 ASN A O 1
ATOM 2754 N N . TRP A 1 369 ? -5.819 -1.619 21.829 1.00 67.94 369 TRP A N 1
ATOM 2755 C CA . TRP A 1 369 ? -4.436 -1.222 22.105 1.00 67.94 369 TRP A CA 1
ATOM 2756 C C . TRP A 1 369 ? -4.003 -1.469 23.556 1.00 67.94 369 TRP A C 1
ATOM 2758 O O . TRP A 1 369 ? -2.805 -1.484 23.839 1.00 67.94 369 TRP A O 1
ATOM 2768 N N . SER A 1 370 ? -4.946 -1.747 24.463 1.00 54.88 370 SER A N 1
ATOM 2769 C CA . SER A 1 370 ? -4.710 -1.929 25.904 1.00 54.88 370 SER A CA 1
ATOM 2770 C C . SER A 1 370 ? -4.085 -3.272 26.292 1.00 54.88 370 SER A C 1
ATOM 2772 O O . SER A 1 370 ? -4.025 -3.577 27.479 1.00 54.88 370 SER A O 1
ATOM 2774 N N . GLY A 1 371 ? -3.589 -4.054 25.322 1.00 45.44 371 GLY A N 1
ATOM 2775 C CA . GLY A 1 371 ? -2.915 -5.340 25.524 1.00 45.44 371 GLY A CA 1
ATOM 2776 C C . GLY A 1 371 ? -1.680 -5.234 26.423 1.00 45.44 371 GLY A C 1
ATOM 2777 O O . GLY A 1 371 ? -0.546 -5.250 25.946 1.00 45.44 371 GLY A O 1
ATOM 2778 N N . THR A 1 372 ? -1.921 -5.129 27.726 1.00 30.67 372 THR A N 1
ATOM 2779 C CA . THR A 1 372 ? -1.073 -5.625 28.792 1.00 30.67 372 THR A CA 1
ATOM 2780 C C . THR A 1 372 ? -1.350 -7.114 28.801 1.00 30.67 372 THR A C 1
ATOM 2782 O O . THR A 1 372 ? -2.380 -7.568 29.292 1.00 30.67 372 THR A O 1
ATOM 2785 N N . VAL A 1 373 ? -0.438 -7.895 28.224 1.00 30.75 373 VAL A N 1
ATOM 2786 C CA . VAL A 1 373 ? -0.302 -9.286 28.654 1.00 30.75 373 VAL A CA 1
ATOM 2787 C C . VAL A 1 373 ? -0.258 -9.210 30.177 1.00 30.75 373 VAL A C 1
ATOM 2789 O O . VAL A 1 373 ? 0.571 -8.464 30.701 1.00 30.75 373 VAL A O 1
ATOM 2792 N N . GLN A 1 374 ? -1.183 -9.870 30.881 1.00 27.42 374 GLN A N 1
ATOM 2793 C CA . GLN A 1 374 ? -1.085 -10.032 32.328 1.00 27.42 374 GLN A CA 1
ATOM 2794 C C . GLN A 1 374 ? 0.282 -10.659 32.605 1.00 27.42 374 GLN A C 1
ATOM 2796 O O . GLN A 1 374 ? 0.493 -11.863 32.457 1.00 27.42 374 GLN A O 1
ATOM 2801 N N . PHE A 1 375 ? 1.252 -9.805 32.907 1.00 31.14 375 PHE A N 1
ATOM 2802 C CA . PHE A 1 375 ? 2.589 -10.202 33.263 1.00 31.14 375 PHE A CA 1
ATOM 2803 C C . PHE A 1 375 ? 2.473 -10.782 34.662 1.00 31.14 375 PHE A C 1
ATOM 2805 O O . PHE A 1 375 ? 2.431 -10.059 35.653 1.00 31.14 375 PHE A O 1
ATOM 2812 N N . ASP A 1 376 ? 2.405 -12.106 34.739 1.00 29.19 376 ASP A N 1
ATOM 2813 C CA . ASP A 1 376 ? 2.816 -12.834 35.928 1.00 29.19 376 ASP A CA 1
ATOM 2814 C C . ASP A 1 376 ? 4.258 -12.384 36.226 1.00 29.19 376 ASP A C 1
ATOM 2816 O O . ASP A 1 376 ? 5.207 -12.798 35.552 1.00 29.19 376 ASP A O 1
ATOM 2820 N N . GLY A 1 377 ? 4.408 -11.421 37.145 1.00 30.66 377 GLY A N 1
ATOM 2821 C CA . GLY A 1 377 ? 5.656 -10.689 37.392 1.00 30.66 377 GLY A CA 1
ATOM 2822 C C . GLY A 1 377 ? 6.836 -11.606 37.722 1.00 30.66 377 GLY A C 1
ATOM 2823 O O . GLY A 1 377 ? 7.991 -11.251 37.489 1.00 30.66 377 GLY A O 1
ATOM 2824 N N . SER A 1 378 ? 6.545 -12.832 38.159 1.00 33.94 378 SER A N 1
ATOM 2825 C CA . SER A 1 378 ? 7.527 -13.891 38.370 1.00 33.94 378 SER A CA 1
ATOM 2826 C C . SER A 1 378 ? 8.184 -14.370 37.062 1.00 33.94 378 SER A C 1
ATOM 2828 O O . SER A 1 378 ? 9.398 -14.579 37.009 1.00 33.94 378 SER A O 1
ATOM 2830 N N . ARG A 1 379 ? 7.427 -14.485 35.963 1.00 33.91 379 ARG A N 1
ATOM 2831 C CA . ARG A 1 379 ? 7.905 -15.026 34.676 1.00 33.91 379 ARG A CA 1
ATOM 2832 C C . ARG A 1 379 ? 8.642 -13.981 33.836 1.00 33.91 379 ARG A C 1
ATOM 2834 O O . ARG A 1 379 ? 9.542 -14.356 33.090 1.00 33.91 379 ARG A O 1
ATOM 2841 N N . PHE A 1 380 ? 8.315 -12.694 33.982 1.00 37.09 380 PHE A N 1
ATOM 2842 C CA . PHE A 1 380 ? 9.050 -11.585 33.354 1.00 37.09 380 PHE A CA 1
ATOM 2843 C C . PHE A 1 380 ? 10.448 -11.419 33.945 1.00 37.09 380 PHE A C 1
ATOM 2845 O O . PHE A 1 380 ? 11.423 -11.424 33.201 1.00 37.09 380 PHE A O 1
ATOM 2852 N N . LEU A 1 381 ? 10.558 -11.376 35.279 1.00 36.12 381 LEU A N 1
ATOM 2853 C CA . LEU A 1 381 ? 11.848 -11.305 35.972 1.00 36.12 381 LEU A CA 1
ATOM 2854 C C . LEU A 1 381 ? 12.730 -12.517 35.656 1.00 36.12 381 LEU A C 1
ATOM 2856 O O . LEU A 1 381 ? 13.930 -12.370 35.451 1.00 36.12 381 LEU A O 1
ATOM 2860 N N . THR A 1 382 ? 12.130 -13.703 35.532 1.00 36.38 382 THR A N 1
ATOM 2861 C CA . THR A 1 382 ? 12.862 -14.921 35.158 1.00 36.38 382 THR A CA 1
ATOM 2862 C C . THR A 1 382 ? 13.385 -14.864 33.715 1.00 36.38 382 THR A C 1
ATOM 2864 O O . THR A 1 382 ? 14.487 -15.335 33.445 1.00 36.38 382 THR A O 1
ATOM 2867 N N . ARG A 1 383 ? 12.640 -14.259 32.778 1.00 34.72 383 ARG A N 1
ATOM 2868 C CA . ARG A 1 383 ? 13.098 -14.082 31.388 1.00 34.72 383 ARG A CA 1
ATOM 2869 C C . ARG A 1 383 ? 14.098 -12.938 31.236 1.00 34.72 383 ARG A C 1
ATOM 2871 O O . ARG A 1 383 ? 15.037 -13.108 30.475 1.00 34.72 383 ARG A O 1
ATOM 2878 N N . LEU A 1 384 ? 13.960 -11.855 32.006 1.00 37.50 384 LEU A N 1
ATOM 2879 C CA . LEU A 1 384 ? 14.965 -10.789 32.114 1.00 37.50 384 LEU A CA 1
ATOM 2880 C C . LEU A 1 384 ? 16.293 -11.309 32.677 1.00 37.50 384 LEU A C 1
ATOM 2882 O O . LEU A 1 384 ? 17.361 -10.958 32.184 1.00 37.50 384 LEU A O 1
ATOM 2886 N N . ALA A 1 385 ? 16.227 -12.190 33.678 1.00 35.09 385 ALA A N 1
ATOM 2887 C CA . ALA A 1 385 ? 17.404 -12.851 34.232 1.00 35.09 385 ALA A CA 1
ATOM 2888 C C . ALA A 1 385 ? 18.062 -13.810 33.223 1.00 35.09 385 ALA A C 1
ATOM 2890 O O . ALA A 1 385 ? 19.283 -13.930 33.208 1.00 35.09 385 ALA A O 1
ATOM 2891 N N . ALA A 1 386 ? 17.273 -14.454 32.355 1.00 36.00 386 ALA A N 1
ATOM 2892 C CA . ALA A 1 386 ? 17.780 -15.310 31.280 1.00 36.00 386 ALA A CA 1
ATOM 2893 C C . ALA A 1 386 ? 18.308 -14.522 30.063 1.00 36.00 386 ALA A C 1
ATOM 2895 O O . ALA A 1 386 ? 19.170 -15.020 29.346 1.00 36.00 386 ALA A O 1
ATOM 2896 N N . SER A 1 387 ? 17.821 -13.299 29.827 1.00 34.44 387 SER A N 1
ATOM 2897 C CA . SER A 1 387 ? 18.298 -12.407 28.758 1.00 34.44 387 SER A CA 1
ATOM 2898 C C . SER A 1 387 ? 19.488 -11.539 29.170 1.00 34.44 387 SER A C 1
ATOM 2900 O O . SER A 1 387 ? 20.133 -10.951 28.311 1.00 34.44 387 SER A O 1
ATOM 2902 N N . ALA A 1 388 ? 19.834 -11.488 30.461 1.00 31.98 388 ALA A N 1
ATOM 2903 C CA . ALA A 1 388 ? 21.045 -10.821 30.946 1.00 31.98 388 ALA A CA 1
ATOM 2904 C C . ALA A 1 388 ? 22.352 -11.511 30.489 1.00 31.98 388 ALA A C 1
ATOM 2906 O O . ALA A 1 388 ? 23.438 -11.005 30.756 1.00 31.98 388 ALA A O 1
ATOM 2907 N N . THR A 1 389 ? 22.260 -12.659 29.804 1.00 34.81 389 THR A N 1
ATOM 2908 C CA . THR A 1 389 ? 23.406 -13.437 29.306 1.00 34.81 389 THR A CA 1
ATOM 2909 C C . THR A 1 389 ? 23.535 -13.478 27.778 1.00 34.81 389 THR A C 1
ATOM 2911 O O . THR A 1 389 ? 24.361 -14.239 27.282 1.00 34.81 389 THR A O 1
ATOM 2914 N N . SER A 1 390 ? 22.752 -12.708 27.009 1.00 28.22 390 SER A N 1
ATOM 2915 C CA . SER A 1 390 ? 22.802 -12.742 25.535 1.00 28.22 390 SER A CA 1
ATOM 2916 C C . SER A 1 390 ? 22.958 -11.360 24.895 1.00 28.22 390 SER A C 1
ATOM 2918 O O . SER A 1 390 ? 22.139 -10.473 25.121 1.00 28.22 390 SER A O 1
ATOM 2920 N N . GLU A 1 391 ? 23.978 -11.228 24.046 1.00 29.02 391 GLU A N 1
ATOM 2921 C CA . GLU A 1 391 ? 24.282 -10.093 23.164 1.00 29.02 391 GLU A CA 1
ATOM 2922 C C . GLU A 1 391 ? 23.190 -9.866 22.092 1.00 29.02 391 GLU A C 1
ATOM 2924 O O . GLU A 1 391 ? 23.323 -10.321 20.959 1.00 29.02 391 GLU A O 1
ATOM 2929 N N . PHE A 1 392 ? 22.106 -9.151 22.406 1.00 24.31 392 PHE A N 1
ATOM 2930 C CA . PHE A 1 392 ? 21.151 -8.679 21.390 1.00 24.31 392 PHE A CA 1
ATOM 2931 C C . PHE A 1 392 ? 20.706 -7.230 21.631 1.00 24.31 392 PHE A C 1
ATOM 2933 O O . PHE A 1 392 ? 19.949 -6.983 22.562 1.00 24.31 392 PHE A O 1
ATOM 2940 N N . GLY A 1 393 ? 21.111 -6.338 20.712 1.00 29.14 393 GLY A N 1
ATOM 2941 C CA . GLY A 1 393 ? 20.322 -5.222 20.146 1.00 29.14 393 GLY A CA 1
ATOM 2942 C C . GLY A 1 393 ? 19.935 -4.023 21.035 1.00 29.14 393 GLY A C 1
ATOM 2943 O O . GLY A 1 393 ? 19.927 -4.137 22.255 1.00 29.14 393 GLY A O 1
ATOM 2944 N N . PRO A 1 394 ? 19.626 -2.853 20.429 1.00 29.66 394 PRO A N 1
ATOM 2945 C CA . PRO A 1 394 ? 19.361 -1.605 21.149 1.00 29.66 394 PRO A CA 1
ATOM 2946 C C . PRO A 1 394 ? 18.029 -1.653 21.913 1.00 29.66 394 PRO A C 1
ATOM 2948 O O . PRO A 1 394 ? 17.172 -2.498 21.655 1.00 29.66 394 PRO A O 1
ATOM 2951 N N . GLU A 1 395 ? 17.887 -0.744 22.878 1.00 30.91 395 GLU A N 1
ATOM 2952 C CA . GLU A 1 395 ? 16.750 -0.648 23.797 1.00 30.91 395 GLU A CA 1
ATOM 2953 C C . GLU A 1 395 ? 15.369 -0.650 23.096 1.00 30.91 395 GLU A C 1
ATOM 2955 O O . GLU A 1 395 ? 15.242 -0.199 21.955 1.00 30.91 395 GLU A O 1
ATOM 2960 N N . PRO A 1 396 ? 14.301 -1.139 23.760 1.00 36.91 396 PRO A N 1
ATOM 2961 C CA . PRO A 1 396 ? 12.956 -1.121 23.196 1.00 36.91 396 PRO A CA 1
ATOM 2962 C C . PRO A 1 396 ? 12.443 0.318 23.075 1.00 36.91 396 PRO A C 1
ATOM 2964 O O . PRO A 1 396 ? 12.317 1.016 24.080 1.00 36.91 396 PRO A O 1
ATOM 2967 N N . GLY A 1 397 ? 12.043 0.715 21.867 1.00 45.56 397 GLY A N 1
ATOM 2968 C CA . GLY A 1 397 ? 11.398 2.003 21.613 1.00 45.56 397 GLY A CA 1
ATOM 2969 C C . GLY A 1 397 ? 12.296 3.009 20.895 1.00 45.56 397 GLY A C 1
ATOM 2970 O O . GLY A 1 397 ? 13.431 3.263 21.274 1.00 45.56 397 GLY A O 1
ATOM 2971 N N . GLY A 1 398 ? 11.751 3.594 19.834 1.00 51.16 398 GLY A N 1
ATOM 2972 C CA . GLY A 1 398 ? 12.333 4.712 19.107 1.00 51.16 398 GLY A CA 1
ATOM 2973 C C . GLY A 1 398 ? 11.230 5.441 18.351 1.00 51.16 398 GLY A C 1
ATOM 2974 O O . GLY A 1 398 ? 10.145 4.886 18.151 1.00 51.16 398 GLY A O 1
ATOM 2975 N N . ASP A 1 399 ? 11.504 6.670 17.934 1.00 64.12 399 ASP A N 1
ATOM 2976 C CA . ASP A 1 399 ? 10.525 7.479 17.218 1.00 64.12 399 ASP A CA 1
ATOM 2977 C C . ASP A 1 399 ? 10.177 6.847 15.863 1.00 64.12 399 ASP A C 1
ATOM 2979 O O . ASP A 1 399 ? 11.043 6.335 15.142 1.00 64.12 399 ASP A O 1
ATOM 2983 N N . SER A 1 400 ? 8.880 6.843 15.552 1.00 79.06 400 SER A N 1
ATOM 2984 C CA . SER A 1 400 ? 8.358 6.503 14.230 1.00 79.06 400 SER A CA 1
ATOM 2985 C C . SER A 1 400 ? 8.218 7.776 13.411 1.00 79.06 400 SER A C 1
ATOM 2987 O O . SER A 1 400 ? 7.897 8.833 13.956 1.00 79.06 400 SER A O 1
ATOM 2989 N N . TYR A 1 401 ? 8.408 7.672 12.102 1.00 84.31 401 TYR A N 1
ATOM 2990 C CA . TYR A 1 401 ? 8.332 8.810 11.191 1.00 84.31 401 TYR A CA 1
ATOM 2991 C C . TYR A 1 401 ? 7.385 8.497 10.042 1.00 84.31 401 TYR A C 1
ATOM 2993 O O . TYR A 1 401 ? 7.371 7.371 9.550 1.00 84.31 401 TYR A O 1
ATOM 3001 N N . ALA A 1 402 ? 6.616 9.486 9.597 1.00 89.50 402 ALA A N 1
ATOM 3002 C CA . ALA A 1 402 ? 5.890 9.401 8.341 1.00 89.50 402 ALA A CA 1
ATOM 3003 C C . ALA A 1 402 ? 6.136 10.628 7.464 1.00 89.50 402 ALA A C 1
ATOM 3005 O O . ALA A 1 402 ? 5.978 11.764 7.912 1.00 89.50 402 ALA A O 1
ATOM 3006 N N . LEU A 1 403 ? 6.476 10.388 6.202 1.00 89.56 403 LEU A N 1
ATOM 3007 C CA . LEU A 1 403 ? 6.471 11.391 5.151 1.00 89.56 403 LEU A CA 1
ATOM 3008 C C . LEU A 1 403 ? 5.109 11.335 4.470 1.00 89.56 403 LEU A C 1
ATOM 3010 O O . LEU A 1 403 ? 4.688 10.280 3.994 1.00 89.56 403 LEU A O 1
ATOM 3014 N N . ILE A 1 404 ? 4.423 12.468 4.430 1.00 91.25 404 ILE A N 1
ATOM 3015 C CA . ILE A 1 404 ? 3.070 12.568 3.891 1.00 91.25 404 ILE A CA 1
ATOM 3016 C C . ILE A 1 404 ? 3.026 13.589 2.767 1.00 91.25 404 ILE A C 1
ATOM 3018 O O . ILE A 1 404 ? 3.498 14.709 2.909 1.00 91.25 404 ILE A O 1
ATOM 3022 N N . GLY A 1 405 ? 2.442 13.197 1.644 1.00 88.19 405 GLY A N 1
ATOM 3023 C CA . GLY A 1 405 ? 2.052 14.088 0.559 1.00 88.19 405 GLY A CA 1
ATOM 3024 C C . GLY A 1 405 ? 0.588 13.860 0.205 1.00 88.19 405 GLY A C 1
ATOM 3025 O O . GLY A 1 405 ? -0.042 12.936 0.720 1.00 88.19 405 GLY A O 1
ATOM 3026 N N . THR A 1 406 ? 0.046 14.680 -0.694 1.00 89.81 406 THR A N 1
ATOM 3027 C CA . THR A 1 406 ? -1.378 14.628 -1.097 1.00 89.81 406 THR A CA 1
ATOM 3028 C C . THR A 1 406 ? -1.862 13.198 -1.399 1.00 89.81 406 THR A C 1
ATOM 3030 O O . THR A 1 406 ? -2.858 12.753 -0.828 1.00 89.81 406 THR A O 1
ATOM 3033 N N . ASP A 1 407 ? -1.101 12.459 -2.212 1.00 92.88 407 ASP A N 1
ATOM 3034 C CA . ASP A 1 407 ? -1.405 11.080 -2.629 1.00 92.88 407 ASP A CA 1
ATOM 3035 C C . ASP A 1 407 ? -0.303 10.077 -2.247 1.00 92.88 407 ASP A C 1
ATOM 3037 O O . ASP A 1 407 ? -0.297 8.946 -2.727 1.00 92.88 407 ASP A O 1
ATOM 3041 N N . TYR A 1 408 ? 0.631 10.474 -1.381 1.00 93.44 408 TYR A N 1
ATOM 3042 C CA . TYR A 1 408 ? 1.808 9.684 -1.011 1.00 93.44 408 TYR A CA 1
ATOM 3043 C C . TYR A 1 408 ? 1.921 9.515 0.504 1.00 93.44 408 TYR A C 1
ATOM 3045 O O . TYR A 1 408 ? 1.666 10.455 1.261 1.00 93.44 408 TYR A O 1
ATOM 3053 N N . LEU A 1 409 ? 2.344 8.332 0.939 1.00 94.88 409 LEU A N 1
ATOM 3054 C CA . LEU A 1 409 ? 2.669 8.037 2.327 1.00 94.88 409 LEU A CA 1
ATOM 3055 C C . LEU A 1 409 ? 3.869 7.098 2.386 1.00 94.88 409 LEU A C 1
ATOM 3057 O O . LEU A 1 409 ? 3.805 5.983 1.879 1.00 94.88 409 LEU A O 1
ATOM 3061 N N . ASN A 1 410 ? 4.896 7.518 3.115 1.00 93.00 410 ASN A N 1
ATOM 3062 C CA . ASN A 1 410 ? 5.958 6.645 3.584 1.00 93.00 410 ASN A CA 1
ATOM 3063 C C . ASN A 1 410 ? 5.939 6.635 5.110 1.00 93.00 410 ASN A C 1
ATOM 3065 O O . ASN A 1 410 ? 6.110 7.680 5.726 1.00 93.00 410 ASN A O 1
ATOM 3069 N N . LEU A 1 411 ? 5.692 5.488 5.726 1.00 89.62 411 LEU A N 1
ATOM 3070 C CA . LEU A 1 411 ? 5.653 5.298 7.169 1.00 89.62 411 LEU A CA 1
ATOM 3071 C C . LEU A 1 411 ? 6.768 4.342 7.581 1.00 89.62 411 LEU A C 1
ATOM 3073 O O . LEU A 1 411 ? 6.803 3.200 7.141 1.00 89.62 411 LEU A O 1
ATOM 3077 N N . SER A 1 412 ? 7.602 4.778 8.516 1.00 85.88 412 SER A N 1
ATOM 3078 C CA . SER A 1 412 ? 8.516 3.938 9.283 1.00 85.88 412 SER A CA 1
ATOM 3079 C C . SER A 1 412 ? 7.995 3.848 10.714 1.00 85.88 412 SER A C 1
ATOM 3081 O O . SER A 1 412 ? 8.150 4.779 11.507 1.00 85.88 412 SER A O 1
ATOM 3083 N N . ALA A 1 413 ? 7.312 2.748 11.031 1.00 78.06 413 ALA A N 1
ATOM 3084 C CA . ALA A 1 413 ? 6.685 2.510 12.323 1.00 78.06 413 ALA A CA 1
ATOM 3085 C C . ALA A 1 413 ? 7.491 1.524 13.176 1.00 78.06 413 ALA A C 1
ATOM 3087 O O . ALA A 1 413 ? 7.754 0.385 12.781 1.00 78.06 413 ALA A O 1
ATOM 3088 N N . LYS A 1 414 ? 7.831 1.956 14.392 1.00 72.94 414 LYS A N 1
ATOM 3089 C CA . LYS A 1 414 ? 8.508 1.157 15.416 1.00 72.94 414 LYS A CA 1
ATOM 3090 C C . LYS A 1 414 ? 7.513 0.799 16.518 1.00 72.94 414 LYS A C 1
ATOM 3092 O O . LYS A 1 414 ? 7.270 1.573 17.441 1.00 72.94 414 LYS A O 1
ATOM 3097 N N . PHE A 1 415 ? 6.935 -0.396 16.441 1.00 65.19 415 PHE A N 1
ATOM 3098 C CA . PHE A 1 415 ? 5.993 -0.909 17.439 1.00 65.19 415 PHE A CA 1
ATOM 3099 C C . PHE A 1 415 ? 6.733 -1.720 18.510 1.00 65.19 415 PHE A C 1
ATOM 3101 O O . PHE A 1 415 ? 6.669 -2.950 18.548 1.00 65.19 415 PHE A O 1
ATOM 3108 N N . GLY A 1 416 ? 7.468 -1.037 19.390 1.00 60.56 416 GLY A N 1
ATOM 3109 C CA . GLY A 1 416 ? 8.272 -1.688 20.429 1.00 60.56 416 GLY A CA 1
ATOM 3110 C C . GLY A 1 416 ? 9.427 -2.503 19.836 1.00 60.56 416 GLY A C 1
ATOM 3111 O O . GLY A 1 416 ? 10.463 -1.935 19.513 1.00 60.56 416 GLY A O 1
ATOM 3112 N N . TYR A 1 417 ? 9.247 -3.822 19.694 1.00 56.38 417 TYR A N 1
ATOM 3113 C CA . TYR A 1 417 ? 10.260 -4.755 19.166 1.00 56.38 417 TYR A CA 1
ATOM 3114 C C . TYR A 1 417 ? 10.055 -5.128 17.688 1.00 56.38 417 TYR A C 1
ATOM 3116 O O . TYR A 1 417 ? 10.803 -5.947 17.152 1.00 56.38 417 TYR A O 1
ATOM 3124 N N . HIS A 1 418 ? 9.018 -4.588 17.043 1.00 70.12 418 HIS A N 1
ATOM 3125 C CA . HIS A 1 418 ? 8.682 -4.837 15.640 1.00 70.12 418 HIS A CA 1
ATOM 3126 C C . HIS A 1 418 ? 8.884 -3.573 14.810 1.00 70.12 418 HIS A C 1
ATOM 3128 O O . HIS A 1 418 ? 8.534 -2.478 15.255 1.00 70.12 418 HIS A O 1
ATOM 3134 N N . PHE A 1 419 ? 9.402 -3.745 13.598 1.00 74.12 419 PHE A N 1
ATOM 3135 C CA . PHE A 1 419 ? 9.649 -2.679 12.636 1.00 74.12 419 PHE A CA 1
ATOM 3136 C C . PHE A 1 419 ? 8.777 -2.919 11.405 1.00 74.12 419 PHE A C 1
ATOM 3138 O O . PHE A 1 419 ? 8.774 -4.018 10.848 1.00 74.12 419 PHE A O 1
ATOM 3145 N N . ALA A 1 420 ? 8.015 -1.905 11.007 1.00 82.50 420 ALA A N 1
ATOM 3146 C CA . ALA A 1 420 ? 7.187 -1.941 9.813 1.00 82.50 420 ALA A CA 1
ATOM 3147 C C . ALA A 1 420 ? 7.451 -0.690 8.976 1.00 82.50 420 ALA A C 1
ATOM 3149 O O . ALA A 1 420 ? 7.264 0.427 9.457 1.00 82.50 420 ALA A O 1
ATOM 3150 N N . THR A 1 421 ? 7.845 -0.888 7.724 1.00 86.75 421 THR A N 1
ATOM 3151 C CA . THR A 1 421 ? 8.023 0.186 6.750 1.00 86.75 421 THR A CA 1
ATOM 3152 C C . THR A 1 421 ? 6.980 0.031 5.662 1.00 86.75 421 THR A C 1
ATOM 3154 O O . THR A 1 421 ? 6.889 -1.024 5.042 1.00 86.75 421 THR A O 1
ATOM 3157 N N . LEU A 1 422 ? 6.195 1.070 5.420 1.00 91.38 422 LEU A N 1
ATOM 3158 C CA . LEU A 1 422 ? 5.133 1.087 4.429 1.00 91.38 422 LEU A CA 1
ATOM 3159 C C . LEU A 1 422 ? 5.333 2.274 3.500 1.00 91.38 422 LEU A C 1
ATOM 3161 O O . LEU A 1 422 ? 5.391 3.404 3.964 1.00 91.38 422 LEU A O 1
ATOM 3165 N N . ASP A 1 423 ? 5.385 2.016 2.206 1.00 93.62 423 ASP A N 1
ATOM 3166 C CA . ASP A 1 423 ? 5.539 3.024 1.168 1.00 93.62 423 ASP A CA 1
ATOM 3167 C C . ASP A 1 423 ? 4.402 2.889 0.163 1.00 93.62 423 ASP A C 1
ATOM 3169 O O . ASP A 1 423 ? 4.127 1.787 -0.316 1.00 93.62 423 ASP A O 1
ATOM 3173 N N . THR A 1 424 ? 3.680 3.968 -0.121 1.00 95.19 424 THR A N 1
ATOM 3174 C CA . THR A 1 424 ? 2.522 3.893 -1.008 1.00 95.19 424 THR A CA 1
ATOM 3175 C C . THR A 1 424 ? 2.222 5.196 -1.727 1.00 95.19 424 THR A C 1
ATOM 3177 O O . THR A 1 424 ? 2.301 6.290 -1.165 1.00 95.19 424 THR A O 1
ATOM 3180 N N . PHE A 1 425 ? 1.795 5.047 -2.980 1.00 93.38 425 PHE A N 1
ATOM 3181 C CA . PHE A 1 425 ? 1.249 6.106 -3.812 1.00 93.38 425 PHE A CA 1
ATOM 3182 C C . PHE A 1 425 ? -0.158 5.720 -4.288 1.00 93.38 425 PHE A C 1
ATOM 3184 O O . PHE A 1 425 ? -0.363 4.634 -4.834 1.00 93.38 425 PHE A O 1
ATOM 3191 N N . CYS A 1 426 ? -1.129 6.605 -4.058 1.00 94.44 426 CYS A N 1
ATOM 3192 C CA . CYS A 1 426 ? -2.553 6.406 -4.336 1.00 94.44 426 CYS A CA 1
ATOM 3193 C C . CYS A 1 426 ? -3.120 7.570 -5.169 1.00 94.44 426 CYS A C 1
ATOM 3195 O O . CYS A 1 426 ? -3.965 8.332 -4.691 1.00 94.44 426 CYS A O 1
ATOM 3197 N N . GLY A 1 427 ? -2.647 7.711 -6.404 1.00 90.06 427 GLY A N 1
ATOM 3198 C CA . GLY A 1 427 ? -3.142 8.674 -7.385 1.00 90.06 427 GLY A CA 1
ATOM 3199 C C . GLY A 1 427 ? -4.336 8.164 -8.201 1.00 90.06 427 GLY A C 1
ATOM 3200 O O . GLY A 1 427 ? -4.806 7.035 -8.042 1.00 90.06 427 GLY A O 1
ATOM 3201 N N . ASP A 1 428 ? -4.843 9.018 -9.090 1.00 93.56 428 ASP A N 1
ATOM 3202 C CA . ASP A 1 428 ? -6.025 8.717 -9.909 1.00 93.56 428 ASP A CA 1
ATOM 3203 C C . ASP A 1 428 ? -5.729 7.760 -11.080 1.00 93.56 428 ASP A C 1
ATOM 3205 O O . ASP A 1 428 ? -6.637 7.075 -11.548 1.00 93.56 428 ASP A O 1
ATOM 3209 N N . ASP A 1 429 ? -4.472 7.688 -11.529 1.00 90.12 429 ASP A N 1
ATOM 3210 C CA . ASP A 1 429 ? -4.012 6.757 -12.564 1.00 90.12 429 ASP A CA 1
ATOM 3211 C C . ASP A 1 429 ? -3.602 5.412 -11.936 1.00 90.12 429 ASP A C 1
ATOM 3213 O O . ASP A 1 429 ? -2.593 5.357 -11.222 1.00 90.12 429 ASP A O 1
ATOM 3217 N N . PRO A 1 430 ? -4.345 4.316 -12.192 1.00 88.25 430 PRO A N 1
ATOM 3218 C CA . PRO A 1 430 ? -4.043 3.018 -11.609 1.00 88.25 430 PRO A CA 1
ATOM 3219 C C . PRO A 1 430 ? -2.635 2.521 -11.929 1.00 88.25 430 PRO A C 1
ATOM 3221 O O . PRO A 1 430 ? -2.035 1.884 -11.068 1.00 88.25 430 PRO A O 1
ATOM 3224 N N . ASP A 1 431 ? -2.087 2.814 -13.114 1.00 81.75 431 ASP A N 1
ATOM 3225 C CA . ASP A 1 431 ? -0.802 2.257 -13.560 1.00 81.75 431 ASP A CA 1
ATOM 3226 C C . ASP A 1 431 ? 0.395 2.760 -12.737 1.00 81.75 431 ASP A C 1
ATOM 3228 O O . ASP A 1 431 ? 1.419 2.075 -12.657 1.00 81.75 431 ASP A O 1
ATOM 3232 N N . HIS A 1 432 ? 0.248 3.912 -12.078 1.00 83.75 432 HIS A N 1
ATOM 3233 C CA . HIS A 1 432 ? 1.259 4.501 -11.198 1.00 83.75 432 HIS A CA 1
ATOM 3234 C C . HIS A 1 432 ? 1.084 4.131 -9.721 1.00 83.75 432 HIS A C 1
ATOM 3236 O O . HIS A 1 432 ? 1.971 4.402 -8.911 1.00 83.75 432 HIS A O 1
ATOM 3242 N N . ASN A 1 433 ? -0.044 3.526 -9.350 1.00 87.12 433 ASN A N 1
ATOM 3243 C CA . ASN A 1 433 ? -0.336 3.215 -7.959 1.00 87.12 433 ASN A CA 1
ATOM 3244 C C . ASN A 1 433 ? 0.431 1.986 -7.485 1.00 87.12 433 ASN A C 1
ATOM 3246 O O . ASN A 1 433 ? 0.403 0.926 -8.126 1.00 87.12 433 ASN A O 1
ATOM 3250 N N . TYR A 1 434 ? 1.054 2.123 -6.316 1.00 91.62 434 TYR A N 1
ATOM 3251 C CA . TYR A 1 434 ? 1.799 1.051 -5.674 1.00 91.62 434 TYR A CA 1
ATOM 3252 C C . TYR A 1 434 ? 1.702 1.101 -4.150 1.00 91.62 434 TYR A C 1
ATOM 3254 O O . TYR A 1 434 ? 1.418 2.135 -3.535 1.00 91.62 434 TYR A O 1
ATOM 3262 N N . LEU A 1 435 ? 1.945 -0.051 -3.538 1.00 94.31 435 LEU A N 1
ATOM 3263 C CA . LEU A 1 435 ? 2.143 -0.224 -2.110 1.00 94.31 435 LEU A CA 1
ATOM 3264 C C . LEU A 1 435 ? 3.267 -1.232 -1.902 1.00 94.31 435 LEU A C 1
ATOM 3266 O O . LEU A 1 435 ? 3.259 -2.301 -2.510 1.00 94.31 435 LEU A O 1
ATOM 3270 N N . SER A 1 436 ? 4.200 -0.900 -1.019 1.00 91.81 436 SER A N 1
ATOM 3271 C CA . SER A 1 436 ? 5.282 -1.764 -0.570 1.00 91.81 436 SER A CA 1
ATOM 3272 C C . SER A 1 436 ? 5.313 -1.773 0.953 1.00 91.81 436 SER A C 1
ATOM 3274 O O . SER A 1 436 ? 5.438 -0.728 1.582 1.00 91.81 436 SER A O 1
ATOM 3276 N N . LEU A 1 437 ? 5.218 -2.950 1.557 1.00 92.44 437 LEU A N 1
ATOM 3277 C CA . LEU A 1 437 ? 5.266 -3.162 2.999 1.00 92.44 437 LEU A CA 1
ATOM 3278 C C . LEU A 1 437 ? 6.434 -4.090 3.327 1.00 92.44 437 LEU A C 1
ATOM 3280 O O . LEU A 1 437 ? 6.489 -5.210 2.832 1.00 92.44 437 LEU A O 1
ATOM 3284 N N . HIS A 1 438 ? 7.318 -3.641 4.206 1.00 88.38 438 HIS A N 1
ATOM 3285 C CA . HIS A 1 438 ? 8.378 -4.443 4.800 1.00 88.38 438 HIS A CA 1
ATOM 3286 C C . HIS A 1 438 ? 8.090 -4.591 6.288 1.00 88.38 438 HIS A C 1
ATOM 3288 O O . HIS A 1 438 ? 7.768 -3.614 6.966 1.00 88.38 438 HIS A O 1
ATOM 3294 N N . PHE A 1 439 ? 8.197 -5.805 6.808 1.00 86.75 439 PHE A N 1
ATOM 3295 C CA . PHE A 1 439 ? 7.913 -6.102 8.203 1.00 86.75 439 PHE A CA 1
ATOM 3296 C C . PHE A 1 439 ? 8.969 -7.041 8.776 1.00 86.75 439 PHE A C 1
ATOM 3298 O O . PHE A 1 439 ? 9.216 -8.107 8.216 1.00 86.75 439 PHE A O 1
ATOM 3305 N N . SER A 1 440 ? 9.565 -6.676 9.911 1.00 81.38 440 SER A N 1
ATOM 3306 C CA . SER A 1 440 ? 10.592 -7.486 10.569 1.00 81.38 440 SER A CA 1
ATOM 3307 C C . SER A 1 440 ? 10.626 -7.312 12.092 1.00 81.38 440 SER A C 1
ATOM 3309 O O . SER A 1 440 ? 9.993 -6.429 12.685 1.00 81.38 440 SER A O 1
ATOM 3311 N N . GLY A 1 441 ? 11.374 -8.196 12.755 1.00 68.38 441 GLY A N 1
ATOM 3312 C CA . GLY A 1 441 ? 11.675 -8.108 14.183 1.00 68.38 441 GLY A CA 1
ATOM 3313 C C . GLY A 1 441 ? 10.723 -8.869 15.111 1.00 68.38 441 GLY A C 1
ATOM 3314 O O . GLY A 1 441 ? 9.814 -9.594 14.696 1.00 68.38 441 GLY A O 1
ATOM 3315 N N . GLY A 1 442 ? 10.950 -8.707 16.419 1.00 62.53 442 GLY A N 1
ATOM 3316 C CA . GLY A 1 442 ? 10.035 -9.116 17.484 1.00 62.53 442 GLY A CA 1
ATOM 3317 C C . GLY A 1 442 ? 10.636 -9.624 18.778 1.00 62.53 442 GLY A C 1
ATOM 3318 O O . GLY A 1 442 ? 11.823 -9.936 18.837 1.00 62.53 442 GLY A O 1
ATOM 3319 N N . ALA A 1 443 ? 9.789 -9.722 19.804 1.00 57.28 443 ALA A N 1
ATOM 3320 C CA . ALA A 1 443 ? 10.158 -10.173 21.148 1.00 57.28 443 ALA A CA 1
ATOM 3321 C C . ALA A 1 443 ? 9.848 -11.660 21.398 1.00 57.28 443 ALA A C 1
ATOM 3323 O O . ALA A 1 443 ? 10.249 -12.215 22.421 1.00 57.28 443 ALA A O 1
ATOM 3324 N N . GLY A 1 444 ? 9.113 -12.305 20.487 1.00 58.16 444 GLY A N 1
ATOM 3325 C CA . GLY A 1 444 ? 8.778 -13.723 20.552 1.00 58.16 444 GLY A CA 1
ATOM 3326 C C . GLY A 1 444 ? 9.936 -14.658 20.200 1.00 58.16 444 GLY A C 1
ATOM 3327 O O . GLY A 1 444 ? 10.988 -14.247 19.706 1.00 58.16 444 GLY A O 1
ATOM 3328 N N . SER A 1 445 ? 9.720 -15.956 20.432 1.00 69.19 445 SER A N 1
ATOM 3329 C CA . SER A 1 445 ? 10.651 -17.003 19.991 1.00 69.19 445 SER A CA 1
ATOM 3330 C C . SER A 1 445 ? 10.754 -17.039 18.460 1.00 69.19 445 SER A C 1
ATOM 3332 O O . SER A 1 445 ? 9.831 -16.612 17.769 1.00 69.19 445 SER A O 1
ATOM 3334 N N . LEU A 1 446 ? 11.838 -17.604 17.914 1.00 73.81 446 LEU A N 1
ATOM 3335 C CA . LEU A 1 446 ? 11.992 -17.801 16.463 1.00 73.81 446 LEU A CA 1
ATOM 3336 C C . LEU A 1 446 ? 10.770 -18.516 15.848 1.00 73.81 446 LEU A C 1
ATOM 3338 O O . LEU A 1 446 ? 10.291 -18.146 14.776 1.00 73.81 446 LEU A O 1
ATOM 3342 N N . PHE A 1 447 ? 10.223 -19.496 16.574 1.00 76.06 447 PHE A N 1
ATOM 3343 C CA . PHE A 1 447 ? 9.018 -20.224 16.189 1.00 76.06 447 PHE A CA 1
ATOM 3344 C C . PHE A 1 447 ? 7.781 -19.312 16.137 1.00 76.06 447 PHE A C 1
ATOM 3346 O O . PHE A 1 447 ? 7.102 -19.255 15.116 1.00 76.06 447 PHE A O 1
ATOM 3353 N N . GLY A 1 448 ? 7.529 -18.528 17.188 1.00 77.94 448 GLY A N 1
ATOM 3354 C CA . GLY A 1 448 ? 6.393 -17.600 17.232 1.00 77.94 448 GLY A CA 1
ATOM 3355 C C . GLY A 1 448 ? 6.488 -16.469 16.201 1.00 77.94 448 GLY A C 1
ATOM 3356 O O . GLY A 1 448 ? 5.488 -16.116 15.574 1.00 77.94 448 GLY A O 1
ATOM 3357 N N . LYS A 1 449 ? 7.698 -15.954 15.941 1.00 81.81 449 LYS A N 1
ATOM 3358 C CA . LYS A 1 449 ? 7.952 -15.005 14.844 1.00 81.81 449 LYS A CA 1
ATOM 3359 C C . LYS A 1 449 ? 7.573 -15.611 13.495 1.00 81.81 449 LYS A C 1
ATOM 3361 O O . LYS A 1 449 ? 6.847 -14.973 12.740 1.00 81.81 449 LYS A O 1
ATOM 3366 N N . THR A 1 450 ? 7.992 -16.851 13.236 1.00 85.12 450 THR A N 1
ATOM 3367 C CA . THR A 1 450 ? 7.673 -17.577 11.996 1.00 85.12 450 THR A CA 1
ATOM 3368 C C . THR A 1 450 ? 6.163 -17.729 11.806 1.00 85.12 450 THR A C 1
ATOM 3370 O O . THR A 1 450 ? 5.644 -17.383 10.748 1.00 85.12 450 THR A O 1
ATOM 3373 N N . LEU A 1 451 ? 5.436 -18.173 12.838 1.00 87.19 451 LEU A N 1
ATOM 3374 C CA . LEU A 1 451 ? 3.979 -18.333 12.765 1.00 87.19 451 LEU A CA 1
ATOM 3375 C C . LEU A 1 451 ? 3.259 -17.002 12.521 1.00 87.19 451 LEU A C 1
ATOM 3377 O O . LEU A 1 451 ? 2.314 -16.935 11.736 1.00 87.19 451 LEU A O 1
ATOM 3381 N N . ARG A 1 452 ? 3.727 -15.911 13.136 1.00 90.50 452 ARG A N 1
ATOM 3382 C CA . ARG A 1 452 ? 3.169 -14.586 12.865 1.00 90.50 452 ARG A CA 1
ATOM 3383 C C . ARG A 1 452 ? 3.451 -14.121 11.436 1.00 90.50 452 ARG A C 1
ATOM 3385 O O . ARG A 1 452 ? 2.552 -13.567 10.815 1.00 90.50 452 ARG A O 1
ATOM 3392 N N . LEU A 1 453 ? 4.656 -14.339 10.903 1.00 90.75 453 LEU A N 1
ATOM 3393 C CA . LEU A 1 453 ? 4.953 -14.005 9.503 1.00 90.75 453 LEU A CA 1
ATOM 3394 C C . LEU A 1 453 ? 4.059 -14.795 8.542 1.00 90.75 453 LEU A C 1
ATOM 3396 O O . LEU A 1 453 ? 3.567 -14.231 7.571 1.00 90.75 453 LEU A O 1
ATOM 3400 N N . GLN A 1 454 ? 3.774 -16.064 8.842 1.00 91.19 454 GLN A N 1
ATOM 3401 C CA . GLN A 1 454 ? 2.807 -16.851 8.074 1.00 91.19 454 GLN A CA 1
ATOM 3402 C C . GLN A 1 454 ? 1.384 -16.287 8.171 1.00 91.19 454 GLN A C 1
ATOM 3404 O O . GLN A 1 454 ? 0.703 -16.204 7.154 1.00 91.19 454 GLN A O 1
ATOM 3409 N N . PHE A 1 455 ? 0.938 -15.872 9.362 1.00 94.06 455 PHE A N 1
ATOM 3410 C CA . PHE A 1 455 ? -0.350 -15.193 9.540 1.00 94.06 455 PHE A CA 1
ATOM 3411 C C . PHE A 1 455 ? -0.437 -13.914 8.694 1.00 94.06 455 PHE A C 1
ATOM 3413 O O . PHE A 1 455 ? -1.375 -13.761 7.911 1.00 94.06 455 PHE A O 1
ATOM 3420 N N . LEU A 1 456 ? 0.564 -13.033 8.801 1.00 94.50 456 LEU A N 1
ATOM 3421 C CA . LEU A 1 456 ? 0.643 -11.800 8.015 1.00 94.50 456 LEU A CA 1
ATOM 3422 C C . LEU A 1 456 ? 0.634 -12.104 6.514 1.00 94.50 456 LEU A C 1
ATOM 3424 O O . LEU A 1 456 ? -0.121 -11.488 5.770 1.00 94.50 456 LEU A O 1
ATOM 3428 N N . SER A 1 457 ? 1.425 -13.086 6.079 1.00 95.31 457 SER A N 1
ATOM 3429 C CA . SER A 1 457 ? 1.513 -13.501 4.680 1.00 95.31 457 SER A CA 1
ATOM 3430 C C . SER A 1 457 ? 0.185 -14.022 4.134 1.00 95.31 457 SER A C 1
ATOM 3432 O O . SER A 1 457 ? -0.200 -13.619 3.038 1.00 95.31 457 SER A O 1
ATOM 3434 N N . LYS A 1 458 ? -0.550 -14.843 4.897 1.00 95.62 458 LYS A N 1
ATOM 3435 C CA . LYS A 1 458 ? -1.881 -15.322 4.495 1.00 95.62 458 LYS A CA 1
ATOM 3436 C C . LYS A 1 458 ? -2.867 -14.170 4.335 1.00 95.62 458 LYS A C 1
ATOM 3438 O O . LYS A 1 458 ? -3.515 -14.075 3.299 1.00 95.62 458 LYS A O 1
ATOM 3443 N N . VAL A 1 459 ? -2.943 -13.264 5.314 1.00 96.62 459 VAL A N 1
ATOM 3444 C CA . VAL A 1 459 ? -3.854 -12.110 5.229 1.00 96.62 459 VAL A CA 1
ATOM 3445 C C . VAL A 1 459 ? -3.480 -11.195 4.060 1.00 96.62 459 VAL A C 1
ATOM 3447 O O . VAL A 1 459 ? -4.350 -10.812 3.287 1.00 96.62 459 VAL A O 1
ATOM 3450 N N . LEU A 1 460 ? -2.198 -10.865 3.890 1.00 96.94 460 LEU A N 1
ATOM 3451 C CA . LEU A 1 460 ? -1.734 -10.011 2.791 1.00 96.94 460 LEU A CA 1
ATOM 3452 C C . LEU A 1 460 ? -1.979 -10.655 1.417 1.00 96.94 460 LEU A C 1
ATOM 3454 O O . LEU A 1 460 ? -2.349 -9.951 0.480 1.00 96.94 460 LEU A O 1
ATOM 3458 N N . GLY A 1 461 ? -1.843 -11.979 1.306 1.00 95.94 461 GLY A N 1
ATOM 3459 C CA . GLY A 1 461 ? -2.193 -12.728 0.098 1.00 95.94 461 GLY A CA 1
ATOM 3460 C C . GLY A 1 461 ? -3.683 -12.639 -0.246 1.00 95.94 461 GLY A C 1
ATOM 3461 O O . GLY A 1 461 ? -4.026 -12.365 -1.393 1.00 95.94 461 GLY A O 1
ATOM 3462 N N . GLU A 1 462 ? -4.568 -12.776 0.746 1.00 95.75 462 GLU A N 1
ATOM 3463 C CA . GLU A 1 462 ? -6.024 -12.595 0.578 1.00 95.75 462 GLU A CA 1
ATOM 3464 C C . GLU A 1 462 ? -6.395 -11.143 0.230 1.00 95.75 462 GLU A C 1
ATOM 3466 O O . GLU A 1 462 ? -7.326 -10.887 -0.532 1.00 95.75 462 GLU A O 1
ATOM 3471 N N . LEU A 1 463 ? -5.612 -10.172 0.710 1.00 94.12 463 LEU A N 1
ATOM 3472 C CA . LEU A 1 463 ? -5.698 -8.770 0.292 1.00 94.12 463 LEU A CA 1
ATOM 3473 C C . LEU A 1 463 ? -5.092 -8.516 -1.098 1.00 94.12 463 LEU A C 1
ATOM 3475 O O . LEU A 1 463 ? -5.050 -7.364 -1.528 1.00 94.12 463 LEU A O 1
ATOM 3479 N N . GLY A 1 464 ? -4.634 -9.551 -1.809 1.00 93.31 464 GLY A N 1
ATOM 3480 C CA . GLY A 1 464 ? -4.119 -9.494 -3.177 1.00 93.31 464 GLY A CA 1
ATOM 3481 C C . GLY A 1 464 ? -2.679 -8.995 -3.316 1.00 93.31 464 GLY A C 1
ATOM 3482 O O . GLY A 1 464 ? -2.283 -8.632 -4.423 1.00 93.31 464 GLY A O 1
ATOM 3483 N N . CYS A 1 465 ? -1.906 -8.935 -2.229 1.00 94.06 465 CYS A N 1
ATOM 3484 C CA . CYS A 1 465 ? -0.492 -8.569 -2.274 1.00 94.06 465 CYS A CA 1
ATOM 3485 C C . CYS A 1 465 ? 0.376 -9.754 -2.725 1.00 94.06 465 CYS A C 1
ATOM 3487 O O . CYS A 1 465 ? 0.159 -10.897 -2.321 1.00 94.06 465 CYS A O 1
ATOM 3489 N N . GLY A 1 466 ? 1.419 -9.476 -3.508 1.00 91.31 466 GLY A N 1
ATOM 3490 C CA . GLY A 1 466 ? 2.515 -10.419 -3.712 1.00 91.31 466 GLY A CA 1
ATOM 3491 C C . GLY A 1 466 ? 3.420 -10.409 -2.485 1.00 91.31 466 GLY A C 1
ATOM 3492 O O . GLY A 1 466 ? 3.959 -9.355 -2.159 1.00 91.31 466 GLY A O 1
ATOM 3493 N N . VAL A 1 467 ? 3.570 -11.548 -1.806 1.00 93.62 467 VAL A N 1
ATOM 3494 C CA . VAL A 1 467 ? 4.319 -11.656 -0.543 1.00 93.62 467 VAL A CA 1
ATOM 3495 C C . VAL A 1 467 ? 5.557 -12.531 -0.714 1.00 93.62 467 VAL A C 1
ATOM 3497 O O . VAL A 1 467 ? 5.484 -13.612 -1.298 1.00 93.62 467 VAL A O 1
ATOM 3500 N N . GLN A 1 468 ? 6.680 -12.086 -0.161 1.00 86.81 468 GLN A N 1
ATOM 3501 C CA . GLN A 1 468 ? 7.931 -12.828 -0.050 1.00 86.81 468 GLN A CA 1
ATOM 3502 C C . GLN A 1 468 ? 8.408 -12.813 1.406 1.00 86.81 468 GLN A C 1
ATOM 3504 O O . GLN A 1 468 ? 8.174 -11.857 2.141 1.00 86.81 468 GLN A O 1
ATOM 3509 N N . ILE A 1 469 ? 9.040 -13.902 1.844 1.00 85.44 469 ILE A N 1
ATOM 3510 C CA . ILE A 1 469 ? 9.595 -14.021 3.196 1.00 85.44 469 ILE A CA 1
ATOM 3511 C C . ILE A 1 469 ? 11.043 -14.480 3.071 1.00 85.44 469 ILE A C 1
ATOM 3513 O O . ILE A 1 469 ? 11.309 -15.533 2.487 1.00 85.44 469 ILE A O 1
ATOM 3517 N N . GLN A 1 470 ? 11.962 -13.721 3.660 1.00 78.62 470 GLN A N 1
ATOM 3518 C CA . GLN A 1 470 ? 13.380 -14.047 3.738 1.00 78.62 470 GLN A CA 1
ATOM 3519 C C . GLN A 1 470 ? 13.838 -13.960 5.196 1.00 78.62 470 GLN A C 1
ATOM 3521 O O . GLN A 1 470 ? 14.005 -12.881 5.756 1.00 78.62 470 GLN A O 1
ATOM 3526 N N . GLY A 1 471 ? 14.034 -15.117 5.833 1.00 78.56 471 GLY A N 1
ATOM 3527 C CA . GLY A 1 471 ? 14.375 -15.170 7.255 1.00 78.56 471 GLY A CA 1
ATOM 3528 C C . GLY A 1 471 ? 13.238 -14.628 8.125 1.00 78.56 471 GLY A C 1
ATOM 3529 O O . GLY A 1 471 ? 12.165 -15.226 8.175 1.00 78.56 471 GLY A O 1
ATOM 3530 N N . ASP A 1 472 ? 13.484 -13.520 8.825 1.00 75.75 472 ASP A N 1
ATOM 3531 C CA . ASP A 1 472 ? 12.499 -12.817 9.652 1.00 75.75 472 ASP A CA 1
ATOM 3532 C C . ASP A 1 472 ? 11.934 -11.540 9.001 1.00 75.75 472 ASP A C 1
ATOM 3534 O O . ASP A 1 472 ? 11.147 -10.830 9.635 1.00 75.75 472 ASP A O 1
ATOM 3538 N N . LEU A 1 473 ? 12.307 -11.272 7.747 1.00 78.06 473 LEU A N 1
ATOM 3539 C CA . LEU A 1 473 ? 11.781 -10.187 6.930 1.00 78.06 473 LEU A CA 1
ATOM 3540 C C . LEU A 1 473 ? 10.632 -10.696 6.055 1.00 78.06 473 LEU A C 1
ATOM 3542 O O . LEU A 1 473 ? 10.771 -11.685 5.332 1.00 78.06 473 LEU A O 1
ATOM 3546 N N . LEU A 1 474 ? 9.500 -10.001 6.111 1.00 89.12 474 LEU A N 1
ATOM 3547 C CA . LEU A 1 474 ? 8.384 -10.150 5.186 1.00 89.12 474 LEU A CA 1
ATOM 3548 C C . LEU A 1 474 ? 8.300 -8.913 4.304 1.00 89.12 474 LEU A C 1
ATOM 3550 O O . LEU A 1 474 ? 8.264 -7.792 4.807 1.00 89.12 474 LEU A O 1
ATOM 3554 N N . GLU A 1 475 ? 8.202 -9.143 3.004 1.00 88.81 475 GLU A N 1
ATOM 3555 C CA . GLU A 1 475 ? 7.993 -8.119 1.991 1.00 88.81 475 GLU A CA 1
ATOM 3556 C C . GLU A 1 475 ? 6.663 -8.383 1.296 1.00 88.81 475 GLU A C 1
ATOM 3558 O O . GLU A 1 475 ? 6.375 -9.505 0.881 1.00 88.81 475 GLU A O 1
ATOM 3563 N N . ALA A 1 476 ? 5.827 -7.361 1.176 1.00 92.69 476 ALA A N 1
ATOM 3564 C CA . ALA A 1 476 ? 4.562 -7.436 0.470 1.00 92.69 476 ALA A CA 1
ATOM 3565 C C . ALA A 1 476 ? 4.424 -6.254 -0.481 1.00 92.69 476 ALA A C 1
ATOM 3567 O O . ALA A 1 476 ? 4.679 -5.113 -0.106 1.00 92.69 476 ALA A O 1
ATOM 3568 N N . SER A 1 477 ? 3.996 -6.524 -1.710 1.00 91.25 477 SER A N 1
ATOM 3569 C CA . SER A 1 477 ? 3.829 -5.502 -2.740 1.00 91.25 477 SER A CA 1
ATOM 3570 C C . SER A 1 477 ? 2.472 -5.594 -3.425 1.00 91.25 477 SER A C 1
ATOM 3572 O O . SER A 1 477 ? 1.876 -6.666 -3.547 1.00 91.25 477 SER A O 1
ATOM 3574 N N . LEU A 1 478 ? 1.978 -4.450 -3.884 1.00 90.94 478 LEU A N 1
ATOM 3575 C CA . LEU A 1 478 ? 0.762 -4.330 -4.670 1.00 90.94 478 LEU A CA 1
ATOM 3576 C C . LEU A 1 478 ? 0.941 -3.218 -5.700 1.00 90.94 478 LEU A C 1
ATOM 3578 O O . LEU A 1 478 ? 1.395 -2.140 -5.347 1.00 90.94 478 LEU A O 1
ATOM 3582 N N . ASN A 1 479 ? 0.567 -3.463 -6.955 1.00 89.81 479 ASN A N 1
ATOM 3583 C CA . ASN A 1 479 ? 0.728 -2.503 -8.051 1.00 89.81 479 ASN A CA 1
ATOM 3584 C C . ASN A 1 479 ? -0.520 -2.482 -8.938 1.00 89.81 479 ASN A C 1
ATOM 3586 O O . ASN A 1 479 ? -1.236 -3.484 -9.001 1.00 89.81 479 ASN A O 1
ATOM 3590 N N . ARG A 1 480 ? -0.743 -1.391 -9.679 1.00 87.00 480 ARG A N 1
ATOM 3591 C CA . ARG A 1 480 ? -1.760 -1.297 -10.749 1.00 87.00 480 ARG A CA 1
ATOM 3592 C C . ARG A 1 480 ? -3.212 -1.443 -10.286 1.00 87.00 480 ARG A C 1
ATOM 3594 O O . ARG A 1 480 ? -3.999 -2.164 -10.894 1.00 87.00 480 ARG A O 1
ATOM 3601 N N . HIS A 1 481 ? -3.559 -0.789 -9.181 1.00 92.44 481 HIS A N 1
ATOM 3602 C CA . HIS A 1 481 ? -4.913 -0.801 -8.618 1.00 92.44 481 HIS A CA 1
ATOM 3603 C C . HIS A 1 481 ? -5.525 0.600 -8.603 1.00 92.44 481 HIS A C 1
ATOM 3605 O O . HIS A 1 481 ? -4.819 1.609 -8.555 1.00 92.44 481 HIS A O 1
ATOM 3611 N N . SER A 1 482 ? -6.859 0.667 -8.631 1.00 96.19 482 SER A N 1
ATOM 3612 C CA . SER A 1 482 ? -7.569 1.943 -8.543 1.00 96.19 482 SER A CA 1
ATOM 3613 C C . SER A 1 482 ? -7.300 2.630 -7.201 1.00 96.19 482 SER A C 1
ATOM 3615 O O . SER A 1 482 ? -7.061 1.968 -6.189 1.00 96.19 482 SER A O 1
ATOM 3617 N N . ARG A 1 483 ? -7.398 3.963 -7.164 1.00 96.25 483 ARG A N 1
ATOM 3618 C CA . ARG A 1 483 ? -7.246 4.743 -5.927 1.00 96.25 483 ARG A CA 1
ATOM 3619 C C . ARG A 1 483 ? -8.141 4.233 -4.796 1.00 96.25 483 ARG A C 1
ATOM 3621 O O . ARG A 1 483 ? -7.693 4.102 -3.662 1.00 96.25 483 ARG A O 1
ATOM 3628 N N . ALA A 1 484 ? -9.398 3.916 -5.106 1.00 96.31 484 ALA A N 1
ATOM 3629 C CA . ALA A 1 484 ? -10.357 3.416 -4.124 1.00 96.31 484 ALA A CA 1
ATOM 3630 C C . ALA A 1 484 ? -9.923 2.064 -3.533 1.00 96.31 484 ALA A C 1
ATOM 3632 O O . ALA A 1 484 ? -9.954 1.894 -2.313 1.00 96.31 484 ALA A O 1
ATOM 3633 N N . ASP A 1 485 ? -9.457 1.138 -4.377 1.00 95.81 485 ASP A N 1
ATOM 3634 C CA . ASP A 1 485 ? -8.977 -0.175 -3.934 1.00 95.81 485 ASP A CA 1
ATOM 3635 C C . ASP A 1 485 ? -7.705 -0.058 -3.092 1.00 95.81 485 ASP A C 1
ATOM 3637 O O . ASP A 1 485 ? -7.576 -0.738 -2.072 1.00 95.81 485 ASP A O 1
ATOM 3641 N N . MET A 1 486 ? -6.785 0.829 -3.487 1.00 96.44 486 MET A N 1
ATOM 3642 C CA . MET A 1 486 ? -5.561 1.110 -2.734 1.00 96.44 486 MET A CA 1
ATOM 3643 C C . MET A 1 486 ? -5.885 1.592 -1.319 1.00 96.44 486 MET A C 1
ATOM 3645 O O . MET A 1 486 ? -5.398 1.021 -0.346 1.00 96.44 486 MET A O 1
ATOM 3649 N N . LEU A 1 487 ? -6.771 2.585 -1.188 1.00 97.81 487 LEU A N 1
ATOM 3650 C CA . LEU A 1 487 ? -7.178 3.123 0.112 1.00 97.81 487 LEU A CA 1
ATOM 3651 C C . LEU A 1 487 ? -7.922 2.085 0.968 1.00 97.81 487 LEU A C 1
ATOM 3653 O O . LEU A 1 487 ? -7.729 2.041 2.182 1.00 97.81 487 LEU A O 1
ATOM 3657 N N . ALA A 1 488 ? -8.750 1.230 0.362 1.00 96.31 488 ALA A N 1
ATOM 3658 C CA . ALA A 1 488 ? -9.439 0.156 1.080 1.00 96.31 488 ALA A CA 1
ATOM 3659 C C . ALA A 1 488 ? -8.457 -0.892 1.633 1.00 96.31 488 ALA A C 1
ATOM 3661 O O . ALA A 1 488 ? -8.590 -1.342 2.773 1.00 96.31 488 ALA A O 1
ATOM 3662 N N . ARG A 1 489 ? -7.437 -1.258 0.852 1.00 96.19 489 ARG A N 1
ATOM 3663 C CA . ARG A 1 489 ? -6.391 -2.203 1.273 1.00 96.19 489 ARG A CA 1
ATOM 3664 C C . ARG A 1 489 ? -5.468 -1.594 2.315 1.00 96.19 489 ARG A C 1
ATOM 3666 O O . ARG A 1 489 ? -5.085 -2.283 3.253 1.00 96.19 489 ARG A O 1
ATOM 3673 N N . LEU A 1 490 ? -5.172 -0.304 2.198 1.00 97.00 490 LEU A N 1
ATOM 3674 C CA . LEU A 1 490 ? -4.372 0.434 3.166 1.00 97.00 490 LEU A CA 1
ATOM 3675 C C . LEU A 1 490 ? -5.049 0.505 4.546 1.00 97.00 490 LEU A C 1
ATOM 3677 O O . LEU A 1 490 ? -4.376 0.330 5.559 1.00 97.00 490 LEU A O 1
ATOM 3681 N N . ASP A 1 491 ? -6.378 0.659 4.593 1.00 96.31 491 ASP A N 1
ATOM 3682 C CA . ASP A 1 491 ? -7.167 0.500 5.827 1.00 96.31 491 ASP A CA 1
ATOM 3683 C C . ASP A 1 491 ? -6.994 -0.914 6.411 1.00 96.31 491 ASP A C 1
ATOM 3685 O O . ASP A 1 491 ? -6.581 -1.062 7.562 1.00 96.31 491 ASP A O 1
ATOM 3689 N N . GLN A 1 492 ? -7.189 -1.969 5.610 1.00 96.31 492 GLN A N 1
ATOM 3690 C CA . GLN A 1 492 ? -6.998 -3.350 6.080 1.00 96.31 492 GLN A CA 1
ATOM 3691 C C . GLN A 1 492 ? -5.564 -3.635 6.555 1.00 96.31 492 GLN A C 1
ATOM 3693 O O . GLN A 1 492 ? -5.381 -4.307 7.567 1.00 96.31 492 GLN A O 1
ATOM 3698 N N . ILE A 1 493 ? -4.546 -3.090 5.886 1.00 95.44 493 ILE A N 1
ATOM 3699 C CA . ILE A 1 493 ? -3.143 -3.195 6.310 1.00 95.44 493 ILE A CA 1
ATOM 3700 C C . ILE A 1 493 ? -2.937 -2.489 7.650 1.00 95.44 493 ILE A C 1
ATOM 3702 O O . ILE A 1 493 ? -2.293 -3.050 8.535 1.00 95.44 493 ILE A O 1
ATOM 3706 N N . GLY A 1 494 ? -3.540 -1.314 7.851 1.00 93.25 494 GLY A N 1
ATOM 3707 C CA . GLY A 1 494 ? -3.561 -0.651 9.154 1.00 93.25 494 GLY A CA 1
ATOM 3708 C C . GLY A 1 494 ? -4.142 -1.562 10.237 1.00 93.25 494 GLY A C 1
ATOM 3709 O O . GLY A 1 494 ? -3.503 -1.791 11.268 1.00 93.25 494 GLY A O 1
ATOM 3710 N N . ARG A 1 495 ? -5.302 -2.179 9.976 1.00 93.69 495 ARG A N 1
ATOM 3711 C CA . ARG A 1 495 ? -5.929 -3.127 10.916 1.00 93.69 495 ARG A CA 1
ATOM 3712 C C . ARG A 1 495 ? -5.037 -4.332 11.204 1.00 93.69 495 ARG A C 1
ATOM 3714 O O . ARG A 1 495 ? -4.952 -4.775 12.350 1.00 93.69 495 ARG A O 1
ATOM 3721 N N . LEU A 1 496 ? -4.364 -4.864 10.185 1.00 93.62 496 LEU A N 1
ATOM 3722 C CA . LEU A 1 496 ? -3.466 -6.013 10.300 1.00 93.62 496 LEU A CA 1
ATOM 3723 C C . LEU A 1 496 ? -2.240 -5.690 11.157 1.00 93.62 496 LEU A C 1
ATOM 3725 O O . LEU A 1 496 ? -1.914 -6.429 12.086 1.00 93.62 496 LEU A O 1
ATOM 3729 N N . LEU A 1 497 ? -1.580 -4.565 10.891 1.00 89.50 497 LEU A N 1
ATOM 3730 C CA . LEU A 1 497 ? -0.418 -4.121 11.659 1.00 89.50 497 LEU A CA 1
ATOM 3731 C C . LEU A 1 497 ? -0.785 -3.865 13.128 1.00 89.50 497 LEU A C 1
ATOM 3733 O O . LEU A 1 497 ? -0.069 -4.302 14.026 1.00 89.50 497 LEU A O 1
ATOM 3737 N N . ALA A 1 498 ? -1.934 -3.239 13.385 1.00 84.12 498 ALA A N 1
ATOM 3738 C CA . ALA A 1 498 ? -2.384 -2.954 14.743 1.00 84.12 498 ALA A CA 1
ATOM 3739 C C . ALA A 1 498 ? -2.810 -4.217 15.522 1.00 84.12 498 ALA A C 1
ATOM 3741 O O . ALA A 1 498 ? -2.447 -4.374 16.689 1.00 84.12 498 ALA A O 1
ATOM 3742 N N . SER A 1 499 ? -3.526 -5.149 14.883 1.00 86.06 499 SER A N 1
ATOM 3743 C CA . SER A 1 499 ? -3.985 -6.400 15.518 1.00 86.06 499 SER A CA 1
ATOM 3744 C C . SER A 1 499 ? -2.900 -7.477 15.646 1.00 86.06 499 SER A C 1
ATOM 3746 O O . SER A 1 499 ? -3.026 -8.374 16.478 1.00 86.06 499 SER A O 1
ATOM 3748 N N . SER A 1 500 ? -1.810 -7.391 14.873 1.00 84.69 500 SER A N 1
ATOM 3749 C CA . SER A 1 500 ? -0.717 -8.377 14.898 1.00 84.69 500 SER A CA 1
ATOM 3750 C C . SER A 1 500 ? 0.355 -8.135 15.970 1.00 84.69 500 SER A C 1
ATOM 3752 O O . SER A 1 500 ? 1.307 -8.919 16.112 1.00 84.69 500 SER A O 1
ATOM 3754 N N . ARG A 1 501 ? 0.212 -7.062 16.752 1.00 77.00 501 ARG A N 1
ATOM 3755 C CA . ARG A 1 501 ? 1.143 -6.690 17.821 1.00 77.00 501 ARG A CA 1
ATOM 3756 C C . ARG A 1 501 ? 1.224 -7.798 18.879 1.00 77.00 501 ARG A C 1
ATOM 3758 O O . ARG A 1 501 ? 0.204 -8.294 19.340 1.00 77.00 501 ARG A O 1
ATOM 3765 N N . LEU A 1 502 ? 2.443 -8.171 19.282 1.00 71.50 502 LEU A N 1
ATOM 3766 C CA . LEU A 1 502 ? 2.734 -9.237 20.265 1.00 71.50 502 LEU A CA 1
ATOM 3767 C C . LEU A 1 502 ? 2.216 -10.647 19.909 1.00 71.50 502 LEU A C 1
ATOM 3769 O O . LEU A 1 502 ? 2.368 -11.567 20.716 1.00 71.50 502 LEU A O 1
ATOM 3773 N N . LEU A 1 503 ? 1.645 -10.863 18.715 1.00 76.75 503 LEU A N 1
ATOM 3774 C CA . LEU A 1 503 ? 1.180 -12.194 18.307 1.00 76.75 503 LEU A CA 1
ATOM 3775 C C . LEU A 1 503 ? 2.318 -13.221 18.248 1.00 76.75 503 LEU A C 1
ATOM 3777 O O . LEU A 1 503 ? 2.095 -14.396 18.516 1.00 76.75 503 LEU A O 1
ATOM 3781 N N . ASP A 1 504 ? 3.554 -12.790 17.999 1.00 66.38 504 ASP A N 1
ATOM 3782 C CA . ASP A 1 504 ? 4.749 -13.640 18.037 1.00 66.38 504 ASP A CA 1
ATOM 3783 C C . ASP A 1 504 ? 5.010 -14.277 19.415 1.00 66.38 504 ASP A C 1
ATOM 3785 O O . ASP A 1 504 ? 5.791 -15.221 19.527 1.00 66.38 504 ASP A O 1
ATOM 3789 N N . MET A 1 505 ? 4.355 -13.781 20.468 1.00 68.00 505 MET A N 1
ATOM 3790 C CA . MET A 1 505 ? 4.396 -14.344 21.818 1.00 68.00 505 MET A CA 1
ATOM 3791 C C . MET A 1 505 ? 3.142 -15.151 22.186 1.00 68.00 505 MET A C 1
ATOM 3793 O O . MET A 1 505 ? 3.168 -15.857 23.195 1.00 68.00 505 MET A O 1
ATOM 3797 N N . ALA A 1 506 ? 2.057 -15.023 21.415 1.00 71.38 506 ALA A N 1
ATOM 3798 C CA . ALA A 1 506 ? 0.736 -15.564 21.740 1.00 71.38 506 ALA A CA 1
ATOM 3799 C C . ALA A 1 506 ? 0.299 -16.725 20.832 1.00 71.38 506 ALA A C 1
ATOM 3801 O O . ALA A 1 506 ? -0.454 -17.587 21.288 1.00 71.38 506 ALA A O 1
ATOM 3802 N N . ILE A 1 507 ? 0.759 -16.763 19.574 1.00 79.12 507 ILE A N 1
ATOM 3803 C CA . ILE A 1 507 ? 0.408 -17.831 18.630 1.00 79.12 507 ILE A CA 1
ATOM 3804 C C . ILE A 1 507 ? 1.038 -19.146 19.095 1.00 79.12 507 ILE A C 1
ATOM 3806 O O . ILE A 1 507 ? 2.244 -19.217 19.346 1.00 79.12 507 ILE A O 1
ATOM 3810 N N . ALA A 1 508 ? 0.207 -20.182 19.218 1.00 76.56 508 ALA A N 1
ATOM 3811 C CA . ALA A 1 508 ? 0.623 -21.471 19.761 1.00 76.56 508 ALA A CA 1
ATOM 3812 C C . ALA A 1 508 ? 1.161 -22.433 18.690 1.00 76.56 508 ALA A C 1
ATOM 3814 O O . ALA A 1 508 ? 2.182 -23.084 18.912 1.00 76.56 508 ALA A O 1
ATOM 3815 N N . ASP A 1 509 ? 0.481 -22.526 17.544 1.00 82.88 509 ASP A N 1
ATOM 3816 C CA . ASP A 1 509 ? 0.744 -23.516 16.498 1.00 82.88 509 ASP A CA 1
ATOM 3817 C C . ASP A 1 509 ? 0.196 -23.071 15.124 1.00 82.88 509 ASP A C 1
ATOM 3819 O O . ASP A 1 509 ? -0.258 -21.940 14.945 1.00 82.88 509 ASP A O 1
ATOM 3823 N N . GLN A 1 510 ? 0.293 -23.955 14.128 1.00 83.50 510 GLN A N 1
ATOM 3824 C CA . GLN A 1 510 ? -0.114 -23.682 12.748 1.00 83.50 510 GLN A CA 1
ATOM 3825 C C . GLN A 1 510 ? -1.637 -23.608 12.560 1.00 83.50 510 GLN A C 1
ATOM 3827 O O . GLN A 1 510 ? -2.095 -22.820 11.737 1.00 83.50 510 GLN A O 1
ATOM 3832 N N . GLU A 1 511 ? -2.414 -24.406 13.296 1.00 83.94 511 GLU A N 1
ATOM 3833 C CA . GLU A 1 511 ? -3.886 -24.395 13.233 1.00 83.94 511 GLU A CA 1
ATOM 3834 C C . GLU A 1 511 ? -4.428 -23.060 13.763 1.00 83.94 511 GLU A C 1
ATOM 3836 O O . GLU A 1 511 ? -5.392 -22.485 13.245 1.00 83.94 511 GLU A O 1
ATOM 3841 N N . ASP A 1 512 ? -3.720 -22.509 14.746 1.00 85.19 512 ASP A N 1
ATOM 3842 C CA . ASP A 1 512 ? -3.989 -21.188 15.276 1.00 85.19 512 ASP A CA 1
ATOM 3843 C C . ASP A 1 512 ? -3.808 -20.076 14.233 1.00 85.19 512 ASP A C 1
ATOM 3845 O O . ASP A 1 512 ? -4.573 -19.115 14.212 1.00 85.19 512 ASP A O 1
ATOM 3849 N N . VAL A 1 513 ? -2.844 -20.215 13.316 1.00 89.94 513 VAL A N 1
ATOM 3850 C CA . VAL A 1 513 ? -2.633 -19.251 12.222 1.00 89.94 513 VAL A CA 1
ATOM 3851 C C . VAL A 1 513 ? -3.854 -19.185 11.300 1.00 89.94 513 VAL A C 1
ATOM 3853 O O . VAL A 1 513 ? -4.315 -18.091 10.988 1.00 89.94 513 VAL A O 1
ATOM 3856 N N . ASP A 1 514 ? -4.401 -20.332 10.890 1.00 89.75 514 ASP A N 1
ATOM 3857 C CA . ASP A 1 514 ? -5.586 -20.390 10.018 1.00 89.75 514 ASP A CA 1
ATOM 3858 C C . ASP A 1 514 ? -6.837 -19.816 10.689 1.00 89.75 514 ASP A C 1
ATOM 3860 O O . ASP A 1 514 ? -7.623 -19.087 10.071 1.00 89.75 514 ASP A O 1
ATOM 3864 N N . THR A 1 515 ? -6.985 -20.094 11.984 1.00 88.31 515 THR A N 1
ATOM 3865 C CA . THR A 1 515 ? -8.060 -19.532 12.804 1.00 88.31 515 THR A CA 1
ATOM 3866 C C . THR A 1 515 ? -7.947 -18.009 12.870 1.00 88.31 515 THR A C 1
ATOM 3868 O O . THR A 1 515 ? -8.920 -17.307 12.604 1.00 88.31 515 THR A O 1
ATOM 3871 N N . LEU A 1 516 ? -6.752 -17.480 13.148 1.00 90.00 516 LEU A N 1
ATOM 3872 C CA . LEU A 1 516 ? -6.500 -16.039 13.213 1.00 90.00 516 LEU A CA 1
ATOM 3873 C C . LEU A 1 516 ? -6.742 -15.340 11.873 1.00 90.00 516 LEU A C 1
ATOM 3875 O O . LEU A 1 516 ? -7.329 -14.260 11.848 1.00 90.00 516 LEU A O 1
ATOM 3879 N N . THR A 1 517 ? -6.326 -15.949 10.759 1.00 92.94 517 THR A N 1
ATOM 3880 C CA . THR A 1 517 ? -6.614 -15.425 9.417 1.00 92.94 517 THR A CA 1
ATOM 3881 C C . THR A 1 517 ? -8.122 -15.345 9.179 1.00 92.94 517 THR A C 1
ATOM 3883 O O . THR A 1 517 ? -8.617 -14.305 8.751 1.00 92.94 517 THR A O 1
ATOM 3886 N N . SER A 1 518 ? -8.867 -16.398 9.521 1.00 90.56 518 SER A N 1
ATOM 3887 C CA . SER A 1 518 ? -10.327 -16.431 9.359 1.00 90.56 518 SER A CA 1
ATOM 3888 C C . SER A 1 518 ? -11.033 -15.385 10.229 1.00 90.56 518 SER A C 1
ATOM 3890 O O . SER A 1 518 ? -11.924 -14.685 9.753 1.00 90.56 518 SER A O 1
ATOM 3892 N N . GLU A 1 519 ? -10.609 -15.230 11.486 1.00 89.50 519 GLU A N 1
ATOM 3893 C CA . GLU A 1 519 ? -11.122 -14.207 12.406 1.00 89.50 519 GLU A CA 1
ATOM 3894 C C . GLU A 1 519 ? -10.861 -12.791 11.877 1.00 89.50 519 GLU A C 1
ATOM 3896 O O . GLU A 1 519 ? -11.777 -11.965 11.847 1.00 89.50 519 GLU A O 1
ATOM 3901 N N . PHE A 1 520 ? -9.646 -12.520 11.390 1.00 92.75 520 PHE A N 1
ATOM 3902 C CA . PHE A 1 520 ? -9.295 -11.226 10.804 1.00 92.75 520 PHE A CA 1
ATOM 3903 C C . PHE A 1 520 ? -10.194 -10.886 9.607 1.00 92.75 520 PHE A C 1
ATOM 3905 O O . PHE A 1 520 ? -10.770 -9.797 9.554 1.00 92.75 520 PHE A O 1
ATOM 3912 N N . LEU A 1 521 ? -10.367 -11.830 8.675 1.00 91.12 521 LEU A N 1
ATOM 3913 C CA . LEU A 1 521 ? -11.208 -11.654 7.485 1.00 91.12 521 LEU A CA 1
ATOM 3914 C C . LEU A 1 521 ? -12.701 -11.533 7.833 1.00 91.12 521 LEU A C 1
ATOM 3916 O O . LEU A 1 521 ? -13.437 -10.826 7.149 1.00 91.12 521 LEU A O 1
ATOM 3920 N N . ALA A 1 522 ? -13.145 -12.151 8.931 1.00 88.56 522 ALA A N 1
ATOM 3921 C CA . ALA A 1 522 ? -14.488 -11.978 9.489 1.00 88.56 522 ALA A CA 1
ATOM 3922 C C . ALA A 1 522 ? -14.669 -10.654 10.267 1.00 88.56 522 ALA A C 1
ATOM 3924 O O . ALA A 1 522 ? -15.739 -10.398 10.833 1.00 88.56 522 ALA A O 1
ATOM 3925 N N . GLY A 1 523 ? -13.636 -9.806 10.323 1.00 87.12 523 GLY A N 1
ATOM 3926 C CA . GLY A 1 523 ? -13.656 -8.511 10.996 1.00 87.12 523 GLY A CA 1
ATOM 3927 C C . GLY A 1 523 ? -13.478 -8.587 12.513 1.00 87.12 523 GLY A C 1
ATOM 3928 O O . GLY A 1 523 ? -13.804 -7.636 13.216 1.00 87.12 523 GLY A O 1
ATOM 3929 N N . ASN A 1 524 ? -13.006 -9.705 13.059 1.00 85.94 524 ASN A N 1
ATOM 3930 C CA . ASN A 1 524 ? -12.746 -9.873 14.485 1.00 85.94 524 ASN A CA 1
ATOM 3931 C C . ASN A 1 524 ? -11.264 -9.602 14.791 1.00 85.94 524 ASN A C 1
ATOM 3933 O O . ASN A 1 524 ? -10.420 -10.482 14.672 1.00 85.94 524 ASN A O 1
ATOM 3937 N N . TYR A 1 525 ? -10.955 -8.372 15.210 1.00 86.62 525 TYR A N 1
ATOM 3938 C CA . TYR A 1 525 ? -9.569 -7.893 15.306 1.00 86.62 525 TYR A CA 1
ATOM 3939 C C . TYR A 1 525 ? -8.911 -8.006 16.699 1.00 86.62 525 TYR A C 1
ATOM 3941 O O . TYR A 1 525 ? -7.715 -7.744 16.821 1.00 86.62 525 TYR A O 1
ATOM 3949 N N . ASP A 1 526 ? -9.636 -8.412 17.749 1.00 79.19 526 ASP A N 1
ATOM 3950 C CA . ASP A 1 526 ? -9.049 -8.707 19.071 1.00 79.19 526 ASP A CA 1
ATOM 3951 C C . ASP A 1 526 ? -8.453 -10.123 19.097 1.00 79.19 526 ASP A C 1
ATOM 3953 O O . ASP A 1 526 ? -9.031 -11.074 19.629 1.00 79.19 526 ASP A O 1
ATOM 3957 N N . LEU A 1 527 ? -7.300 -10.263 18.444 1.00 80.94 527 LEU A N 1
ATOM 3958 C CA . LEU A 1 527 ? -6.644 -11.550 18.212 1.00 80.94 527 LEU A CA 1
ATOM 3959 C C . LEU A 1 527 ? -5.923 -12.101 19.458 1.00 80.94 527 LEU A C 1
ATOM 3961 O O . LEU A 1 527 ? -5.719 -13.313 19.562 1.00 80.94 527 LEU A O 1
ATOM 3965 N N . LEU A 1 528 ? -5.560 -11.238 20.417 1.00 72.38 528 LEU A N 1
ATOM 3966 C CA . LEU A 1 528 ? -4.816 -11.616 21.626 1.00 72.38 528 LEU A CA 1
ATOM 3967 C C . LEU A 1 528 ? -5.716 -12.205 22.724 1.00 72.38 528 LEU A C 1
ATOM 3969 O O . LEU A 1 528 ? -5.331 -13.187 23.355 1.00 72.38 528 LEU A O 1
ATOM 3973 N N . ASN A 1 529 ? -6.915 -11.652 22.942 1.00 66.62 529 ASN A N 1
ATOM 3974 C CA . ASN A 1 529 ? -7.793 -12.047 24.058 1.00 66.62 529 ASN A CA 1
ATOM 3975 C C . ASN A 1 529 ? -8.902 -13.032 23.653 1.00 66.62 529 ASN A C 1
ATOM 3977 O O . ASN A 1 529 ? -9.915 -13.176 24.339 1.00 66.62 529 ASN A O 1
ATOM 3981 N N . ARG A 1 530 ? -8.721 -13.747 22.539 1.00 68.19 530 ARG A N 1
ATOM 3982 C CA . ARG A 1 530 ? -9.750 -14.609 21.933 1.00 68.19 530 ARG A CA 1
ATOM 3983 C C . ARG A 1 530 ? -10.334 -15.681 22.866 1.00 68.19 530 ARG A C 1
ATOM 3985 O O . ARG A 1 530 ? -11.500 -16.023 22.724 1.00 68.19 530 ARG A O 1
ATOM 3992 N N . LYS A 1 531 ? -9.543 -16.217 23.808 1.00 61.38 531 LYS A N 1
ATOM 3993 C CA . LYS A 1 531 ? -9.969 -17.309 24.710 1.00 61.38 531 LYS A CA 1
ATOM 3994 C C . LYS A 1 531 ? -10.891 -16.833 25.835 1.00 61.38 531 LYS A C 1
ATOM 3996 O O . LYS A 1 531 ? -11.722 -17.610 26.291 1.00 61.38 531 LYS A O 1
ATOM 4001 N N . ASP A 1 532 ? -10.765 -15.570 26.233 1.00 55.19 532 ASP A N 1
ATOM 4002 C CA . ASP A 1 532 ? -11.573 -14.955 27.292 1.00 55.19 532 ASP A CA 1
ATOM 4003 C C . ASP A 1 532 ? -12.756 -14.150 26.726 1.00 55.19 532 ASP A C 1
ATOM 4005 O O . ASP A 1 532 ? -13.621 -13.675 27.469 1.00 55.19 532 ASP A O 1
ATOM 4009 N N . ARG A 1 533 ? -12.821 -14.011 25.395 1.00 61.66 533 ARG A N 1
ATOM 4010 C CA . ARG A 1 533 ? -13.885 -13.306 24.686 1.00 61.66 533 ARG A CA 1
ATOM 4011 C C . ARG A 1 533 ? -15.154 -14.153 24.660 1.00 61.66 533 ARG A C 1
ATOM 4013 O O . ARG A 1 533 ? -15.217 -15.193 24.012 1.00 61.66 533 ARG A O 1
ATOM 4020 N N . ILE A 1 534 ? -16.205 -13.652 25.300 1.00 60.31 534 ILE A N 1
ATOM 4021 C CA . ILE A 1 534 ? -17.570 -14.123 25.060 1.00 60.31 534 ILE A CA 1
ATOM 4022 C C . ILE A 1 534 ? -18.104 -13.299 23.880 1.00 60.31 534 ILE A C 1
ATOM 4024 O O . ILE A 1 534 ? -18.237 -12.080 24.017 1.00 60.31 534 ILE A O 1
ATOM 4028 N N . PRO A 1 535 ? -18.364 -13.899 22.704 1.00 63.88 535 PRO A N 1
ATOM 4029 C CA . PRO A 1 535 ? -18.817 -13.142 21.548 1.00 63.88 535 PRO A CA 1
ATOM 4030 C C . PRO A 1 535 ? -20.193 -12.538 21.835 1.00 63.88 535 PRO A C 1
ATOM 4032 O O . PRO A 1 535 ? -21.147 -13.267 22.104 1.00 63.88 535 PRO A O 1
ATOM 4035 N N . LEU A 1 536 ? -20.304 -11.213 21.744 1.00 78.44 536 LEU A N 1
ATOM 4036 C CA . LEU A 1 536 ? -21.588 -10.522 21.719 1.00 78.44 536 LEU A CA 1
ATOM 4037 C C . LEU A 1 536 ? -21.977 -10.303 20.246 1.00 78.44 536 LEU A C 1
ATOM 4039 O O . LEU A 1 536 ? -21.307 -9.524 19.559 1.00 78.44 536 LEU A O 1
ATOM 4043 N N . PRO A 1 537 ? -22.997 -11.004 19.713 1.00 81.38 537 PRO A N 1
ATOM 4044 C CA . PRO A 1 537 ? -23.362 -10.890 18.304 1.00 81.38 537 PRO A CA 1
ATOM 4045 C C . PRO A 1 537 ? -23.676 -9.441 17.930 1.00 81.38 537 PRO A C 1
ATOM 4047 O O . PRO A 1 537 ? -24.445 -8.781 18.620 1.00 81.38 537 PRO A O 1
ATOM 4050 N N . GLY A 1 538 ? -23.076 -8.954 16.843 1.00 85.56 538 GLY A N 1
ATOM 4051 C CA . GLY A 1 538 ? -23.260 -7.576 16.376 1.00 85.56 538 GLY A CA 1
ATOM 4052 C C . GLY A 1 538 ? -22.367 -6.526 17.045 1.00 85.56 538 GLY A C 1
ATOM 4053 O O . GLY A 1 538 ? -22.382 -5.389 16.592 1.00 85.56 538 GLY A O 1
ATOM 4054 N N . PHE A 1 539 ? -21.534 -6.887 18.033 1.00 87.75 539 PHE A N 1
ATOM 4055 C CA . PHE A 1 539 ? -20.683 -5.928 18.749 1.00 87.75 539 PHE A CA 1
ATOM 4056 C C . PHE A 1 539 ? -19.181 -6.269 18.708 1.00 87.75 539 PHE A C 1
ATOM 4058 O O . PHE A 1 539 ? -18.772 -7.435 18.661 1.00 87.75 539 PHE A O 1
ATOM 4065 N N . TYR A 1 540 ? -18.344 -5.233 18.764 1.00 87.62 540 TYR A N 1
ATOM 4066 C CA . TYR A 1 540 ? -16.960 -5.304 19.235 1.00 87.62 540 TYR A CA 1
ATOM 4067 C C . TYR A 1 540 ? -16.943 -5.074 20.746 1.00 87.62 540 TYR A C 1
ATOM 4069 O O . TYR A 1 540 ? -17.524 -4.106 21.219 1.00 87.62 540 TYR A O 1
ATOM 4077 N N . THR A 1 541 ? -16.290 -5.938 21.515 1.00 83.75 541 THR A N 1
ATOM 4078 C CA . THR A 1 541 ? -16.268 -5.850 22.983 1.00 83.75 541 THR A CA 1
ATOM 4079 C C . THR A 1 541 ? -14.874 -5.475 23.470 1.00 83.75 541 THR A C 1
ATOM 4081 O O . THR A 1 541 ? -13.932 -6.215 23.195 1.00 83.75 541 THR A O 1
ATOM 4084 N N . HIS A 1 542 ? -14.750 -4.384 24.227 1.00 75.44 542 HIS A N 1
ATOM 4085 C CA . HIS A 1 542 ? -13.509 -3.974 24.892 1.00 75.44 542 HIS A CA 1
ATOM 4086 C C . HIS A 1 542 ? -13.702 -3.977 26.392 1.00 75.44 542 HIS A C 1
ATOM 4088 O O . HIS A 1 542 ? -14.480 -3.175 26.906 1.00 75.44 542 HIS A O 1
ATOM 4094 N N . LEU A 1 543 ? -12.938 -4.821 27.084 1.00 70.62 543 LEU A N 1
ATOM 4095 C CA . LEU A 1 543 ? -12.997 -4.988 28.537 1.00 70.62 543 LEU A CA 1
ATOM 4096 C C . LEU A 1 543 ? -14.388 -5.431 29.048 1.00 70.62 543 LEU A C 1
ATOM 4098 O O . LEU A 1 543 ? -15.438 -5.214 28.440 1.00 70.62 543 LEU A O 1
ATOM 4102 N N . GLY A 1 544 ? -14.389 -6.065 30.218 1.00 72.50 544 GLY A N 1
ATOM 4103 C CA . GLY A 1 544 ? -15.600 -6.544 30.884 1.00 72.50 544 GLY A CA 1
ATOM 4104 C C . GLY A 1 544 ? -16.199 -7.823 30.295 1.00 72.50 544 GLY A C 1
ATOM 4105 O O . GLY A 1 544 ? -15.883 -8.262 29.189 1.00 72.50 544 GLY A O 1
ATOM 4106 N N . HIS A 1 545 ? -17.067 -8.448 31.087 1.00 80.12 545 HIS A N 1
ATOM 4107 C CA . HIS A 1 545 ? -17.719 -9.701 30.729 1.00 80.12 545 HIS A CA 1
ATOM 4108 C C . HIS A 1 545 ? -19.109 -9.424 30.169 1.00 80.12 545 HIS A C 1
ATOM 4110 O O . HIS A 1 545 ? -20.028 -9.080 30.911 1.00 80.12 545 HIS A O 1
ATOM 4116 N N . TRP A 1 546 ? -19.253 -9.594 28.857 1.00 85.88 546 TRP A N 1
ATOM 4117 C CA . TRP A 1 546 ? -20.513 -9.405 28.147 1.00 85.88 546 TRP A CA 1
ATOM 4118 C C . TRP A 1 546 ? -21.198 -10.741 27.898 1.00 85.88 546 TRP A C 1
ATOM 4120 O O . TRP A 1 546 ? -20.550 -11.716 27.523 1.00 85.88 546 TRP A O 1
ATOM 4130 N N . GLN A 1 547 ? -22.508 -10.801 28.114 1.00 86.81 547 GLN A N 1
ATOM 4131 C CA . GLN A 1 547 ? -23.294 -12.014 27.915 1.00 86.81 547 GLN A CA 1
ATOM 4132 C C . GLN A 1 547 ? -24.636 -11.692 27.274 1.00 86.81 547 GLN A C 1
ATOM 4134 O O . GLN A 1 547 ? -25.243 -10.656 27.534 1.00 86.81 547 GLN A O 1
ATOM 4139 N N . HIS A 1 548 ? -25.114 -12.618 26.455 1.00 85.69 548 HIS A N 1
ATOM 4140 C CA . HIS A 1 548 ? -26.479 -12.608 25.961 1.00 85.69 548 HIS A CA 1
ATOM 4141 C C . HIS A 1 548 ? -27.361 -13.370 26.950 1.00 85.69 548 HIS A C 1
ATOM 4143 O O . HIS A 1 548 ? -27.098 -14.542 27.226 1.00 85.69 548 HIS A O 1
ATOM 4149 N N . ILE A 1 549 ? -28.397 -12.721 27.477 1.00 87.94 549 ILE A N 1
ATOM 4150 C CA . ILE A 1 549 ? -29.333 -13.342 28.415 1.00 87.94 549 ILE A CA 1
ATOM 4151 C C . ILE A 1 549 ? -30.782 -13.075 28.010 1.00 87.94 549 ILE A C 1
ATOM 4153 O O . ILE A 1 549 ? -31.079 -12.149 27.257 1.00 87.94 549 ILE A O 1
ATOM 4157 N N . GLU A 1 550 ? -31.692 -13.871 28.555 1.00 83.62 550 GLU A N 1
ATOM 4158 C CA . GLU A 1 550 ? -33.129 -13.642 28.450 1.00 83.62 550 GLU A CA 1
ATOM 4159 C C . GLU A 1 550 ? -33.645 -13.110 29.795 1.00 83.62 550 GLU A C 1
ATOM 4161 O O . GLU A 1 550 ? -33.496 -13.767 30.825 1.00 83.62 550 GLU A O 1
ATOM 4166 N N . ASP A 1 551 ? -34.226 -11.908 29.799 1.00 78.12 551 ASP A N 1
ATOM 4167 C CA . ASP A 1 551 ? -34.881 -11.310 30.971 1.00 78.12 551 ASP A CA 1
ATOM 4168 C C . ASP A 1 551 ? -36.362 -11.113 30.640 1.00 78.12 551 ASP A C 1
ATOM 4170 O O . ASP A 1 551 ? -36.713 -10.348 29.744 1.00 78.12 551 ASP A O 1
ATOM 4174 N N . GLN A 1 552 ? -37.243 -11.832 31.342 1.00 75.25 552 GLN A N 1
ATOM 4175 C CA . GLN A 1 552 ? -38.705 -11.734 31.190 1.00 75.25 552 GLN A CA 1
ATOM 4176 C C . GLN A 1 552 ? -39.212 -11.909 29.739 1.00 75.25 552 GLN A C 1
ATOM 4178 O O . GLN A 1 552 ? -40.185 -11.275 29.336 1.00 75.25 552 GLN A O 1
ATOM 4183 N N . GLY A 1 553 ? -38.563 -12.779 28.956 1.00 72.75 553 GLY A N 1
ATOM 4184 C CA . GLY A 1 553 ? -38.921 -13.062 27.558 1.00 72.75 553 GLY A CA 1
ATOM 4185 C C . GLY A 1 553 ? -38.361 -12.065 26.536 1.00 72.75 553 GLY A C 1
ATOM 4186 O O . GLY A 1 553 ? -38.682 -12.163 25.353 1.00 72.75 553 GLY A O 1
ATOM 4187 N N . ALA A 1 554 ? -37.534 -11.105 26.967 1.00 77.81 554 ALA A N 1
ATOM 4188 C CA . ALA A 1 554 ? -36.800 -10.203 26.090 1.00 77.81 554 ALA A CA 1
ATOM 4189 C C . ALA A 1 554 ? -35.309 -10.556 26.070 1.00 77.81 554 ALA A C 1
ATOM 4191 O O . ALA A 1 554 ? -34.676 -10.764 27.109 1.00 77.81 554 ALA A O 1
ATOM 4192 N N . VAL A 1 555 ? -34.741 -10.564 24.867 1.00 82.75 555 VAL A N 1
ATOM 4193 C CA . VAL A 1 555 ? -33.300 -10.682 24.660 1.00 82.75 555 VAL A CA 1
ATOM 4194 C C . VAL A 1 555 ? -32.610 -9.414 25.168 1.00 82.75 555 VAL A C 1
ATOM 4196 O O . VAL A 1 555 ? -32.915 -8.300 24.726 1.00 82.75 555 VAL A O 1
ATOM 4199 N N . CYS A 1 556 ? -31.678 -9.592 26.101 1.00 90.38 556 CYS A N 1
ATOM 4200 C CA . CYS A 1 556 ? -30.897 -8.524 26.709 1.00 90.38 556 CYS A CA 1
ATOM 4201 C C . CYS A 1 556 ? -29.397 -8.826 26.623 1.00 90.38 556 CYS A C 1
ATOM 4203 O O . CYS A 1 556 ? -28.961 -9.979 26.648 1.00 90.38 556 CYS A O 1
ATOM 4205 N N . TRP A 1 557 ? -28.599 -7.766 26.602 1.00 91.81 557 TRP A N 1
ATOM 4206 C CA . TRP A 1 557 ? -27.155 -7.837 26.785 1.00 91.81 557 TRP A CA 1
ATOM 4207 C C . TRP A 1 557 ? -26.818 -7.485 28.233 1.00 91.81 557 TRP A C 1
ATOM 4209 O O . TRP A 1 557 ? -27.249 -6.454 28.747 1.00 91.81 557 TRP A O 1
ATOM 4219 N N . LEU A 1 558 ? -26.064 -8.350 28.900 1.00 91.25 558 LEU A N 1
ATOM 4220 C CA . LEU A 1 558 ? -25.594 -8.178 30.269 1.00 91.25 558 LEU A CA 1
ATOM 4221 C C . LEU A 1 558 ? -24.115 -7.800 30.250 1.00 91.25 558 LEU A C 1
ATOM 4223 O O . LEU A 1 558 ? -23.309 -8.546 29.698 1.00 91.25 558 LEU A O 1
ATOM 4227 N N . ALA A 1 559 ? -23.762 -6.696 30.903 1.00 90.25 559 ALA A N 1
ATOM 4228 C CA . ALA A 1 559 ? -22.395 -6.443 31.340 1.00 90.25 559 ALA A CA 1
ATOM 4229 C C . ALA A 1 559 ? -22.260 -6.872 32.806 1.00 90.25 559 ALA A C 1
ATOM 4231 O O . ALA A 1 559 ? -22.971 -6.341 33.659 1.00 90.25 559 ALA A O 1
ATOM 4232 N N . ASP A 1 560 ? -21.380 -7.832 33.096 1.00 87.12 560 ASP A N 1
ATOM 4233 C CA . ASP A 1 560 ? -21.129 -8.357 34.443 1.00 87.12 560 ASP A CA 1
ATOM 4234 C C . ASP A 1 560 ? -19.765 -7.884 34.974 1.00 87.12 560 ASP A C 1
ATOM 4236 O O . ASP A 1 560 ? -18.734 -8.538 34.793 1.00 87.12 560 ASP A O 1
ATOM 4240 N N . GLY A 1 561 ? -19.762 -6.726 35.640 1.00 79.75 561 GLY A N 1
ATOM 4241 C CA . GLY A 1 561 ? -18.581 -6.174 36.306 1.00 79.75 561 GLY A CA 1
ATOM 4242 C C . GLY A 1 561 ? -18.229 -6.847 37.638 1.00 79.75 561 GLY A C 1
ATOM 4243 O O . GLY A 1 561 ? -17.145 -6.604 38.167 1.00 79.75 561 GLY A O 1
ATOM 4244 N N . SER A 1 562 ? -19.082 -7.724 38.186 1.00 77.62 562 SER A N 1
ATOM 4245 C CA . SER A 1 562 ? -18.861 -8.323 39.516 1.00 77.62 562 SER A CA 1
ATOM 4246 C C . SER A 1 562 ? -17.578 -9.161 39.598 1.00 77.62 562 SER A C 1
ATOM 4248 O O . SER A 1 562 ? -16.979 -9.301 40.664 1.00 77.62 562 SER A O 1
ATOM 4250 N N . ARG A 1 563 ? -17.119 -9.673 38.452 1.00 64.69 563 ARG A N 1
ATOM 4251 C CA . ARG A 1 563 ? -15.904 -10.486 38.316 1.00 64.69 563 ARG A CA 1
ATOM 4252 C C . ARG A 1 563 ? -14.612 -9.664 38.283 1.00 64.69 563 ARG A C 1
ATOM 4254 O O . ARG A 1 563 ? -13.541 -10.227 38.482 1.00 64.69 563 ARG A O 1
ATOM 4261 N N . SER A 1 564 ? -14.702 -8.350 38.069 1.00 54.09 564 SER A N 1
ATOM 4262 C CA . SER A 1 564 ? -13.550 -7.436 38.000 1.00 54.09 564 SER A CA 1
ATOM 4263 C C . SER A 1 564 ? -12.938 -7.133 39.379 1.00 54.09 564 SER A C 1
ATOM 4265 O O . SER A 1 564 ? -11.817 -6.635 39.468 1.00 54.09 564 SER A O 1
ATOM 4267 N N . LEU A 1 565 ? -13.654 -7.445 40.466 1.00 48.38 565 LEU A N 1
ATOM 4268 C CA . LEU A 1 565 ? -13.204 -7.317 41.854 1.00 48.38 565 LEU A CA 1
ATOM 4269 C C . LEU A 1 565 ? -12.571 -8.631 42.337 1.00 48.38 565 LEU A C 1
ATOM 4271 O O . LEU A 1 565 ? -13.211 -9.448 42.998 1.00 48.38 565 LEU A O 1
ATOM 4275 N N . GLY A 1 566 ? -11.287 -8.843 42.057 1.00 42.44 566 GLY A N 1
ATOM 4276 C CA . GLY A 1 566 ? -10.521 -9.842 42.807 1.00 42.44 566 GLY A CA 1
ATOM 4277 C C . GLY A 1 566 ? -10.521 -9.490 44.303 1.00 42.44 566 GLY A C 1
ATOM 4278 O O . GLY A 1 566 ? -10.052 -8.418 44.666 1.00 42.44 566 GLY A O 1
ATOM 4279 N N . THR A 1 567 ? -11.078 -10.367 45.151 1.00 33.12 567 THR A N 1
ATOM 4280 C CA . THR A 1 567 ? -10.956 -10.431 46.633 1.00 33.12 567 THR A CA 1
ATOM 4281 C C . THR A 1 567 ? -10.642 -9.124 47.384 1.00 33.12 567 THR A C 1
ATOM 4283 O O . THR A 1 567 ? -9.759 -9.084 48.237 1.00 33.12 567 THR A O 1
ATOM 4286 N N . LEU A 1 568 ? -11.396 -8.052 47.149 1.00 36.78 568 LEU A N 1
ATOM 4287 C CA . LEU A 1 568 ? -11.475 -6.933 48.087 1.00 36.78 568 LEU A CA 1
ATOM 4288 C C . LEU A 1 568 ? -12.784 -7.082 48.851 1.00 36.78 568 LEU A C 1
ATOM 4290 O O . LEU A 1 568 ? -13.869 -6.867 48.316 1.00 36.78 568 LEU A O 1
ATOM 4294 N N . SER A 1 569 ? -12.682 -7.542 50.100 1.00 36.91 569 SER A N 1
ATOM 4295 C CA . SER A 1 569 ? -13.843 -7.742 50.964 1.00 36.91 569 SER A CA 1
ATOM 4296 C C . SER A 1 569 ? -14.612 -6.430 51.112 1.00 36.91 569 SER A C 1
ATOM 4298 O O . SER A 1 569 ? -14.013 -5.397 51.421 1.00 36.91 569 SER A O 1
ATOM 4300 N N . THR A 1 570 ? -15.933 -6.500 50.981 1.00 39.28 570 THR A N 1
ATOM 4301 C CA . THR A 1 570 ? -16.921 -5.422 51.159 1.00 39.28 570 THR A CA 1
ATOM 4302 C C . THR A 1 570 ? -16.670 -4.536 52.390 1.00 39.28 570 THR A C 1
ATOM 4304 O O . THR A 1 570 ? -16.991 -3.352 52.372 1.00 39.28 570 THR A O 1
ATOM 4307 N N . GLY A 1 571 ? -16.035 -5.073 53.439 1.00 38.34 571 GLY A N 1
ATOM 4308 C CA . GLY A 1 571 ? -15.663 -4.330 54.647 1.00 38.34 571 GLY A CA 1
ATOM 4309 C C . GLY A 1 571 ? -14.558 -3.279 54.464 1.00 38.34 571 GLY A C 1
ATOM 4310 O O . GLY A 1 571 ? -14.587 -2.264 55.154 1.00 38.34 571 GLY A O 1
ATOM 4311 N N . VAL A 1 572 ? -13.618 -3.468 53.530 1.00 38.88 572 VAL A N 1
ATOM 4312 C CA . VAL A 1 572 ? -12.520 -2.512 53.281 1.00 38.88 572 VAL A CA 1
ATOM 4313 C C . VAL A 1 572 ? -13.030 -1.309 52.488 1.00 38.88 572 VAL A C 1
ATOM 4315 O O . VAL A 1 572 ? -12.752 -0.172 52.860 1.00 38.88 572 VAL A O 1
ATOM 4318 N N . SER A 1 573 ? -13.869 -1.532 51.473 1.00 42.38 573 SER A N 1
ATOM 4319 C CA . SER A 1 573 ? -14.466 -0.456 50.668 1.00 42.38 573 SER A CA 1
ATOM 4320 C C . SER A 1 573 ? -15.343 0.485 51.504 1.00 42.38 573 SER A C 1
ATOM 4322 O O . SER A 1 573 ? -15.327 1.699 51.305 1.00 42.38 573 SER A O 1
ATOM 4324 N N . GLN A 1 574 ? -16.061 -0.053 52.496 1.00 39.06 574 GLN A N 1
ATOM 4325 C CA . GLN A 1 574 ? -16.946 0.732 53.359 1.00 39.06 574 GLN A CA 1
ATOM 4326 C C . GLN A 1 574 ? -16.171 1.553 54.406 1.00 39.06 574 GLN A C 1
ATOM 4328 O O . GLN A 1 574 ? -16.510 2.711 54.644 1.00 39.06 574 GLN A O 1
ATOM 4333 N N . LEU A 1 575 ? -15.074 1.008 54.948 1.00 36.50 575 LEU A N 1
ATOM 4334 C CA . LEU A 1 575 ? -14.139 1.720 55.836 1.00 36.50 575 LEU A CA 1
ATOM 4335 C C . LEU A 1 575 ? -13.376 2.848 55.118 1.00 36.50 575 LEU A C 1
ATOM 4337 O O . LEU A 1 575 ? -13.099 3.889 55.718 1.00 36.50 575 LEU A O 1
ATOM 4341 N N . MET A 1 576 ? -13.073 2.672 53.829 1.00 40.62 576 MET A N 1
ATOM 4342 C CA . MET A 1 576 ? -12.320 3.649 53.033 1.00 40.62 576 MET A CA 1
ATOM 4343 C C . MET A 1 576 ? -13.147 4.850 52.556 1.00 40.62 576 MET A C 1
ATOM 4345 O O . MET A 1 576 ? -12.577 5.905 52.293 1.00 40.62 576 MET A O 1
ATOM 4349 N N . SER A 1 577 ? -14.481 4.748 52.541 1.00 41.56 577 SER A N 1
ATOM 4350 C CA . SER A 1 577 ? -15.376 5.887 52.263 1.00 41.56 577 SER A CA 1
ATOM 4351 C C . SER A 1 577 ? -15.395 6.954 53.373 1.00 41.56 577 SER A C 1
ATOM 4353 O O . SER A 1 577 ? -15.819 8.082 53.137 1.00 41.56 577 SER A O 1
ATOM 4355 N N . MET A 1 578 ? -14.927 6.619 54.584 1.00 40.19 578 MET A N 1
ATOM 4356 C CA . MET A 1 578 ? -15.108 7.461 55.772 1.00 40.19 578 MET A CA 1
ATOM 4357 C C . MET A 1 578 ? -13.882 8.295 56.181 1.00 40.19 578 MET A C 1
ATOM 4359 O O . MET A 1 578 ? -14.027 9.128 57.073 1.00 40.19 578 MET A O 1
ATOM 4363 N N . THR A 1 579 ? -12.684 8.099 55.604 1.00 35.03 579 THR A N 1
ATOM 4364 C CA . THR A 1 579 ? -11.444 8.555 56.280 1.00 35.03 579 THR A CA 1
ATOM 4365 C C . THR A 1 579 ? -10.476 9.501 55.556 1.00 35.03 579 THR A C 1
ATOM 4367 O O . THR A 1 579 ? -9.677 10.102 56.270 1.00 35.03 579 THR A O 1
ATOM 4370 N N . LEU A 1 580 ? -10.504 9.752 54.238 1.00 36.22 580 LEU A N 1
ATOM 4371 C CA . LEU A 1 580 ? -9.437 10.565 53.604 1.00 36.22 580 LEU A CA 1
ATOM 4372 C C . LEU A 1 580 ? -9.912 11.492 52.467 1.00 36.22 580 LEU A C 1
ATOM 4374 O O . LEU A 1 580 ? -10.522 11.059 51.496 1.00 36.22 580 LEU A O 1
ATOM 4378 N N . GLY A 1 581 ? -9.570 12.784 52.573 1.00 44.94 581 GLY A N 1
ATOM 4379 C CA . GLY A 1 581 ? -9.668 13.781 51.496 1.00 44.94 581 GLY A CA 1
ATOM 4380 C C . GLY A 1 581 ? -8.381 13.898 50.661 1.00 44.94 581 GLY A C 1
ATOM 4381 O O . GLY A 1 581 ? -7.343 13.387 51.075 1.00 44.94 581 GLY A O 1
ATOM 4382 N N . ARG A 1 582 ? -8.479 14.593 49.506 1.00 33.38 582 ARG A N 1
ATOM 4383 C CA . ARG A 1 582 ? -7.488 14.980 48.451 1.00 33.38 582 ARG A CA 1
ATOM 4384 C C . ARG A 1 582 ? -6.418 13.962 47.991 1.00 33.38 582 ARG A C 1
ATOM 4386 O O . ARG A 1 582 ? -6.184 13.889 46.797 1.00 33.38 582 ARG A O 1
ATOM 4393 N N . SER A 1 583 ? -5.873 13.123 48.865 1.00 40.84 583 SER A N 1
ATOM 4394 C CA . SER A 1 583 ? -5.057 11.923 48.572 1.00 40.84 583 SER A CA 1
ATOM 4395 C C . SER A 1 583 ? -5.859 10.728 48.016 1.00 40.84 583 SER A C 1
ATOM 4397 O O . SER A 1 583 ? -5.306 9.678 47.708 1.00 40.84 583 SER A O 1
ATOM 4399 N N . TYR A 1 584 ? -7.178 10.892 47.883 1.00 44.38 584 TYR A N 1
ATOM 4400 C CA . TYR A 1 584 ? -8.125 9.875 47.422 1.00 44.38 584 TYR A CA 1
ATOM 4401 C C . TYR A 1 584 ? -7.990 9.552 45.924 1.00 44.38 584 TYR A C 1
ATOM 4403 O O . TYR A 1 584 ? -8.058 8.389 45.552 1.00 44.38 584 TYR A O 1
ATOM 4411 N N . GLN A 1 585 ? -7.766 10.551 45.061 1.00 39.41 585 GLN A N 1
ATOM 4412 C CA . GLN A 1 585 ? -7.654 10.323 43.610 1.00 39.41 585 GLN A CA 1
ATOM 4413 C C . GLN A 1 585 ? -6.362 9.580 43.238 1.00 39.41 585 GLN A C 1
ATOM 4415 O O . GLN A 1 585 ? -6.433 8.569 42.553 1.00 39.41 585 GLN A O 1
ATOM 4420 N N . GLU A 1 586 ? -5.216 9.997 43.784 1.00 39.00 586 GLU A N 1
ATOM 4421 C CA . GLU A 1 586 ? -3.903 9.399 43.481 1.00 39.00 586 GLU A CA 1
ATOM 4422 C C . GLU A 1 586 ? -3.775 7.937 43.953 1.00 39.00 586 GLU A C 1
ATOM 4424 O O . GLU A 1 586 ? -3.084 7.134 43.330 1.00 39.00 586 GLU A O 1
ATOM 4429 N N . MET A 1 587 ? -4.463 7.556 45.037 1.00 37.50 587 MET A N 1
ATOM 4430 C CA . MET A 1 587 ? -4.486 6.168 45.521 1.00 37.50 587 MET A CA 1
ATOM 4431 C C . MET A 1 587 ? -5.484 5.292 44.740 1.00 37.50 587 MET A C 1
ATOM 4433 O O . MET A 1 587 ? -5.245 4.099 44.544 1.00 37.50 587 MET A O 1
ATOM 4437 N N . LEU A 1 588 ? -6.591 5.867 44.257 1.00 38.75 588 LEU A N 1
ATOM 4438 C CA . LEU A 1 588 ? -7.525 5.173 43.364 1.00 38.75 588 LEU A CA 1
ATOM 4439 C C . LEU A 1 588 ? -6.926 4.919 41.974 1.00 38.75 588 LEU A C 1
ATOM 4441 O O . LEU A 1 588 ? -7.251 3.901 41.362 1.00 38.75 588 LEU A O 1
ATOM 4445 N N . ASP A 1 589 ? -6.005 5.774 41.521 1.00 38.56 589 ASP A N 1
ATOM 4446 C CA . ASP A 1 589 ? -5.219 5.592 40.290 1.00 38.56 589 ASP A CA 1
ATOM 4447 C C . ASP A 1 589 ? -4.377 4.305 40.296 1.00 38.56 589 ASP A C 1
ATOM 4449 O O . ASP A 1 589 ? -4.003 3.801 39.239 1.00 38.56 589 ASP A O 1
ATOM 4453 N N . THR A 1 590 ? -4.117 3.720 41.471 1.00 35.06 590 THR A N 1
ATOM 4454 C CA . THR A 1 590 ? -3.358 2.466 41.607 1.00 35.06 590 THR A CA 1
ATOM 4455 C C . THR A 1 590 ? -4.240 1.208 41.599 1.00 35.06 590 THR A C 1
ATOM 4457 O O . THR A 1 590 ? -3.727 0.095 41.480 1.00 35.06 590 THR A O 1
ATOM 4460 N N . ILE A 1 591 ? -5.568 1.346 41.710 1.00 44.91 591 ILE A N 1
ATOM 4461 C CA . ILE A 1 591 ? -6.508 0.216 41.742 1.00 44.91 591 ILE A CA 1
ATOM 4462 C C . ILE A 1 591 ? -7.140 0.059 40.354 1.00 44.91 591 ILE A C 1
ATOM 4464 O O . ILE A 1 591 ? -8.095 0.752 40.008 1.00 44.91 591 ILE A O 1
ATOM 4468 N N . GLY A 1 592 ? -6.651 -0.906 39.565 1.00 39.91 592 GLY A N 1
ATOM 4469 C CA . GLY A 1 592 ? -7.101 -1.147 38.181 1.00 39.91 592 GLY A CA 1
ATOM 4470 C C . GLY A 1 592 ? -8.617 -1.354 37.992 1.00 39.91 592 GLY A C 1
ATOM 4471 O O . GLY A 1 592 ? -9.130 -1.139 36.898 1.00 39.91 592 GLY A O 1
ATOM 4472 N N . ALA A 1 593 ? -9.362 -1.697 39.051 1.00 40.12 593 ALA A N 1
ATOM 4473 C CA . ALA A 1 593 ? -10.822 -1.829 39.014 1.00 40.12 593 ALA A CA 1
ATOM 4474 C C . ALA A 1 593 ? -11.580 -0.482 38.912 1.00 40.12 593 ALA A C 1
ATOM 4476 O O . ALA A 1 593 ? -12.708 -0.466 38.423 1.00 40.12 593 ALA A O 1
ATOM 4477 N N . TYR A 1 594 ? -10.989 0.650 39.329 1.00 48.06 594 TYR A N 1
ATOM 4478 C CA . TYR A 1 594 ? -11.666 1.963 39.329 1.00 48.06 594 TYR A CA 1
ATOM 4479 C C . TYR A 1 594 ? -11.717 2.639 37.944 1.00 48.06 594 TYR A C 1
ATOM 4481 O O . TYR A 1 594 ? -12.591 3.475 37.696 1.00 48.06 594 TYR A O 1
ATOM 4489 N N . TYR A 1 595 ? -10.823 2.234 37.034 1.00 56.03 595 TYR A N 1
ATOM 4490 C CA . TYR A 1 595 ? -10.691 2.742 35.659 1.00 56.03 595 TYR A CA 1
ATOM 4491 C C . TYR A 1 595 ? -11.087 1.711 34.590 1.00 56.03 595 TYR A C 1
ATOM 4493 O O . TYR A 1 595 ? -10.701 1.828 33.429 1.00 56.03 595 TYR A O 1
ATOM 4501 N N . SER A 1 596 ? -11.873 0.696 34.959 1.00 69.00 596 SER A N 1
ATOM 4502 C CA . SER A 1 596 ? -12.452 -0.218 33.976 1.00 69.00 596 SER A CA 1
ATOM 4503 C C . SER A 1 596 ? -13.704 0.405 33.360 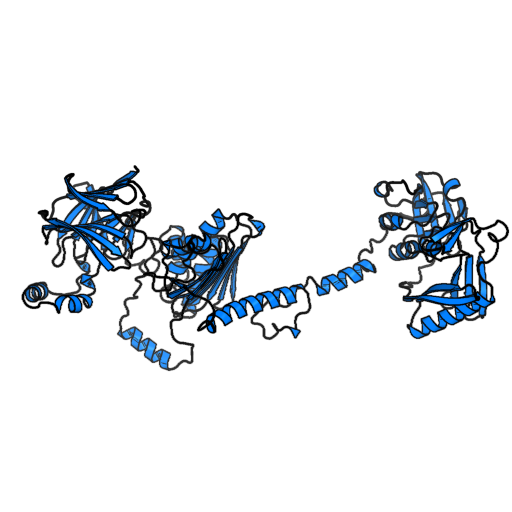1.00 69.00 596 SER A C 1
ATOM 4505 O O . SER A 1 596 ? -14.683 0.668 34.067 1.00 69.00 596 SER A O 1
ATOM 4507 N N . PHE A 1 597 ? -13.676 0.619 32.043 1.00 83.25 597 PHE A N 1
ATOM 4508 C CA . PHE A 1 597 ? -14.806 1.111 31.252 1.00 83.25 597 PHE A CA 1
ATOM 4509 C C . PHE A 1 597 ? -15.184 0.079 30.181 1.00 83.25 597 PHE A C 1
ATOM 4511 O O . PHE A 1 597 ? -14.780 0.229 29.026 1.00 83.25 597 PHE A O 1
ATOM 4518 N N . PRO A 1 598 ? -15.900 -1.003 30.544 1.00 85.50 598 PRO A N 1
ATOM 4519 C CA . PRO A 1 598 ? -16.365 -1.971 29.564 1.00 85.50 598 PRO A CA 1
ATOM 4520 C C . PRO A 1 598 ? -17.212 -1.313 28.475 1.00 85.50 598 PRO A C 1
ATOM 4522 O O . PRO A 1 598 ? -18.163 -0.580 28.764 1.00 85.50 598 PRO A O 1
ATOM 4525 N N . LEU A 1 599 ? -16.882 -1.629 27.227 1.00 88.25 599 LEU A N 1
ATOM 4526 C CA . LEU A 1 599 ? -17.516 -1.111 26.022 1.00 88.25 599 LEU A CA 1
ATOM 4527 C C . LEU A 1 599 ? -17.986 -2.268 25.138 1.00 88.25 599 LEU A C 1
ATOM 4529 O O . LEU A 1 599 ? -17.232 -3.206 24.881 1.00 88.25 599 LEU A O 1
ATOM 4533 N N . ALA A 1 600 ? -19.203 -2.163 24.612 1.00 90.56 600 ALA A N 1
ATOM 4534 C CA . ALA A 1 600 ? -19.671 -2.984 23.499 1.00 90.56 600 ALA A CA 1
ATOM 4535 C C . ALA A 1 600 ? -20.099 -2.061 22.354 1.00 90.56 600 ALA A C 1
ATOM 4537 O O . ALA A 1 600 ? -21.105 -1.368 22.453 1.00 90.56 600 ALA A O 1
ATOM 4538 N N . ILE A 1 601 ? -19.320 -2.017 21.279 1.00 91.31 601 ILE A N 1
ATOM 4539 C CA . ILE A 1 601 ? -19.475 -1.089 20.153 1.00 91.31 601 ILE A CA 1
ATOM 4540 C C . ILE A 1 601 ? -20.227 -1.791 19.028 1.00 91.31 601 ILE A C 1
ATOM 4542 O O . ILE A 1 601 ? -19.814 -2.869 18.606 1.00 91.31 601 ILE A O 1
ATOM 4546 N N . ASP A 1 602 ? -21.313 -1.200 18.539 1.00 90.62 602 ASP A N 1
ATOM 4547 C CA . ASP A 1 602 ? -22.101 -1.782 17.455 1.00 90.62 602 ASP A CA 1
ATOM 4548 C C . ASP A 1 602 ? -21.280 -1.823 16.155 1.00 90.62 602 ASP A C 1
ATOM 4550 O O . ASP A 1 602 ? -20.720 -0.811 15.713 1.00 90.62 602 ASP A O 1
ATOM 4554 N N . LYS A 1 603 ? -21.193 -3.008 15.537 1.00 88.06 603 LYS A N 1
ATOM 4555 C CA . LYS A 1 603 ? -20.365 -3.238 14.343 1.00 88.06 603 LYS A CA 1
ATOM 4556 C C . LYS A 1 603 ? -20.829 -2.424 13.131 1.00 88.06 603 LYS A C 1
ATOM 4558 O O . LYS A 1 603 ? -20.006 -2.144 12.263 1.00 88.06 603 LYS A O 1
ATOM 4563 N N . ASN A 1 604 ? -22.102 -2.032 13.084 1.00 84.00 604 ASN A N 1
ATOM 4564 C CA . ASN A 1 604 ? -22.720 -1.303 11.974 1.00 84.00 604 ASN A CA 1
ATOM 4565 C C . ASN A 1 604 ? -23.127 0.132 12.363 1.00 84.00 604 ASN A C 1
ATOM 4567 O O . ASN A 1 604 ? -23.768 0.829 11.580 1.00 84.00 604 ASN A O 1
ATOM 4571 N N . GLY A 1 605 ? -22.758 0.584 13.562 1.00 78.56 605 GLY A N 1
ATOM 4572 C CA . GLY A 1 605 ? -23.322 1.768 14.200 1.00 78.56 605 GLY A CA 1
ATOM 4573 C C . GLY A 1 605 ? -22.590 3.078 13.925 1.00 78.56 605 GLY A C 1
ATOM 4574 O O . GLY A 1 605 ? -22.606 3.951 14.788 1.00 78.56 605 GLY A O 1
ATOM 4575 N N . ALA A 1 606 ? -21.900 3.215 12.789 1.00 82.56 606 ALA A N 1
ATOM 4576 C CA . ALA A 1 606 ? -21.247 4.470 12.410 1.00 82.56 606 ALA A CA 1
ATOM 4577 C C . ALA A 1 606 ? -22.292 5.483 11.917 1.00 82.56 606 ALA A C 1
ATOM 4579 O O . ALA A 1 606 ? -22.933 5.266 10.889 1.00 82.56 606 ALA A O 1
ATOM 4580 N N . VAL A 1 607 ? -22.466 6.586 12.646 1.00 86.12 607 VAL A N 1
ATOM 4581 C CA . VAL A 1 607 ? -23.551 7.554 12.425 1.00 86.12 607 VAL A CA 1
ATOM 4582 C C . VAL A 1 607 ? -23.044 8.992 12.407 1.00 86.12 607 VAL A C 1
ATOM 4584 O O . VAL A 1 607 ? -22.028 9.317 13.018 1.00 86.12 607 VAL A O 1
ATOM 4587 N N . GLY A 1 608 ? -23.750 9.860 11.680 1.00 86.50 608 GLY A N 1
ATOM 4588 C CA . GLY A 1 608 ? -23.634 11.319 11.767 1.00 86.50 608 GLY A CA 1
ATOM 4589 C C . GLY A 1 608 ? -24.855 11.893 12.483 1.00 86.50 608 GLY A C 1
ATOM 4590 O O . GLY A 1 608 ? -24.984 11.744 13.695 1.00 86.50 608 GLY A O 1
ATOM 4591 N N . ASP A 1 609 ? -25.761 12.502 11.717 1.00 91.25 609 ASP A N 1
ATOM 4592 C CA . ASP A 1 609 ? -27.053 12.982 12.216 1.00 91.25 609 ASP A CA 1
ATOM 4593 C C . ASP A 1 609 ? -28.002 11.795 12.425 1.00 91.25 609 ASP A C 1
ATOM 4595 O O . ASP A 1 609 ? -28.385 11.104 11.477 1.00 91.25 609 ASP A O 1
ATOM 4599 N N . ALA A 1 610 ? -28.351 11.528 13.681 1.00 94.12 610 ALA A N 1
ATOM 4600 C CA . ALA A 1 610 ? -29.178 10.389 14.057 1.00 94.12 610 ALA A CA 1
ATOM 4601 C C . ALA A 1 610 ? -29.851 10.604 15.416 1.00 94.12 610 ALA A C 1
ATOM 4603 O O . ALA A 1 610 ? -29.330 11.303 16.287 1.00 94.12 610 ALA A O 1
ATOM 4604 N N . THR A 1 611 ? -30.985 9.939 15.624 1.00 95.56 611 THR A N 1
ATOM 4605 C CA . THR A 1 611 ? -31.573 9.738 16.950 1.00 95.56 611 THR A CA 1
ATOM 4606 C C . THR A 1 611 ? -31.233 8.338 17.436 1.00 95.56 611 THR A C 1
ATOM 4608 O O . THR A 1 611 ? -31.554 7.338 16.796 1.00 95.56 611 THR A O 1
ATOM 4611 N N . LEU A 1 612 ? -30.548 8.278 18.571 1.00 96.44 612 LEU A N 1
ATOM 4612 C CA . LEU A 1 612 ? -30.079 7.051 19.199 1.00 96.44 612 LEU A CA 1
ATOM 4613 C C . LEU A 1 612 ? -30.941 6.757 20.417 1.00 96.44 612 LEU A C 1
ATOM 4615 O O . LEU A 1 612 ? -31.151 7.658 21.226 1.00 96.44 612 LEU A O 1
ATOM 4619 N N . SER A 1 613 ? -31.389 5.515 20.586 1.00 96.56 613 SER A N 1
ATOM 4620 C CA . SER A 1 613 ? -32.132 5.088 21.777 1.00 96.56 613 SER A CA 1
ATOM 4621 C C . SER A 1 613 ? -31.581 3.781 22.329 1.00 96.56 613 SER A C 1
ATOM 4623 O O . SER A 1 613 ? -31.188 2.898 21.571 1.00 96.56 613 SER A O 1
ATOM 4625 N N . LEU A 1 614 ? -31.537 3.657 23.654 1.00 97.25 614 LEU A N 1
ATOM 4626 C CA . LEU A 1 614 ? -31.075 2.462 24.352 1.00 97.25 614 LEU A CA 1
ATOM 4627 C C . LEU A 1 614 ? -31.808 2.306 25.681 1.00 97.25 614 LEU A C 1
ATOM 4629 O O . LEU A 1 614 ? -31.861 3.239 26.483 1.00 97.25 614 LEU A O 1
ATOM 4633 N N . LYS A 1 615 ? -32.308 1.104 25.971 1.00 96.81 615 LYS A N 1
ATOM 4634 C CA . LYS A 1 615 ? -32.829 0.782 27.303 1.00 96.81 615 LYS A CA 1
ATOM 4635 C C . LYS A 1 615 ? -31.723 0.224 28.184 1.00 96.81 615 LYS A C 1
ATOM 4637 O O . LYS A 1 615 ? -31.007 -0.690 27.784 1.00 96.81 615 LYS A O 1
ATOM 4642 N N . VAL A 1 616 ? -31.627 0.754 29.397 1.00 97.00 616 VAL A N 1
ATOM 4643 C CA . VAL A 1 616 ? -30.611 0.430 30.399 1.00 97.00 616 VAL A CA 1
ATOM 4644 C C . VAL A 1 616 ? -31.286 0.109 31.728 1.00 97.00 616 VAL A C 1
ATOM 4646 O O . VAL A 1 616 ? -32.176 0.836 32.169 1.00 97.00 616 VAL A O 1
ATOM 4649 N N . LYS A 1 617 ? -30.859 -0.968 32.384 1.00 96.12 617 LYS A N 1
ATOM 4650 C CA . LYS A 1 617 ? -31.350 -1.392 33.700 1.00 96.12 617 LYS A CA 1
ATOM 4651 C C . LYS A 1 617 ? -30.167 -1.705 34.618 1.00 96.12 617 LYS A C 1
ATOM 4653 O O . LYS A 1 617 ? -29.592 -2.792 34.519 1.00 96.12 617 LYS A O 1
ATOM 4658 N N . PRO A 1 618 ? -29.778 -0.765 35.500 1.00 95.38 618 PRO A N 1
ATOM 4659 C CA . PRO A 1 618 ? -28.742 -0.999 36.505 1.00 95.38 618 PRO A CA 1
ATOM 4660 C C . PRO A 1 618 ? -29.199 -2.066 37.508 1.00 95.38 618 PRO A C 1
ATOM 4662 O O . PRO A 1 618 ? -30.256 -1.924 38.127 1.00 95.38 618 PRO A O 1
ATOM 4665 N N . MET A 1 619 ? -28.427 -3.143 37.672 1.00 93.69 619 MET A N 1
ATOM 4666 C CA . MET A 1 619 ? -28.830 -4.321 38.452 1.00 93.69 619 MET A CA 1
ATOM 4667 C C . MET A 1 619 ? -28.086 -4.490 39.766 1.00 93.69 619 MET A C 1
ATOM 4669 O O . MET A 1 619 ? -28.709 -4.961 40.714 1.00 93.69 619 MET A O 1
ATOM 4673 N N . SER A 1 620 ? -26.792 -4.174 39.851 1.00 92.00 620 SER A N 1
ATOM 4674 C CA . SER A 1 620 ? -25.998 -4.210 41.092 1.00 92.00 620 SER A CA 1
ATOM 4675 C C . SER A 1 620 ? -24.621 -3.572 40.907 1.00 92.00 620 SER A C 1
ATOM 4677 O O . SER A 1 620 ? -24.234 -3.269 39.786 1.00 92.00 620 SER A O 1
ATOM 4679 N N . GLY A 1 621 ? -23.890 -3.408 42.009 1.00 85.75 621 GLY A N 1
ATOM 4680 C CA . GLY A 1 621 ? -22.517 -2.900 42.056 1.00 85.75 621 GLY A CA 1
ATOM 4681 C C . GLY A 1 621 ? -22.274 -2.162 43.374 1.00 85.75 621 GLY A C 1
ATOM 4682 O O . GLY A 1 621 ? -23.197 -1.570 43.939 1.00 85.75 621 GLY A O 1
ATOM 4683 N N . CYS A 1 622 ? -21.073 -2.278 43.922 1.00 79.25 622 CYS A N 1
ATOM 4684 C CA . CYS A 1 622 ? -20.659 -1.665 45.180 1.00 79.25 622 CYS A CA 1
ATOM 4685 C C . CYS A 1 622 ? -19.888 -0.364 44.951 1.00 79.25 622 CYS A C 1
ATOM 4687 O O . CYS A 1 622 ? -20.042 0.564 45.742 1.00 79.25 622 CYS A O 1
ATOM 4689 N N . ILE A 1 623 ? -19.062 -0.303 43.903 1.00 76.50 623 ILE A N 1
ATOM 4690 C CA . ILE A 1 623 ? -18.300 0.896 43.535 1.00 76.50 623 ILE A CA 1
ATOM 4691 C C . ILE A 1 623 ? -19.134 1.770 42.602 1.00 76.50 623 ILE A C 1
ATOM 4693 O O . ILE A 1 623 ? -19.152 2.991 42.751 1.00 76.50 623 ILE A O 1
ATOM 4697 N N . ASP A 1 624 ? -19.816 1.153 41.640 1.00 84.62 624 ASP A N 1
ATOM 4698 C CA . ASP A 1 624 ? -20.629 1.866 40.663 1.00 84.62 624 ASP A CA 1
ATOM 4699 C C . ASP A 1 624 ? -21.874 1.060 40.266 1.00 84.62 624 ASP A C 1
ATOM 4701 O O . ASP A 1 624 ? -21.850 -0.168 40.265 1.00 84.62 624 ASP A O 1
ATOM 4705 N N . GLN A 1 625 ? -22.962 1.738 39.898 1.00 91.75 625 GLN A N 1
ATOM 4706 C CA . GLN A 1 625 ? -24.177 1.120 39.346 1.00 91.75 625 GLN A CA 1
ATOM 4707 C C . GLN A 1 625 ? -24.618 1.874 38.095 1.00 91.75 625 GLN A C 1
ATOM 4709 O O . GLN A 1 625 ? -25.701 2.464 38.036 1.00 91.75 625 GLN A O 1
ATOM 4714 N N . ALA A 1 626 ? -23.738 1.868 37.100 1.00 93.12 626 ALA A N 1
ATOM 4715 C CA . ALA A 1 626 ? -23.866 2.666 35.902 1.00 93.12 626 ALA A CA 1
ATOM 4716 C C . ALA A 1 626 ? -24.181 1.849 34.648 1.00 93.12 626 ALA A C 1
ATOM 4718 O O . ALA A 1 626 ? -23.746 0.710 34.445 1.00 93.12 626 ALA A O 1
ATOM 4719 N N . GLY A 1 627 ? -24.887 2.511 33.743 1.00 95.75 627 GLY A N 1
ATOM 4720 C CA . GLY A 1 627 ? -25.039 2.091 32.362 1.00 95.75 627 GLY A CA 1
ATOM 4721 C C . GLY A 1 627 ? -25.190 3.303 31.464 1.00 95.75 627 GLY A C 1
ATOM 4722 O O . GLY A 1 627 ? -25.726 4.334 31.884 1.00 95.75 627 GLY A O 1
ATOM 4723 N N . GLY A 1 628 ? -24.691 3.196 30.241 1.00 96.69 628 GLY A N 1
ATOM 4724 C CA . GLY A 1 628 ? -24.689 4.316 29.319 1.00 96.69 628 GLY A CA 1
ATOM 4725 C C . GLY A 1 628 ? -24.810 3.928 27.858 1.00 96.69 628 GLY A C 1
ATOM 4726 O O . GLY A 1 628 ? -24.525 2.796 27.464 1.00 96.69 628 GLY A O 1
ATOM 4727 N N . LEU A 1 629 ? -25.232 4.924 27.085 1.00 97.06 629 LEU A N 1
ATOM 4728 C CA . LEU A 1 629 ? -25.274 4.930 25.631 1.00 97.06 629 LEU A CA 1
ATOM 4729 C C . LEU A 1 629 ? -24.054 5.690 25.113 1.00 97.06 629 LEU A C 1
ATOM 4731 O O . LEU A 1 629 ? -23.868 6.866 25.439 1.00 97.06 629 LEU A O 1
ATOM 4735 N N . VAL A 1 630 ? -23.233 5.008 24.322 1.00 96.19 630 VAL A N 1
ATOM 4736 C CA . VAL A 1 630 ? -22.053 5.567 23.657 1.00 96.19 630 VAL A CA 1
ATOM 4737 C C . VAL A 1 630 ? -22.438 6.099 22.292 1.00 96.19 630 VAL A C 1
ATOM 4739 O O . VAL A 1 630 ? -23.201 5.456 21.573 1.00 96.19 630 VAL A O 1
ATOM 4742 N N . PHE A 1 631 ? -21.871 7.243 21.924 1.00 95.38 631 PHE A N 1
ATOM 4743 C CA . PHE A 1 631 ? -22.043 7.847 20.610 1.00 95.38 631 PHE A CA 1
ATOM 4744 C C . PHE A 1 631 ? -20.819 8.675 20.213 1.00 95.38 631 PHE A C 1
ATOM 4746 O O . PHE A 1 631 ? -19.983 9.019 21.055 1.00 95.38 631 PHE A O 1
ATOM 4753 N N . GLY A 1 632 ? -20.695 8.972 18.917 1.00 92.25 632 GLY A N 1
ATOM 4754 C CA . GLY A 1 632 ? -19.548 9.701 18.375 1.00 92.25 632 GLY A CA 1
ATOM 4755 C C . GLY A 1 632 ? -18.206 9.049 18.707 1.00 92.25 632 GLY A C 1
ATOM 4756 O O . GLY A 1 632 ? -17.224 9.759 18.919 1.00 92.25 632 GLY A O 1
ATOM 4757 N N . LEU A 1 633 ? -18.171 7.714 18.823 1.00 90.88 633 LEU A N 1
ATOM 4758 C CA . LEU A 1 633 ? -16.953 6.966 19.114 1.00 90.88 633 LEU A CA 1
ATOM 4759 C C . LEU A 1 633 ? -16.075 6.938 17.869 1.00 90.88 633 LEU A C 1
ATOM 4761 O O . LEU A 1 633 ? -16.419 6.309 16.867 1.00 90.88 633 LEU A O 1
ATOM 4765 N N . ARG A 1 634 ? -14.941 7.630 17.940 1.00 84.56 634 ARG A N 1
ATOM 4766 C CA . ARG A 1 634 ? -13.924 7.627 16.881 1.00 84.56 634 ARG A CA 1
ATOM 4767 C C . ARG A 1 634 ? -12.931 6.495 17.087 1.00 84.56 634 ARG A C 1
ATOM 4769 O O . ARG A 1 634 ? -12.541 5.830 16.137 1.00 84.56 634 ARG A O 1
ATOM 4776 N N . ASP A 1 635 ? -12.580 6.272 18.348 1.00 81.50 635 ASP A N 1
ATOM 4777 C CA . ASP A 1 635 ? -11.708 5.210 18.822 1.00 81.50 635 ASP A CA 1
ATOM 4778 C C . ASP A 1 635 ? -11.999 4.928 20.308 1.00 81.50 635 ASP A C 1
ATOM 4780 O O . ASP A 1 635 ? -12.815 5.602 20.943 1.00 81.50 635 ASP A O 1
ATOM 4784 N N . THR A 1 636 ? -11.341 3.922 20.884 1.00 78.12 636 THR A N 1
ATOM 4785 C CA . THR A 1 636 ? -11.567 3.514 22.281 1.00 78.12 636 THR A CA 1
ATOM 4786 C C . THR A 1 636 ? -11.135 4.554 23.321 1.00 78.12 636 THR A C 1
ATOM 4788 O O . THR A 1 636 ? -11.494 4.411 24.486 1.00 78.12 636 THR A O 1
ATOM 4791 N N . GLY A 1 637 ? -10.376 5.583 22.933 1.00 77.31 637 GLY A N 1
ATOM 4792 C CA . GLY A 1 637 ? -9.977 6.696 23.794 1.00 77.31 637 GLY A CA 1
ATOM 4793 C C . GLY A 1 637 ? -10.787 7.979 23.598 1.00 77.31 637 GLY A C 1
ATOM 4794 O O . GLY A 1 637 ? -10.738 8.844 24.475 1.00 77.31 637 GLY A O 1
ATOM 4795 N N . ASN A 1 638 ? -11.534 8.097 22.497 1.00 85.31 638 ASN A N 1
ATOM 4796 C CA . ASN A 1 638 ? -12.229 9.308 22.069 1.00 85.31 638 ASN A CA 1
ATOM 4797 C C . ASN A 1 638 ? -13.695 9.020 21.712 1.00 85.31 638 ASN A C 1
ATOM 4799 O O . ASN A 1 638 ? -14.018 8.599 20.596 1.00 85.31 638 ASN A O 1
ATOM 4803 N N . TYR A 1 639 ? -14.596 9.259 22.667 1.00 91.88 639 TYR A N 1
ATOM 4804 C CA . TYR A 1 639 ? -16.032 9.004 22.515 1.00 91.88 639 TYR A CA 1
ATOM 4805 C C . TYR A 1 639 ? -16.876 9.801 23.510 1.00 91.88 639 TYR A C 1
ATOM 4807 O O . TYR A 1 639 ? -16.369 10.375 24.475 1.00 91.88 639 TYR A O 1
ATOM 4815 N N . TRP A 1 640 ? -18.190 9.803 23.303 1.00 94.88 640 TRP A N 1
ATOM 4816 C CA . TRP A 1 640 ? -19.155 10.411 24.211 1.00 94.88 640 TRP A CA 1
ATOM 4817 C C . TRP A 1 640 ? -20.021 9.343 24.855 1.00 94.88 640 TRP A C 1
ATOM 4819 O O . TRP A 1 640 ? -20.321 8.322 24.237 1.00 94.88 640 TRP A O 1
ATOM 4829 N N . VAL A 1 641 ? -20.432 9.570 26.100 1.00 96.44 641 VAL A N 1
ATOM 4830 C CA . VAL A 1 641 ? -21.361 8.672 26.787 1.00 96.44 641 VAL A CA 1
ATOM 4831 C C . VAL A 1 641 ? -22.400 9.455 27.577 1.00 96.44 641 VAL A C 1
ATOM 4833 O O . VAL A 1 641 ? -22.064 10.283 28.426 1.00 96.44 641 VAL A O 1
ATOM 4836 N N . LEU A 1 642 ? -23.674 9.162 27.311 1.00 97.56 642 LEU A N 1
ATOM 4837 C CA . LEU A 1 642 ? -24.780 9.524 28.192 1.00 97.56 642 LEU A CA 1
ATOM 4838 C C . LEU A 1 642 ? -24.952 8.398 29.210 1.00 97.56 642 LEU A C 1
ATOM 4840 O O . LEU A 1 642 ? -25.321 7.283 28.846 1.00 97.56 642 LEU A O 1
ATOM 4844 N N . ARG A 1 643 ? -24.672 8.680 30.483 1.00 96.19 643 ARG A N 1
ATOM 4845 C CA . ARG A 1 643 ? -24.620 7.680 31.553 1.00 96.19 643 ARG A CA 1
ATOM 4846 C C . ARG A 1 643 ? -25.628 7.979 32.652 1.00 96.19 643 ARG A C 1
ATOM 4848 O O . ARG A 1 643 ? -25.598 9.067 33.224 1.00 96.19 643 ARG A O 1
ATOM 4855 N N . ILE A 1 644 ? -26.393 6.976 33.066 1.00 97.25 644 ILE A N 1
ATOM 4856 C CA . ILE A 1 644 ? -27.158 6.991 34.324 1.00 97.25 644 ILE A CA 1
ATOM 4857 C C . ILE A 1 644 ? -26.434 6.201 35.415 1.00 97.25 644 ILE A C 1
ATOM 4859 O O . ILE A 1 644 ? -25.707 5.257 35.106 1.00 97.25 644 ILE A O 1
ATOM 4863 N N . ASN A 1 645 ? -26.629 6.583 36.678 1.00 95.81 645 ASN A N 1
ATOM 4864 C CA . ASN A 1 645 ? -26.080 5.873 37.832 1.00 95.81 645 ASN A CA 1
ATOM 4865 C C . ASN A 1 645 ? -27.098 5.791 38.976 1.00 95.81 645 ASN A C 1
ATOM 4867 O O . ASN A 1 645 ? -27.617 6.817 39.409 1.00 95.81 645 ASN A O 1
ATOM 4871 N N . ALA A 1 646 ? -27.350 4.574 39.463 1.00 93.19 646 ALA A N 1
ATOM 4872 C CA . ALA A 1 646 ? -28.281 4.298 40.560 1.00 93.19 646 ALA A CA 1
ATOM 4873 C C . ALA A 1 646 ? -27.711 4.558 41.964 1.00 93.19 646 ALA A C 1
ATOM 4875 O O . ALA A 1 646 ? -28.480 4.718 42.904 1.00 93.19 646 ALA A O 1
ATOM 4876 N N . LEU A 1 647 ? -26.385 4.591 42.137 1.00 88.94 647 LEU A N 1
ATOM 4877 C CA . LEU A 1 647 ? -25.769 4.923 43.431 1.00 88.94 647 LEU A CA 1
ATOM 4878 C C . LEU A 1 647 ? -25.660 6.430 43.659 1.00 88.94 647 LEU A C 1
ATOM 4880 O O . LEU A 1 647 ? -25.711 6.888 44.796 1.00 88.94 647 LEU A O 1
ATOM 4884 N N . GLU A 1 648 ? -25.467 7.188 42.583 1.00 89.75 648 GLU A N 1
ATOM 4885 C CA . GLU A 1 648 ? -25.249 8.636 42.634 1.00 89.75 648 GLU A CA 1
ATOM 4886 C C . GLU A 1 648 ? -26.513 9.457 42.316 1.00 89.75 648 GLU A C 1
ATOM 4888 O O . GLU A 1 648 ? -26.454 10.684 42.389 1.00 89.75 648 GLU A O 1
ATOM 4893 N N . ASP A 1 649 ? -27.623 8.806 41.942 1.00 95.00 649 ASP A N 1
ATOM 4894 C CA . ASP A 1 649 ? -28.894 9.438 41.545 1.00 95.00 649 ASP A CA 1
ATOM 4895 C C . ASP A 1 649 ? -28.715 10.577 40.530 1.00 95.00 649 ASP A C 1
ATOM 4897 O O . ASP A 1 649 ? -29.193 11.705 40.692 1.00 95.00 649 ASP A O 1
ATOM 4901 N N . ASN A 1 650 ? -27.983 10.292 39.454 1.00 95.94 650 ASN A N 1
ATOM 4902 C CA . ASN A 1 650 ? -27.662 11.292 38.448 1.00 95.94 650 ASN A CA 1
ATOM 4903 C C . ASN A 1 650 ? -27.558 10.712 37.029 1.00 95.94 650 ASN A C 1
ATOM 4905 O O . ASN A 1 650 ? -27.253 9.538 36.784 1.00 95.94 650 ASN A O 1
ATOM 4909 N N . ALA A 1 651 ? -27.755 11.599 36.061 1.00 96.81 651 ALA A N 1
ATOM 4910 C CA . ALA A 1 651 ? -27.442 11.395 34.658 1.00 96.81 651 ALA A CA 1
ATOM 4911 C C . ALA A 1 651 ? -26.341 12.377 34.248 1.00 96.81 651 ALA A C 1
ATOM 4913 O O . ALA A 1 651 ? -26.413 13.567 34.552 1.00 96.81 651 ALA A O 1
ATOM 4914 N N . VAL A 1 652 ? -25.307 11.881 33.576 1.00 96.31 652 VAL A N 1
ATOM 4915 C CA . VAL A 1 652 ? -24.121 12.667 33.228 1.00 96.31 652 VAL A CA 1
ATOM 4916 C C . VAL A 1 652 ? -23.738 12.399 31.781 1.00 96.31 652 VAL A C 1
ATOM 4918 O O . VAL A 1 652 ? -23.755 11.254 31.328 1.00 96.31 652 VAL A O 1
ATOM 4921 N N . LEU A 1 653 ? -23.379 13.462 31.068 1.00 97.06 653 LEU A N 1
ATOM 4922 C CA . LEU A 1 653 ? -22.718 13.391 29.775 1.00 97.06 653 LEU A CA 1
ATOM 4923 C C . LEU A 1 653 ? -21.216 13.544 29.971 1.00 97.06 653 LEU A C 1
ATOM 4925 O O . LEU A 1 653 ? -20.737 14.604 30.388 1.00 97.06 653 LEU A O 1
ATOM 4929 N N . PHE A 1 654 ? -20.482 12.491 29.633 1.00 95.12 654 PHE A N 1
ATOM 4930 C CA . PHE A 1 654 ? -19.027 12.512 29.602 1.00 95.12 654 PHE A CA 1
ATOM 4931 C C . PHE A 1 654 ? -18.516 12.585 28.163 1.00 95.12 654 PHE A C 1
ATOM 4933 O O . PHE A 1 654 ? -19.066 11.951 27.263 1.00 95.12 654 PHE A O 1
ATOM 4940 N N . ALA A 1 655 ? -17.419 13.317 27.988 1.00 92.00 655 ALA A N 1
ATOM 4941 C CA . ALA A 1 655 ? -16.528 13.206 26.844 1.00 92.00 655 ALA A CA 1
ATOM 4942 C C . ALA A 1 655 ? -15.265 12.466 27.286 1.00 92.00 655 ALA A C 1
ATOM 4944 O O . ALA A 1 655 ? -14.637 12.853 28.270 1.00 92.00 655 ALA A O 1
ATOM 4945 N N . PHE A 1 656 ? -14.878 11.428 26.563 1.00 87.69 656 PHE A N 1
ATOM 4946 C CA . PHE A 1 656 ? -13.557 10.826 26.659 1.00 87.69 656 PHE A CA 1
ATOM 4947 C C . PHE A 1 656 ? -12.684 11.460 25.582 1.00 87.69 656 PHE A C 1
ATOM 4949 O O . PHE A 1 656 ? -13.074 11.489 24.417 1.00 87.69 656 PHE A O 1
ATOM 4956 N N . VAL A 1 657 ? -11.553 12.029 25.995 1.00 81.62 657 VAL A N 1
ATOM 4957 C CA . VAL A 1 657 ? -10.553 12.634 25.109 1.00 81.62 657 VAL A CA 1
ATOM 4958 C C . VAL A 1 657 ? -9.201 12.051 25.493 1.00 81.62 657 VAL A C 1
ATOM 4960 O O . VAL A 1 657 ? -8.741 12.264 26.615 1.00 81.62 657 VAL A O 1
ATOM 4963 N N . ASP A 1 658 ? -8.597 11.272 24.603 1.00 70.25 658 ASP A N 1
ATOM 4964 C CA . ASP A 1 658 ? -7.358 10.524 24.842 1.00 70.25 658 ASP A CA 1
ATOM 4965 C C . ASP A 1 658 ? -7.388 9.703 26.146 1.00 70.25 658 ASP A C 1
ATOM 4967 O O . ASP A 1 658 ? -6.514 9.820 27.009 1.00 70.25 658 ASP A O 1
ATOM 4971 N N . ASN A 1 659 ? -8.440 8.893 26.319 1.00 71.94 659 ASN A N 1
ATOM 4972 C CA . ASN A 1 659 ? -8.739 8.096 27.521 1.00 71.94 659 ASN A CA 1
ATOM 4973 C C . ASN A 1 659 ? -9.028 8.913 28.793 1.00 71.94 659 ASN A C 1
ATOM 4975 O O . ASN A 1 659 ? -9.361 8.340 29.834 1.00 71.94 659 ASN A O 1
ATOM 4979 N N . LYS A 1 660 ? -8.952 10.248 28.742 1.00 75.62 660 LYS A N 1
ATOM 4980 C CA . LYS A 1 660 ? -9.296 11.107 29.875 1.00 75.62 660 LYS A CA 1
ATOM 4981 C C . LYS A 1 660 ? -10.777 11.431 29.840 1.00 75.62 660 LYS A C 1
ATOM 4983 O O . LYS A 1 660 ? -11.283 12.046 28.904 1.00 75.62 660 LYS A O 1
ATOM 4988 N N . ARG A 1 661 ? -11.470 11.043 30.904 1.00 85.25 661 ARG A N 1
ATOM 4989 C CA . ARG A 1 661 ? -12.890 11.326 31.095 1.00 85.25 661 ARG A CA 1
ATOM 4990 C C . ARG A 1 661 ? -13.090 12.763 31.573 1.00 85.25 661 ARG A C 1
ATOM 4992 O O . ARG A 1 661 ? -12.568 13.147 32.617 1.00 85.25 661 ARG A O 1
ATOM 4999 N N . VAL A 1 662 ? -13.904 13.523 30.852 1.00 88.81 662 VAL A N 1
ATOM 5000 C CA . VAL A 1 662 ? -14.268 14.908 31.162 1.00 88.81 662 VAL A CA 1
ATOM 5001 C C . VAL A 1 662 ? -15.786 15.025 31.260 1.00 88.81 662 VAL A C 1
ATOM 5003 O O . VAL A 1 662 ? -16.506 14.679 30.326 1.00 88.81 662 VAL A O 1
ATOM 5006 N N . GLU A 1 663 ? -16.286 15.514 32.392 1.00 93.50 663 GLU A N 1
ATOM 5007 C CA . GLU A 1 663 ? -17.710 15.817 32.569 1.00 93.50 663 GLU A CA 1
ATOM 5008 C C . GLU A 1 663 ? -18.097 17.061 31.761 1.00 93.50 663 GLU A C 1
ATOM 5010 O O . GLU A 1 663 ? -17.381 18.066 31.767 1.00 93.50 663 GLU A O 1
ATOM 5015 N N . ARG A 1 664 ? -19.219 16.992 31.038 1.00 95.06 664 ARG A N 1
ATOM 5016 C CA . ARG A 1 664 ? -19.708 18.088 30.185 1.00 95.06 664 ARG A CA 1
ATOM 5017 C C . ARG A 1 664 ? -21.047 18.638 30.635 1.00 95.06 664 ARG A C 1
ATOM 5019 O O . ARG A 1 664 ? -21.253 19.845 30.564 1.00 95.06 664 ARG A O 1
ATOM 5026 N N . ALA A 1 665 ? -21.930 17.767 31.104 1.00 94.00 665 ALA A N 1
ATOM 5027 C CA . ALA A 1 665 ? -23.208 18.148 31.682 1.00 94.00 665 ALA A CA 1
ATOM 5028 C C . ALA A 1 665 ? -23.661 17.095 32.692 1.00 94.00 665 ALA A C 1
ATOM 5030 O O . ALA A 1 665 ? -23.371 15.910 32.529 1.00 94.00 665 ALA A O 1
ATOM 5031 N N . ARG A 1 666 ? -24.405 17.531 33.706 1.00 95.44 666 ARG A N 1
ATOM 5032 C CA . ARG A 1 666 ? -24.957 16.684 34.760 1.00 95.44 666 ARG A CA 1
ATOM 5033 C C . ARG A 1 666 ? -26.372 17.136 35.095 1.00 95.44 666 ARG A C 1
ATOM 5035 O O . ARG A 1 666 ? -26.644 18.332 35.140 1.00 95.44 666 ARG A O 1
ATOM 5042 N N . ALA A 1 667 ? -27.238 16.173 35.376 1.00 95.50 667 ALA A N 1
ATOM 5043 C CA . ALA A 1 667 ? -28.550 16.381 35.963 1.00 95.50 667 ALA A CA 1
ATOM 5044 C C . ALA A 1 667 ? -28.739 15.405 37.128 1.00 95.50 667 ALA A C 1
ATOM 5046 O O . ALA A 1 667 ? -28.412 14.222 37.005 1.00 95.50 667 ALA A O 1
ATOM 5047 N N . ASP A 1 668 ? -29.269 15.892 38.245 1.00 95.06 668 ASP A N 1
ATOM 5048 C CA . ASP A 1 668 ? -29.711 15.014 39.324 1.00 95.06 668 ASP A CA 1
ATOM 5049 C C . ASP A 1 668 ? -31.027 14.355 38.894 1.00 95.06 668 ASP A C 1
ATOM 5051 O O . ASP A 1 668 ? -31.967 15.017 38.445 1.00 95.06 668 ASP A O 1
ATOM 5055 N N . LEU A 1 669 ? -31.065 13.030 38.962 1.00 93.44 669 LEU A N 1
ATOM 5056 C CA . LEU A 1 669 ? -32.152 12.209 38.451 1.00 93.44 669 LEU A CA 1
ATOM 5057 C C . LEU A 1 669 ? -32.237 10.955 39.322 1.00 93.44 669 LEU A C 1
ATOM 5059 O O . LEU A 1 669 ? -31.338 10.127 39.230 1.00 93.44 669 LEU A O 1
ATOM 5063 N N . PRO A 1 670 ? -33.291 10.776 40.134 1.00 93.75 670 PRO A N 1
ATOM 5064 C CA . PRO A 1 670 ? -33.442 9.571 40.942 1.00 93.75 670 PRO A CA 1
ATOM 5065 C C . PRO A 1 670 ? -33.488 8.312 40.065 1.00 93.75 670 PRO A C 1
ATOM 5067 O O . PRO A 1 670 ? -34.384 8.168 39.224 1.00 93.75 670 PRO A O 1
ATOM 5070 N N . ILE A 1 671 ? -32.541 7.393 40.262 1.00 94.50 671 ILE A N 1
ATOM 5071 C CA . ILE A 1 671 ? -32.434 6.148 39.495 1.00 94.50 671 ILE A CA 1
ATOM 5072 C C . ILE A 1 671 ? -32.633 4.963 40.442 1.00 94.50 671 ILE A C 1
ATOM 5074 O O . ILE A 1 671 ? -31.807 4.641 41.287 1.00 94.50 671 ILE A O 1
ATOM 5078 N N . THR A 1 672 ? -33.740 4.249 40.265 1.00 94.50 672 THR A N 1
ATOM 5079 C CA . THR A 1 672 ? -34.065 3.055 41.042 1.00 94.50 672 THR A CA 1
ATOM 5080 C C . THR A 1 672 ? -33.417 1.824 40.417 1.00 94.50 672 THR A C 1
ATOM 5082 O O . THR A 1 672 ? -33.675 1.467 39.265 1.00 94.50 672 THR A O 1
ATOM 5085 N N . ARG A 1 673 ? -32.610 1.123 41.212 1.00 93.50 673 ARG A N 1
ATOM 5086 C CA . ARG A 1 673 ? -32.017 -0.169 40.854 1.00 93.50 673 ARG A CA 1
ATOM 5087 C C . ARG A 1 673 ? -33.085 -1.179 40.406 1.00 93.50 673 ARG A C 1
ATOM 5089 O O . ARG A 1 673 ? -34.130 -1.320 41.037 1.00 93.50 673 ARG A O 1
ATOM 5096 N N . GLY A 1 674 ? -32.794 -1.924 39.341 1.00 92.75 674 GLY A N 1
ATOM 5097 C CA . GLY A 1 674 ? -33.677 -2.952 38.787 1.00 92.75 674 GLY A CA 1
ATOM 5098 C C . GLY A 1 674 ? -34.833 -2.416 37.936 1.00 92.75 674 GLY A C 1
ATOM 5099 O O . GLY A 1 674 ? -35.674 -3.210 37.514 1.00 92.75 674 GLY A O 1
ATOM 5100 N N . GLN A 1 675 ? -34.885 -1.111 37.653 1.00 94.56 675 GLN A N 1
ATOM 5101 C CA . GLN A 1 675 ? -35.841 -0.522 36.712 1.00 94.56 675 GLN A CA 1
ATOM 5102 C C . GLN A 1 675 ? -35.196 -0.210 35.360 1.00 94.56 675 GLN A C 1
ATOM 5104 O O . GLN A 1 675 ? -33.998 0.056 35.273 1.00 94.56 675 GLN A O 1
ATOM 5109 N N . TRP A 1 676 ? -36.007 -0.254 34.302 1.00 95.75 676 TRP A N 1
ATOM 5110 C CA . TRP A 1 676 ? -35.595 0.128 32.954 1.00 95.75 676 TRP A CA 1
ATOM 5111 C C . TRP A 1 676 ? -35.692 1.640 32.760 1.00 95.75 676 TRP A C 1
ATOM 5113 O O . TRP A 1 676 ? -36.719 2.251 33.053 1.00 95.75 676 TRP A O 1
ATOM 5123 N N . TYR A 1 677 ? -34.646 2.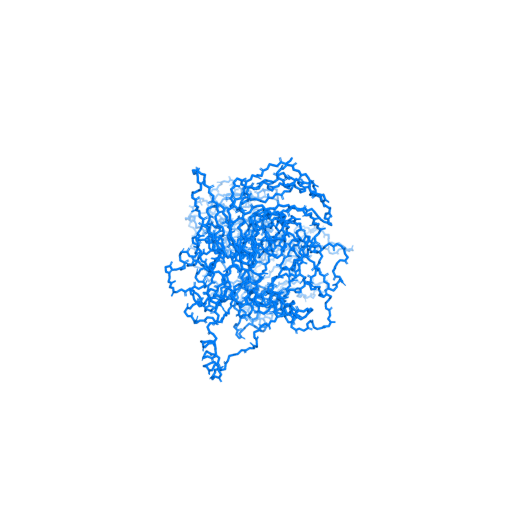207 32.176 1.00 97.56 677 TYR A N 1
ATOM 5124 C CA . TYR A 1 677 ? -34.558 3.596 31.752 1.00 97.56 677 TYR A CA 1
ATOM 5125 C C . TYR A 1 677 ? -34.223 3.644 30.267 1.00 97.56 677 TYR A C 1
ATOM 5127 O O . TYR A 1 677 ? -33.357 2.908 29.806 1.00 97.56 677 TYR A O 1
ATOM 5135 N N . THR A 1 678 ? -34.901 4.501 29.512 1.00 97.88 678 THR A N 1
ATOM 5136 C CA . THR A 1 678 ? -34.610 4.731 28.092 1.00 97.88 678 THR A CA 1
ATOM 5137 C C . THR A 1 678 ? -33.710 5.950 27.977 1.00 97.88 678 THR A C 1
ATOM 5139 O O . THR A 1 678 ? -34.135 7.050 28.321 1.00 97.88 678 THR A O 1
ATOM 5142 N N . LEU A 1 679 ? -32.475 5.751 27.531 1.00 98.25 679 LEU A N 1
ATOM 5143 C CA . LEU A 1 679 ? -31.534 6.813 27.198 1.00 98.25 679 LEU A CA 1
ATOM 5144 C C . LEU A 1 679 ? -31.704 7.157 25.724 1.00 98.25 679 LEU A C 1
ATOM 5146 O O . LEU A 1 679 ? -31.687 6.257 24.890 1.00 98.25 679 LEU A O 1
ATOM 5150 N N . GLU A 1 680 ? -31.846 8.439 25.409 1.00 97.94 680 GLU A N 1
ATOM 5151 C CA . GLU A 1 680 ? -31.964 8.913 24.033 1.00 97.94 680 GLU A CA 1
ATOM 5152 C C . GLU A 1 680 ? -30.997 10.069 23.785 1.00 97.94 680 GLU A C 1
ATOM 5154 O O . GLU A 1 680 ? -30.851 10.961 24.625 1.00 97.94 680 GLU A O 1
ATOM 5159 N N . VAL A 1 681 ? -30.330 10.051 22.633 1.00 97.06 681 VAL A N 1
ATOM 5160 C CA . VAL A 1 681 ? -29.454 11.132 22.175 1.00 97.06 681 VAL A CA 1
ATOM 5161 C C . VAL A 1 681 ? -29.840 11.487 20.747 1.00 97.06 681 VAL A C 1
ATOM 5163 O O . VAL A 1 681 ? -29.654 10.683 19.837 1.00 97.06 681 VAL A O 1
ATOM 5166 N N . ALA A 1 682 ? -30.373 12.691 20.549 1.00 96.06 682 ALA A N 1
ATOM 5167 C CA . ALA A 1 682 ? -30.652 13.229 19.222 1.00 96.06 682 ALA A CA 1
ATOM 5168 C C . ALA A 1 682 ? -29.476 14.099 18.765 1.00 96.06 682 ALA A C 1
ATOM 5170 O O . ALA A 1 682 ? -29.201 15.139 19.367 1.00 96.06 682 ALA A O 1
ATOM 5171 N N . ILE A 1 683 ? -28.782 13.654 17.720 1.00 95.06 683 ILE A N 1
ATOM 5172 C CA . ILE A 1 683 ? -27.587 14.284 17.160 1.00 95.06 683 ILE A CA 1
ATOM 5173 C C . ILE A 1 683 ? -27.965 15.049 15.897 1.00 95.06 683 ILE A C 1
ATOM 5175 O O . ILE A 1 683 ? -28.564 14.494 14.976 1.00 95.06 683 ILE A O 1
ATOM 5179 N N . LYS A 1 684 ? -27.564 16.319 15.843 1.00 92.44 684 LYS A N 1
ATOM 5180 C CA . LYS A 1 684 ? -27.649 17.151 14.645 1.00 92.44 684 LYS A CA 1
ATOM 5181 C C . LYS A 1 684 ? -26.389 17.998 14.519 1.00 92.44 684 LYS A C 1
ATOM 5183 O O . LYS A 1 684 ? -26.187 18.937 15.292 1.00 92.44 684 LYS A O 1
ATOM 5188 N N . ALA A 1 685 ? -25.550 17.663 13.546 1.00 87.69 685 ALA A N 1
ATOM 5189 C CA . ALA A 1 685 ? -24.226 18.220 13.319 1.00 87.69 685 ALA A CA 1
ATOM 5190 C C . ALA A 1 685 ? -23.332 18.185 14.579 1.00 87.69 685 ALA A C 1
ATOM 5192 O O . ALA A 1 685 ? -22.781 17.146 14.949 1.00 87.69 685 ALA A O 1
ATOM 5193 N N . ASP A 1 686 ? -23.164 19.334 15.230 1.00 90.81 686 ASP A N 1
ATOM 5194 C CA . ASP A 1 686 ? -22.327 19.555 16.412 1.00 90.81 686 ASP A CA 1
ATOM 5195 C C . ASP A 1 686 ? -23.137 19.639 17.714 1.00 90.81 686 ASP A C 1
ATOM 5197 O O . ASP A 1 686 ? -22.576 19.952 18.764 1.00 90.81 686 ASP A O 1
ATOM 5201 N N . THR A 1 687 ? -24.446 19.380 17.661 1.00 93.94 687 THR A N 1
ATOM 5202 C CA . THR A 1 687 ? -25.361 19.492 18.802 1.00 93.94 687 THR A CA 1
ATOM 5203 C C . THR A 1 687 ? -25.973 18.134 19.145 1.00 93.94 687 THR A C 1
ATOM 5205 O O . THR A 1 687 ? -26.420 17.406 18.260 1.00 93.94 687 THR A O 1
ATOM 5208 N N . ALA A 1 688 ? -26.004 17.799 20.436 1.00 95.25 688 ALA A N 1
ATOM 5209 C CA . ALA A 1 688 ? -26.604 16.585 20.974 1.00 95.25 688 ALA A CA 1
ATOM 5210 C C . ALA A 1 688 ? -27.614 16.931 22.078 1.00 95.25 688 ALA A C 1
ATOM 5212 O O . ALA A 1 688 ? -27.262 17.559 23.079 1.00 95.25 688 ALA A O 1
ATOM 5213 N N . ALA A 1 689 ? -28.866 16.504 21.907 1.00 96.62 689 ALA A N 1
ATOM 5214 C CA . ALA A 1 689 ? -29.908 16.614 22.923 1.00 96.62 689 ALA A CA 1
ATOM 5215 C C . ALA A 1 689 ? -30.057 15.279 23.660 1.00 96.62 689 ALA A C 1
ATOM 5217 O O . ALA A 1 689 ? -30.440 14.275 23.060 1.00 96.62 689 ALA A O 1
ATOM 5218 N N . CYS A 1 690 ? -29.763 15.273 24.960 1.00 97.38 690 CYS A N 1
ATOM 5219 C CA . CYS A 1 690 ? -29.774 14.071 25.787 1.00 97.38 690 CYS A CA 1
ATOM 5220 C C . CYS A 1 690 ? -31.071 13.982 26.592 1.00 97.38 690 CYS A C 1
ATOM 5222 O O . CYS A 1 690 ? -31.420 14.902 27.343 1.00 97.38 690 CYS A O 1
ATOM 5224 N N . ARG A 1 691 ? -31.767 12.850 26.479 1.00 97.81 691 ARG A N 1
ATOM 5225 C CA . ARG A 1 691 ? -33.023 12.582 27.180 1.00 97.81 691 ARG A CA 1
ATOM 5226 C C . ARG A 1 691 ? -32.961 11.283 27.964 1.00 97.81 691 ARG A C 1
ATOM 5228 O O . ARG A 1 691 ? -32.288 10.332 27.572 1.00 97.81 691 ARG A O 1
ATOM 5235 N N . VAL A 1 692 ? -33.715 11.235 29.057 1.00 97.19 692 VAL A N 1
ATOM 5236 C CA . VAL A 1 692 ? -33.970 10.001 29.805 1.00 97.19 692 VAL A CA 1
ATOM 5237 C C . VAL A 1 692 ? -35.473 9.849 30.000 1.00 97.19 692 VAL A C 1
ATOM 5239 O O . VAL A 1 692 ? -36.137 10.769 30.469 1.00 97.19 692 VAL A O 1
ATOM 5242 N N . ASN A 1 693 ? -36.024 8.700 29.602 1.00 95.81 693 ASN A N 1
ATOM 5243 C CA . ASN A 1 693 ? -37.464 8.414 29.599 1.00 95.81 693 ASN A CA 1
ATOM 5244 C C . ASN A 1 693 ? -38.296 9.503 28.888 1.00 95.81 693 ASN A C 1
ATOM 5246 O O . ASN A 1 693 ? -39.370 9.882 29.350 1.00 95.81 693 ASN A O 1
ATOM 5250 N N . GLY A 1 694 ? -37.775 10.031 27.774 1.00 92.50 694 GLY A N 1
ATOM 5251 C CA . GLY A 1 694 ? -38.416 11.084 26.977 1.00 92.50 694 GLY A CA 1
ATOM 5252 C C . GLY A 1 694 ? -38.273 12.506 27.535 1.00 92.50 694 GLY A C 1
ATOM 5253 O O . GLY A 1 694 ? -38.659 13.458 26.861 1.00 92.50 694 GLY A O 1
ATOM 5254 N N . VAL A 1 695 ? -37.692 12.685 28.726 1.00 94.50 695 VAL A N 1
ATOM 5255 C CA . VAL A 1 695 ? -37.447 14.009 29.316 1.00 94.50 695 VAL A CA 1
ATOM 5256 C C . VAL A 1 695 ? -36.063 14.505 28.911 1.00 94.50 695 VAL A C 1
ATOM 5258 O O . VAL A 1 695 ? -35.062 13.864 29.230 1.00 94.50 695 VAL A O 1
ATOM 5261 N N . THR A 1 696 ? -35.992 15.651 28.229 1.00 95.44 696 THR A N 1
ATOM 5262 C CA . THR A 1 696 ? -34.718 16.315 27.913 1.00 95.44 696 THR A CA 1
ATOM 5263 C C . THR A 1 696 ? -34.048 16.805 29.190 1.00 95.44 696 THR A C 1
ATOM 5265 O O . THR A 1 696 ? -34.624 17.605 29.924 1.00 95.44 696 THR A O 1
ATOM 5268 N N . LEU A 1 697 ? -32.827 16.333 29.439 1.00 94.25 697 LEU A N 1
ATOM 5269 C CA . LEU A 1 697 ? -32.037 16.725 30.606 1.00 94.25 697 LEU A CA 1
ATOM 5270 C C . LEU A 1 697 ? -31.132 17.913 30.293 1.00 94.25 697 LEU A C 1
ATOM 5272 O O . LEU A 1 697 ? -31.059 18.861 31.069 1.00 94.25 697 LEU A O 1
ATOM 5276 N N . PHE A 1 698 ? -30.441 17.860 29.157 1.00 94.69 698 PHE A N 1
ATOM 5277 C CA . PHE A 1 698 ? -29.555 18.921 28.696 1.00 94.69 698 PHE A CA 1
ATOM 5278 C C . PHE A 1 698 ? -29.277 18.783 27.197 1.00 94.69 698 PHE A C 1
ATOM 5280 O O . PHE A 1 698 ? -29.342 17.691 26.626 1.00 94.69 698 PHE A O 1
ATOM 5287 N N . GLU A 1 699 ? -28.935 19.909 26.579 1.00 94.62 699 GLU A N 1
ATOM 5288 C CA . GLU A 1 699 ? -28.399 19.985 25.223 1.00 94.62 699 GLU A CA 1
ATOM 5289 C C . GLU A 1 699 ? -26.934 20.405 25.302 1.00 94.62 699 GLU A C 1
ATOM 5291 O O . GLU A 1 699 ? -26.564 21.278 26.091 1.00 94.62 699 GLU A O 1
ATOM 5296 N N . HIS A 1 700 ? -26.088 19.771 24.499 1.00 95.06 700 HIS A N 1
ATOM 5297 C CA . HIS A 1 700 ? -24.666 20.065 24.458 1.00 95.06 700 HIS A CA 1
ATOM 5298 C C . HIS A 1 700 ? -24.211 20.322 23.027 1.00 95.06 700 HIS A C 1
ATOM 5300 O O . HIS A 1 700 ? -24.639 19.643 22.098 1.00 95.06 700 HIS A O 1
ATOM 5306 N N . ARG A 1 701 ? -23.323 21.306 22.870 1.00 94.19 701 ARG A N 1
ATOM 5307 C CA . ARG A 1 701 ? -22.674 21.633 21.605 1.00 94.19 701 ARG A CA 1
ATOM 5308 C C . ARG A 1 701 ? -21.185 21.331 21.708 1.00 94.19 701 ARG A C 1
ATOM 5310 O O . ARG A 1 701 ? -20.506 21.907 22.562 1.00 94.19 701 ARG A O 1
ATOM 5317 N N . ALA A 1 702 ? -20.689 20.440 20.860 1.00 87.19 702 ALA A N 1
ATOM 5318 C CA . ALA A 1 702 ? -19.275 20.104 20.776 1.00 87.19 702 ALA A CA 1
ATOM 5319 C C . ALA A 1 702 ? -18.519 21.056 19.837 1.00 87.19 702 ALA A C 1
ATOM 5321 O O . ALA A 1 702 ? -19.102 21.771 19.028 1.00 87.19 702 ALA A O 1
ATOM 5322 N N . ALA A 1 703 ? -17.187 21.051 19.938 1.00 81.00 703 ALA A N 1
ATOM 5323 C CA . ALA A 1 703 ? -16.312 21.799 19.031 1.00 81.00 703 ALA A CA 1
ATOM 5324 C C . ALA A 1 703 ? -16.225 21.177 17.621 1.00 81.00 703 ALA A C 1
ATOM 5326 O O . ALA A 1 703 ? -15.761 21.824 16.688 1.00 81.00 703 ALA A O 1
ATOM 5327 N N . SER A 1 704 ? -16.637 19.917 17.471 1.00 78.31 704 SER A N 1
ATOM 5328 C CA . SER A 1 704 ? -16.685 19.182 16.204 1.00 78.31 704 SER A CA 1
ATOM 5329 C C . SER A 1 704 ? -17.917 18.273 16.173 1.00 78.31 704 SER A C 1
ATOM 5331 O O . SER A 1 704 ? -18.551 18.056 17.206 1.00 78.31 704 SER A O 1
ATOM 5333 N N . SER A 1 705 ? -18.270 17.755 14.993 1.00 83.06 705 SER A N 1
ATOM 5334 C CA . SER A 1 705 ? -19.436 16.880 14.829 1.00 83.06 705 SER A CA 1
ATOM 5335 C C . SER A 1 705 ? -19.316 15.589 15.642 1.00 83.06 705 SER A C 1
ATOM 5337 O O . SER A 1 705 ? -18.228 15.006 15.722 1.00 83.06 705 SER A O 1
ATOM 5339 N N . TYR A 1 706 ? -20.449 15.077 16.128 1.00 87.44 706 TYR A N 1
ATOM 5340 C CA . TYR A 1 706 ? -20.554 13.797 16.850 1.00 87.44 706 TYR A CA 1
ATOM 5341 C C . TYR A 1 706 ? -20.494 12.556 15.943 1.00 87.44 706 TYR A C 1
ATOM 5343 O O . TYR A 1 706 ? -21.023 11.504 16.291 1.00 87.44 706 TYR A O 1
ATOM 5351 N N . HIS A 1 707 ? -19.856 12.664 14.779 1.00 88.62 707 HIS A N 1
ATOM 5352 C CA . HIS A 1 707 ? -19.729 11.544 13.857 1.00 88.62 707 HIS A CA 1
ATOM 5353 C C . HIS A 1 707 ? -18.866 10.430 14.466 1.00 88.62 707 HIS A C 1
ATOM 5355 O O . HIS A 1 707 ? -17.771 10.699 14.970 1.00 88.62 707 HIS A O 1
ATOM 5361 N N . GLY A 1 708 ? -19.353 9.191 14.424 1.00 90.19 708 GLY A N 1
ATOM 5362 C CA . GLY A 1 708 ? -18.636 8.024 14.937 1.00 90.19 708 GLY A CA 1
ATOM 5363 C C . GLY A 1 708 ? -19.552 6.845 15.250 1.00 90.19 708 GLY A C 1
ATOM 5364 O O . GLY A 1 708 ? -20.741 6.863 14.941 1.00 90.19 708 GLY A O 1
ATOM 5365 N N . HIS A 1 709 ? -18.989 5.811 15.867 1.00 92.94 709 HIS A N 1
ATOM 5366 C CA . HIS A 1 709 ? -19.713 4.608 16.261 1.00 92.94 709 HIS A CA 1
ATOM 5367 C C . HIS A 1 709 ? -20.576 4.822 17.511 1.00 92.94 709 HIS A C 1
ATOM 5369 O O . HIS A 1 709 ? -20.326 5.714 18.331 1.00 92.94 709 HIS A O 1
ATOM 5375 N N . VAL A 1 710 ? -21.571 3.951 17.673 1.00 94.88 710 VAL A N 1
ATOM 5376 C CA . VAL A 1 710 ? -22.430 3.871 18.859 1.00 94.88 710 VAL A CA 1
ATOM 5377 C C . VAL A 1 710 ? -22.216 2.567 19.613 1.00 94.88 710 VAL A C 1
ATOM 5379 O O . VAL A 1 710 ? -21.674 1.598 19.079 1.00 94.88 710 VAL A O 1
ATOM 5382 N N . GLY A 1 711 ? -22.641 2.521 20.871 1.00 94.81 711 GLY A N 1
ATOM 5383 C CA . GLY A 1 711 ? -22.467 1.321 21.675 1.00 94.81 711 GLY A CA 1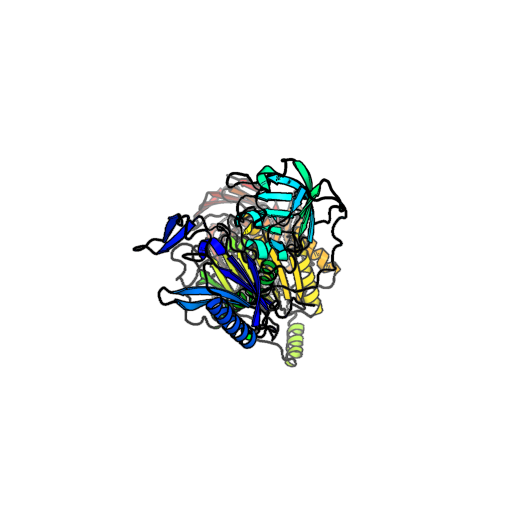
ATOM 5384 C C . GLY A 1 711 ? -23.019 1.411 23.088 1.00 94.81 711 GLY A C 1
ATOM 5385 O O . GLY A 1 711 ? -23.736 2.340 23.459 1.00 94.81 711 GLY A O 1
ATOM 5386 N N . LEU A 1 712 ? -22.653 0.414 23.878 1.00 94.94 712 LEU A N 1
ATOM 5387 C CA . LEU A 1 712 ? -23.021 0.226 25.271 1.00 94.94 712 LEU A CA 1
ATOM 5388 C C . LEU A 1 712 ? -21.802 0.508 26.149 1.00 94.94 712 LEU A C 1
ATOM 5390 O O . LEU A 1 712 ? -20.676 0.166 25.783 1.00 94.94 712 LEU A O 1
ATOM 5394 N N . TRP A 1 713 ? -22.033 1.090 27.323 1.00 94.62 713 TRP A N 1
ATOM 5395 C CA . TRP A 1 713 ? -20.975 1.416 28.277 1.00 94.62 713 TRP A CA 1
ATOM 5396 C C . TRP A 1 713 ? -21.386 1.096 29.704 1.00 94.62 713 TRP A C 1
ATOM 5398 O O . TRP A 1 713 ? -22.530 1.325 30.107 1.00 94.62 713 TRP A O 1
ATOM 5408 N N . THR A 1 714 ? -20.431 0.623 30.496 1.00 92.50 714 THR A N 1
ATOM 5409 C CA . THR A 1 714 ? -20.578 0.502 31.948 1.00 92.50 714 THR A CA 1
ATOM 5410 C C . THR A 1 714 ? -19.256 0.818 32.657 1.00 92.50 714 THR A C 1
ATOM 5412 O O . THR A 1 714 ? -18.295 1.255 32.022 1.00 92.50 714 THR A O 1
ATOM 5415 N N . LYS A 1 715 ? -19.204 0.660 33.983 1.00 87.94 715 LYS A N 1
ATOM 5416 C CA . LYS A 1 715 ? -18.048 1.043 34.795 1.00 87.94 715 LYS A CA 1
ATOM 5417 C C . LYS A 1 715 ? -17.803 0.102 35.961 1.00 87.94 715 LYS A C 1
ATOM 5419 O O . LYS A 1 715 ? -18.736 -0.300 36.649 1.00 87.94 715 LYS A O 1
ATOM 5424 N N . ALA A 1 716 ? -16.522 -0.143 36.226 1.00 83.56 716 ALA A N 1
ATOM 5425 C CA . ALA A 1 716 ? -16.040 -0.847 37.407 1.00 83.56 716 ALA A CA 1
ATOM 5426 C C . ALA A 1 716 ? -16.769 -2.186 37.625 1.00 83.56 716 ALA A C 1
ATOM 5428 O O . ALA A 1 716 ? -16.655 -3.094 36.801 1.00 83.56 716 ALA A O 1
ATOM 5429 N N . ASP A 1 717 ? -17.507 -2.306 38.727 1.00 85.75 717 ASP A N 1
ATOM 5430 C CA . ASP A 1 717 ? -18.211 -3.514 39.147 1.00 85.75 717 ASP A CA 1
ATOM 5431 C C . ASP A 1 717 ? -19.714 -3.506 38.845 1.00 85.75 717 ASP A C 1
ATOM 5433 O O . ASP A 1 717 ? -20.455 -4.367 39.328 1.00 85.75 717 ASP A O 1
ATOM 5437 N N . SER A 1 718 ? -20.166 -2.545 38.038 1.00 89.19 718 SER A N 1
ATOM 5438 C CA . SER A 1 718 ? -21.556 -2.457 37.615 1.00 89.19 718 SER A CA 1
ATOM 5439 C C . SER A 1 718 ? -21.996 -3.734 36.906 1.00 89.19 718 SER A C 1
ATOM 5441 O O . SER A 1 718 ? -21.364 -4.215 35.964 1.00 89.19 718 SER A O 1
ATOM 5443 N N . VAL A 1 719 ? -23.130 -4.259 37.354 1.00 92.69 719 VAL A N 1
ATOM 5444 C CA . VAL A 1 719 ? -23.895 -5.278 36.645 1.00 92.69 719 VAL A CA 1
ATOM 5445 C C . VAL A 1 719 ? -25.093 -4.571 36.037 1.00 92.69 719 VAL A C 1
ATOM 5447 O O . VAL A 1 719 ? -25.932 -4.042 36.772 1.00 92.69 719 VAL A O 1
ATOM 5450 N N . THR A 1 720 ? -25.170 -4.540 34.709 1.00 94.56 720 THR A N 1
ATOM 5451 C CA . THR A 1 720 ? -26.158 -3.727 33.989 1.00 94.56 720 THR A CA 1
ATOM 5452 C C . THR A 1 720 ? -26.705 -4.471 32.782 1.00 94.56 720 THR A C 1
ATOM 5454 O O . THR A 1 720 ? -25.956 -5.092 32.028 1.00 94.56 720 THR A O 1
ATOM 5457 N N . LEU A 1 721 ? -28.025 -4.388 32.600 1.00 94.94 721 LEU A N 1
ATOM 5458 C CA . LEU A 1 721 ? -28.726 -4.923 31.440 1.00 94.94 721 LEU A CA 1
ATOM 5459 C C . LEU A 1 721 ? -29.004 -3.839 30.406 1.00 94.94 721 LEU A C 1
ATOM 5461 O O . LEU A 1 721 ? -29.363 -2.711 30.745 1.00 94.94 721 LEU A O 1
ATOM 5465 N N . PHE A 1 722 ? -28.891 -4.227 29.144 1.00 95.69 722 PHE A N 1
ATOM 5466 C CA . PHE A 1 722 ? -29.095 -3.387 27.976 1.00 95.69 722 PHE A CA 1
ATOM 5467 C C . PHE A 1 722 ? -30.042 -4.084 27.000 1.00 95.69 722 PHE A C 1
ATOM 5469 O O . PHE A 1 722 ? -29.957 -5.297 26.811 1.00 95.69 722 PHE A O 1
ATOM 5476 N N . THR A 1 723 ? -30.935 -3.336 26.358 1.00 94.31 723 THR A N 1
ATOM 5477 C CA . THR A 1 723 ? -31.755 -3.861 25.255 1.00 94.31 723 THR A CA 1
ATOM 5478 C C . THR A 1 723 ? -32.243 -2.737 24.343 1.00 94.31 723 THR A C 1
ATOM 5480 O O . THR A 1 723 ? -32.240 -1.565 24.726 1.00 94.31 723 THR A O 1
ATOM 5483 N N . GLY A 1 724 ? -32.676 -3.097 23.135 1.00 90.31 724 GLY A N 1
ATOM 5484 C CA . GLY A 1 724 ? -33.334 -2.179 22.205 1.00 90.31 724 GLY A CA 1
ATOM 5485 C C . GLY A 1 724 ? -32.467 -0.996 21.779 1.00 90.31 724 GLY A C 1
ATOM 5486 O O . GLY A 1 724 ? -32.963 0.125 21.790 1.00 90.31 724 GLY A O 1
ATOM 5487 N N . LEU A 1 725 ? -31.194 -1.237 21.440 1.00 93.12 725 LEU A N 1
ATOM 5488 C CA . LEU A 1 725 ? -30.373 -0.225 20.776 1.00 93.12 725 LEU A CA 1
ATOM 5489 C C . LEU A 1 725 ? -30.973 0.059 19.391 1.00 93.12 725 LEU A C 1
ATOM 5491 O O . LEU A 1 725 ? -31.038 -0.846 18.559 1.00 93.12 725 LEU A O 1
ATOM 5495 N N . THR A 1 726 ? -31.417 1.290 19.150 1.00 93.00 726 THR A N 1
ATOM 5496 C CA . THR A 1 726 ? -31.964 1.723 17.857 1.00 93.00 726 THR A CA 1
ATOM 5497 C C . THR A 1 726 ? -31.241 2.959 17.346 1.00 93.00 726 THR A C 1
ATOM 5499 O O . THR A 1 726 ? -30.864 3.844 18.117 1.00 93.00 726 THR A O 1
ATOM 5502 N N . ILE A 1 727 ? -31.068 3.007 16.026 1.00 93.44 727 ILE A N 1
ATOM 5503 C CA . ILE A 1 727 ? -30.437 4.104 15.296 1.00 93.44 727 ILE A CA 1
ATOM 5504 C C . ILE A 1 727 ? -31.429 4.565 14.230 1.00 93.44 727 ILE A C 1
ATOM 5506 O O . ILE A 1 727 ? -31.709 3.832 13.282 1.00 93.44 727 ILE A O 1
ATOM 5510 N N . GLU A 1 728 ? -31.962 5.770 14.385 1.00 91.75 728 GLU A N 1
ATOM 5511 C CA . GLU A 1 728 ? -32.835 6.405 13.399 1.00 91.75 728 GLU A CA 1
ATOM 5512 C C . GLU A 1 728 ? -32.059 7.530 12.714 1.00 91.75 728 GLU A C 1
ATOM 5514 O O . GLU A 1 728 ? -31.816 8.578 13.312 1.00 91.75 728 GLU A O 1
ATOM 5519 N N . ASN A 1 729 ? -31.623 7.294 11.475 1.00 84.00 729 ASN A N 1
ATOM 5520 C CA . ASN A 1 729 ? -30.887 8.293 10.699 1.00 84.00 729 ASN A CA 1
ATOM 5521 C C . ASN A 1 729 ? -31.803 9.474 10.343 1.00 84.00 729 ASN A C 1
ATOM 5523 O O . ASN A 1 729 ? -32.954 9.260 9.950 1.00 84.00 729 ASN A O 1
ATOM 5527 N N . GLY A 1 730 ? -31.282 10.691 10.521 1.00 58.84 730 GLY A N 1
ATOM 5528 C CA . GLY A 1 730 ? -31.996 11.954 10.299 1.00 58.84 730 GLY A CA 1
ATOM 5529 C C . GLY A 1 730 ? -32.049 12.418 8.852 1.00 58.84 730 GLY A C 1
ATOM 5530 O O . GLY A 1 730 ? -31.159 12.030 8.062 1.00 58.84 730 GLY A O 1
#

Radius of gyration: 45.17 Å; chains: 1; bounding box: 91×55×130 Å